Protein AF-0000000081197406 (afdb_homodimer)

pLDDT: mean 89.77, std 18.12, range [30.31, 98.94]

Organism: Hibiscus trionum (NCBI:txid183268)

Solvent-accessible surface area (backbone atoms only — not comparable to full-atom values): 32874 Å² total; per-residue (Å²): 136,84,79,76,78,79,80,78,77,78,76,78,75,76,75,77,75,74,73,72,72,71,70,68,77,69,70,76,74,72,82,70,75,76,70,82,76,90,61,54,46,67,48,50,53,52,55,49,48,51,54,50,47,52,52,24,38,50,27,22,19,25,48,76,62,44,48,62,50,76,77,40,70,61,53,43,43,84,54,51,65,74,38,61,67,52,66,34,48,49,53,72,69,57,32,52,51,37,35,42,52,17,35,27,42,53,25,38,52,53,48,49,33,68,75,68,63,49,71,78,46,30,83,41,54,44,33,38,52,24,39,64,28,50,16,50,40,36,64,36,61,82,43,81,71,70,46,46,39,43,69,32,46,71,47,31,46,53,55,51,41,52,56,40,46,54,52,43,17,33,48,38,52,42,48,57,55,46,68,55,58,70,53,30,38,49,50,39,14,43,38,32,31,47,17,14,52,36,13,28,49,33,34,54,47,52,79,37,30,81,40,68,41,82,92,42,97,43,29,40,28,57,53,42,31,49,28,19,50,35,41,20,62,25,34,54,65,56,85,70,49,61,29,39,58,39,56,41,82,65,11,39,74,53,72,29,47,46,36,69,70,66,36,49,83,34,35,32,34,44,63,34,46,74,56,28,51,35,5,28,47,14,48,61,51,32,64,73,46,55,20,36,36,26,56,79,37,63,78,61,64,61,51,51,48,52,42,52,58,46,56,66,73,96,136,83,78,78,79,79,77,79,77,79,76,77,76,75,76,76,76,74,72,72,70,72,69,70,78,68,71,78,76,72,82,71,73,73,71,83,76,90,61,54,47,67,47,50,53,54,54,47,49,50,55,50,48,52,52,25,38,51,26,22,18,25,48,74,63,43,47,61,48,76,77,41,72,61,53,43,42,86,54,52,65,73,37,60,66,52,66,35,50,48,50,72,68,57,29,53,52,37,34,42,52,17,36,27,42,53,25,39,52,52,48,50,34,67,75,68,64,49,71,78,46,29,83,41,55,45,33,37,52,24,40,65,30,49,17,51,40,36,63,35,59,83,43,80,70,70,46,46,39,44,70,31,46,71,47,32,46,52,55,51,38,51,56,40,46,54,53,43,19,32,48,37,52,40,47,58,54,47,66,56,55,71,52,30,38,48,48,40,15,45,39,31,31,49,17,15,53,37,13,29,51,32,33,55,48,52,77,36,29,81,40,65,40,83,92,43,97,43,29,39,29,57,52,43,30,49,28,18,50,37,42,20,61,26,34,55,65,57,85,69,50,62,29,39,59,39,57,42,84,66,10,39,74,55,74,30,47,47,35,70,70,64,36,51,82,34,34,31,33,44,62,33,47,73,55,29,50,34,4,29,47,14,49,61,50,30,64,73,46,53,19,36,38,26,56,80,38,64,79,61,64,62,49,51,48,52,44,53,57,46,57,66,73,95

Secondary structure (DSSP, 8-state):
----------------------------PPPPP-SPPP--HHHHHHHHHHHHHHHHHHHHHHHTS--HHHHSTTSB-S-SPPBS-------HHHHHHHHHHHHHHHHHHHHHHHHHT--SSBP----B--HHHHHHHTT-TTSSSPP-TTSSHHHHHHHHHHHHHHHHHHHHHHGGG--SHHHHHHHHHHHHHHHHHHHHHHHHHHHTTTSB-TTSS-BHHHHHHHHHHHHHHHHTSS-----SB--GGGSGGG--SB-SS---TT-PPP---HHHHHHHHTSSS-TTS-BTTBTT---SHHHHHHHHHHHHH-/---------------------------PPPPPP-SPPP--HHHHHHHHHHHHHHHHHHHHHHHTS--HHHHSTTSB-S-SPPBS-------HHHHHHHHHHHHHHHHHHHHHHHHHT--SSBP----B--HHHHHHHTT-TTSSSPP-TTSSHHHHHHHHHHHHHHHHHHHHHHGGG--SHHHHHHHHHHHHHHHHHHHHHHHHHHHTTTSB-TTSS-BHHHHHHHHHHHHHHHHTSS-----SB--GGGSGGG--SB-SS---TT-PPP---HHHHHHHHTSSS-TTS-BTTBTT---SHHHHHHHHHHHHH-

Sequence (628 aa):
MASRSWLCGFVILLFAFQSSIVRANVLPLPPPQCRQILFSTTDLFQFLTLLIQLRTEFFLRASIGVGINDISPGLVQAGPAAIGATVANLDTVTRSIIEQIGLNSVGILRAIVSITTLNTPLARPLVNLGAEAFAGVLNLSALVPPFDIYSNTLSFLMAANTLTSIIVTFEGAMAPAVIGNAQQELLSGISRTNAAELGVIRGQLFANVNATVPPYALTVGELVNITAEAVNLRGRCGVKEEGLVVALQLGAENRTRVNVVAGDANSLGYIRTPLEVLRILFGTANATVPGGVFPAGLPGNIYRLIQTLYVRNAMASRSWLCGFVILLFAFQSSIVRANVLPLPPPQCRQILFSTTDLFQFLTLLIQLRTEFFLRASIGVGINDISPGLVQAGPAAIGATVANLDTVTRSIIEQIGLNSVGILRAIVSITTLNTPLARPLVNLGAEAFAGVLNLSALVPPFDIYSNTLSFLMAANTLTSIIVTFEGAMAPAVIGNAQQELLSGISRTNAAELGVIRGQLFANVNATVPPYALTVGELVNITAEAVNLRGRCGVKEEGLVVALQLGAENRTRVNVVAGDANSLGYIRTPLEVLRILFGTANATVPGGVFPAGLPGNIYRLIQTLYVRNA

Foldseek 3Di:
DCPPDPPPPPPPPPPPPPPPPPPPCPPPDPADDFDADADALLQLLLLLLQLLQQLLQQLQCQQPNDHLCVLPNFQADPDDDEPAHHHAAEDPVLSVLSNVSSNVSSVLSVLSCVQSVDDTNRYYFHFYNHQCLLCLLLVNCPDPPGQGLRHYHLSVLLSSLVSLLLSLQALVVCQVNNDDPSSNVSSVVVNVVSLVSSLVSLVVLLVQQQPADPPDRDGSQRSSQSSQVSLQVLLNNHRQGHTQQAQLQQDACSPDRGDSQGAHNPRHHHHGHLQSSLSSQQSPSGNQQRHRGRNPHDDGDVSVVSNVVVVVVD/DPPPDPPPPPPPPPPPPPPPPPPPCPPPAPADDFDADADALLQLLLLLLQLLQLLLQQLQCQQPNDHLCVLPNFQADPDDDEPAHHHAAEDPVLSVLSNVSSNVSSVLSVLSCVQSVDDTNRYYFHFYNHQCLLCLLLVNCPDPPGQGLRHYHLSVLLSSLVSLLLSLQALVVCQVNNDDPSSNVSSVVVNVVSLVSSLVSLVVLLVQQQPADPPDRDGSQRSSQSSQVSLQVLLNNHHQGHTQQAQLQQDACSPDRGDSQGAHNPRHHHHGHLQSSLSSQQSPSGNQQRHRGRNPHDDGDVSVVSNVVVVVVD

InterPro domains:
  IPR052965 Pigment-associated catalase-like [PTHR31694] (30-304)

Radius of gyration: 29.44 Å; Cα contacts (8 Å, |Δi|>4): 1174; chains: 2; bounding box: 71×116×132 Å

Structure (mmCIF, N/CA/C/O backbone):
data_AF-0000000081197406-model_v1
#
loop_
_entity.id
_entity.type
_entity.pdbx_description
1 polymer 'Uncharacterized protein'
#
loop_
_atom_site.group_PDB
_atom_site.id
_atom_site.type_symbol
_atom_site.label_atom_id
_atom_site.label_alt_id
_atom_site.label_comp_id
_atom_site.label_asym_id
_atom_site.label_entity_id
_atom_site.label_seq_id
_atom_site.pdbx_PDB_ins_code
_atom_site.Cartn_x
_atom_site.Cartn_y
_atom_site.Cartn_z
_atom_site.occupancy
_atom_site.B_iso_or_equiv
_atom_site.auth_seq_id
_atom_site.auth_comp_id
_atom_site.auth_asym_id
_atom_site.auth_atom_id
_atom_site.pdbx_PDB_model_num
ATOM 1 N N . MET A 1 1 ? 41.375 -55.844 -71.312 1 30.67 1 MET A N 1
ATOM 2 C CA . MET A 1 1 ? 40.094 -56.031 -70.688 1 30.67 1 MET A CA 1
ATOM 3 C C . MET A 1 1 ? 39.719 -54.875 -69.812 1 30.67 1 MET A C 1
ATOM 5 O O . MET A 1 1 ? 40.469 -54.562 -68.812 1 30.67 1 MET A O 1
ATOM 9 N N . ALA A 1 2 ? 39.062 -53.844 -70.375 1 34.5 2 ALA A N 1
ATOM 10 C CA . ALA A 1 2 ? 38.688 -52.438 -70.062 1 34.5 2 ALA A CA 1
ATOM 11 C C . ALA A 1 2 ? 37.75 -52.344 -68.875 1 34.5 2 ALA A C 1
ATOM 13 O O . ALA A 1 2 ? 36.562 -52.719 -69 1 34.5 2 ALA A O 1
ATOM 14 N N . SER A 1 3 ? 38.188 -52.656 -67.688 1 35.03 3 SER A N 1
ATOM 15 C CA . SER A 1 3 ? 37.344 -52.719 -66.5 1 35.03 3 SER A CA 1
ATOM 16 C C . SER A 1 3 ? 36.656 -51.406 -66.188 1 35.03 3 SER A C 1
ATOM 18 O O . SER A 1 3 ? 37.344 -50.406 -65.875 1 35.03 3 SER A O 1
ATOM 20 N N . ARG A 1 4 ? 35.656 -51 -67 1 34.38 4 ARG A N 1
ATOM 21 C CA . ARG A 1 4 ? 34.906 -49.75 -66.812 1 34.38 4 ARG A CA 1
ATOM 22 C C . ARG A 1 4 ? 34.281 -49.656 -65.438 1 34.38 4 ARG A C 1
ATOM 24 O O . ARG A 1 4 ? 33.625 -50.594 -64.938 1 34.38 4 ARG A O 1
ATOM 31 N N . SER A 1 5 ? 34.844 -48.875 -64.562 1 34.59 5 SER A N 1
ATOM 32 C CA . SER A 1 5 ? 34.5 -48.469 -63.219 1 34.59 5 SER A CA 1
ATOM 33 C C . SER A 1 5 ? 33.094 -47.844 -63.188 1 34.59 5 SER A C 1
ATOM 35 O O . SER A 1 5 ? 32.812 -46.875 -63.906 1 34.59 5 SER A O 1
ATOM 37 N N . TRP A 1 6 ? 32.031 -48.594 -63.062 1 32.91 6 TRP A N 1
ATOM 38 C CA . TRP A 1 6 ? 30.641 -48.156 -62.969 1 32.91 6 TRP A CA 1
ATOM 39 C C . TRP A 1 6 ? 30.453 -47.25 -61.781 1 32.91 6 TRP A C 1
ATOM 41 O O . TRP A 1 6 ? 30.688 -47.625 -60.625 1 32.91 6 TRP A O 1
ATOM 51 N N . LEU A 1 7 ? 30.781 -45.906 -61.844 1 33.25 7 LEU A N 1
ATOM 52 C CA . LEU A 1 7 ? 30.453 -44.906 -60.844 1 33.25 7 LEU A CA 1
ATOM 53 C C . LEU A 1 7 ? 28.953 -44.875 -60.562 1 33.25 7 LEU A C 1
ATOM 55 O O . LEU A 1 7 ? 28.141 -44.656 -61.469 1 33.25 7 LEU A O 1
ATOM 59 N N . CYS A 1 8 ? 28.406 -45.719 -59.656 1 31.83 8 CYS A N 1
ATOM 60 C CA . CYS A 1 8 ? 27.047 -45.719 -59.125 1 31.83 8 CYS A CA 1
ATOM 61 C C . CYS A 1 8 ? 26.641 -44.344 -58.594 1 31.83 8 CYS A C 1
ATOM 63 O O . CYS A 1 8 ? 27.344 -43.781 -57.75 1 31.83 8 CYS A O 1
ATOM 65 N N . GLY A 1 9 ? 26.016 -43.5 -59.406 1 32.12 9 GLY A N 1
ATOM 66 C CA . GLY A 1 9 ? 25.359 -42.25 -59.031 1 32.12 9 GLY A CA 1
ATOM 67 C C . GLY A 1 9 ? 24.406 -42.375 -57.875 1 32.12 9 GLY A C 1
ATOM 68 O O . GLY A 1 9 ? 23.453 -43.156 -57.938 1 32.12 9 GLY A O 1
ATOM 69 N N . PHE A 1 10 ? 24.891 -42.219 -56.594 1 33.94 10 PHE A N 1
ATOM 70 C CA . PHE A 1 10 ? 24.078 -42.156 -55.406 1 33.94 10 PHE A CA 1
ATOM 71 C C . PHE A 1 10 ? 23.016 -41.094 -55.5 1 33.94 10 PHE A C 1
ATOM 73 O O . PHE A 1 10 ? 23.344 -39.906 -55.656 1 33.94 10 PHE A O 1
ATOM 80 N N . VAL A 1 11 ? 21.891 -41.344 -56.125 1 32.53 11 VAL A N 1
ATOM 81 C CA . VAL A 1 11 ? 20.75 -40.469 -56.062 1 32.53 11 VAL A CA 1
ATOM 82 C C . VAL A 1 11 ? 20.391 -40.219 -54.594 1 32.53 11 VAL A C 1
ATOM 84 O O . VAL A 1 11 ? 20.047 -41.156 -53.875 1 32.53 11 VAL A O 1
ATOM 87 N N . ILE A 1 12 ? 20.922 -39.188 -53.969 1 33.31 12 ILE A N 1
ATOM 88 C CA . ILE A 1 12 ? 20.5 -38.656 -52.688 1 33.31 12 ILE A CA 1
ATOM 89 C C . ILE A 1 12 ? 19 -38.344 -52.719 1 33.31 12 ILE A C 1
ATOM 91 O O . ILE A 1 12 ? 18.578 -37.469 -53.469 1 33.31 12 ILE A O 1
ATOM 95 N N . LEU A 1 13 ? 18.125 -39.312 -52.594 1 32.75 13 LEU A N 1
ATOM 96 C CA . LEU A 1 13 ? 16.719 -39.031 -52.344 1 32.75 13 LEU A CA 1
ATOM 97 C C . LEU A 1 13 ? 16.562 -38.094 -51.125 1 32.75 13 LEU A C 1
ATOM 99 O O . LEU A 1 13 ? 16.875 -38.469 -50 1 32.75 13 LEU A O 1
ATOM 103 N N . LEU A 1 14 ? 16.719 -36.844 -51.344 1 32.12 14 LEU A N 1
ATOM 104 C CA . LEU A 1 14 ? 16.281 -35.844 -50.375 1 32.12 14 LEU A CA 1
ATOM 105 C C . LEU A 1 14 ? 14.828 -36.094 -49.969 1 32.12 14 LEU A C 1
ATOM 107 O O . LEU A 1 14 ? 13.914 -35.906 -50.781 1 32.12 14 LEU A O 1
ATOM 111 N N . PHE A 1 15 ? 14.547 -37.094 -49.094 1 34.09 15 PHE A N 1
ATOM 112 C CA . PHE A 1 15 ? 13.25 -37.125 -48.438 1 34.09 15 PHE A CA 1
ATOM 113 C C . PHE A 1 15 ? 12.945 -35.812 -47.75 1 34.09 15 PHE A C 1
ATOM 115 O O . PHE A 1 15 ? 13.68 -35.375 -46.875 1 34.09 15 PHE A O 1
ATOM 122 N N . ALA A 1 16 ? 12.266 -34.875 -48.469 1 34.78 16 ALA A N 1
ATOM 123 C CA . ALA A 1 16 ? 11.57 -33.75 -47.844 1 34.78 16 ALA A CA 1
ATOM 124 C C . ALA A 1 16 ? 10.742 -34.219 -46.656 1 34.78 16 ALA A C 1
ATOM 126 O O . ALA A 1 16 ? 9.742 -34.938 -46.812 1 34.78 16 ALA A O 1
ATOM 127 N N . PHE A 1 17 ? 11.336 -34.375 -45.438 1 33.59 17 PHE A N 1
ATOM 128 C CA . PHE A 1 17 ? 10.539 -34.406 -44.219 1 33.59 17 PHE A CA 1
ATOM 129 C C . PHE A 1 17 ? 9.539 -33.281 -44.188 1 33.59 17 PHE A C 1
ATOM 131 O O . PHE A 1 17 ? 9.93 -32.094 -44.094 1 33.59 17 PHE A O 1
ATOM 138 N N . GLN A 1 18 ? 8.406 -33.375 -44.906 1 33.56 18 GLN A N 1
ATOM 139 C CA . GLN A 1 18 ? 7.277 -32.531 -44.562 1 33.56 18 GLN A CA 1
ATOM 140 C C . GLN A 1 18 ? 7.043 -32.531 -43.031 1 33.56 18 GLN A C 1
ATOM 142 O O . GLN A 1 18 ? 6.613 -33.531 -42.5 1 33.56 18 GLN A O 1
ATOM 147 N N . SER A 1 19 ? 7.812 -31.812 -42.312 1 33.34 19 SER A N 1
ATOM 148 C CA . SER A 1 19 ? 7.391 -31.516 -40.938 1 33.34 19 SER A CA 1
ATOM 149 C C . SER A 1 19 ? 5.914 -31.141 -40.875 1 33.34 19 SER A C 1
ATOM 151 O O . SER A 1 19 ? 5.512 -30.109 -41.438 1 33.34 19 SER A O 1
ATOM 153 N N . SER A 1 20 ? 4.984 -32.031 -40.969 1 33.12 20 SER A N 1
ATOM 154 C CA . SER A 1 20 ? 3.637 -31.734 -40.5 1 33.12 20 SER A CA 1
ATOM 155 C C . SER A 1 20 ? 3.67 -30.938 -39.219 1 33.12 20 SER A C 1
ATOM 157 O O . SER A 1 20 ? 4.039 -31.469 -38.156 1 33.12 20 SER A O 1
ATOM 159 N N . ILE A 1 21 ? 4.02 -29.703 -39.281 1 36.34 21 ILE A N 1
ATOM 160 C CA . ILE A 1 21 ? 3.639 -28.875 -38.156 1 36.34 21 ILE A CA 1
ATOM 161 C C . ILE A 1 21 ? 2.256 -29.297 -37.656 1 36.34 21 ILE A C 1
ATOM 163 O O . ILE A 1 21 ? 1.256 -29.109 -38.344 1 36.34 21 ILE A O 1
ATOM 167 N N . VAL A 1 22 ? 2.094 -30.375 -37.031 1 36.44 22 VAL A N 1
ATOM 168 C CA . VAL A 1 22 ? 0.885 -30.609 -36.25 1 36.44 22 VAL A CA 1
ATOM 169 C C . VAL A 1 22 ? 0.386 -29.297 -35.656 1 36.44 22 VAL A C 1
ATOM 171 O O . VAL A 1 22 ? 1.051 -28.688 -34.812 1 36.44 22 VAL A O 1
ATOM 174 N N . ARG A 1 23 ? -0.266 -28.516 -36.438 1 39.34 23 ARG A N 1
ATOM 175 C CA . ARG A 1 23 ? -1.124 -27.516 -35.812 1 39.34 23 ARG A CA 1
ATOM 176 C C . ARG A 1 23 ? -1.894 -28.109 -34.625 1 39.34 23 ARG A C 1
ATOM 178 O O . ARG A 1 23 ? -2.879 -28.828 -34.812 1 39.34 23 ARG A O 1
ATOM 185 N N . ALA A 1 24 ? -1.26 -28.312 -33.562 1 38.91 24 ALA A N 1
ATOM 186 C CA . ALA A 1 24 ? -2.115 -28.578 -32.438 1 38.91 24 ALA A CA 1
ATOM 187 C C . ALA A 1 24 ? -3.367 -27.703 -32.469 1 38.91 24 ALA A C 1
ATOM 189 O O . ALA A 1 24 ? -3.279 -26.5 -32.656 1 38.91 24 ALA A O 1
ATOM 190 N N . ASN A 1 25 ? -4.434 -28.141 -32.875 1 37.25 25 ASN A N 1
ATOM 191 C CA . ASN A 1 25 ? -5.75 -27.531 -32.75 1 37.25 25 ASN A CA 1
ATOM 192 C C . ASN A 1 25 ? -5.898 -26.812 -31.406 1 37.25 25 ASN A C 1
ATOM 194 O O . ASN A 1 25 ? -6.246 -27.438 -30.406 1 37.25 25 ASN A O 1
ATOM 198 N N . VAL A 1 26 ? -5.02 -25.875 -31.141 1 46.28 26 VAL A N 1
ATOM 199 C CA . VAL A 1 26 ? -5.277 -25.094 -29.938 1 46.28 26 VAL A CA 1
ATOM 200 C C . VAL A 1 26 ? -6.723 -24.609 -29.938 1 46.28 26 VAL A C 1
ATOM 202 O O . VAL A 1 26 ? -7.125 -23.844 -30.828 1 46.28 26 VAL A O 1
ATOM 205 N N . LEU A 1 27 ? -7.668 -25.359 -29.516 1 51.19 27 LEU A N 1
ATOM 206 C CA . LEU A 1 27 ? -9.031 -24.875 -29.328 1 51.19 27 LEU A CA 1
ATOM 207 C C . LEU A 1 27 ? -9.031 -23.391 -28.953 1 51.19 27 LEU A C 1
ATOM 209 O O . LEU A 1 27 ? -8.211 -22.953 -28.141 1 51.19 27 LEU A O 1
ATOM 213 N N . PRO A 1 28 ? -9.633 -22.578 -29.797 1 64.25 28 PRO A N 1
ATOM 214 C CA . PRO A 1 28 ? -9.75 -21.156 -29.469 1 64.25 28 PRO A CA 1
ATOM 215 C C . PRO A 1 28 ? -10.203 -20.922 -28.031 1 64.25 28 PRO A C 1
ATOM 217 O O . PRO A 1 28 ? -11.008 -21.688 -27.5 1 64.25 28 PRO A O 1
ATOM 220 N N . LEU A 1 29 ? -9.43 -20.172 -27.312 1 71.81 29 LEU A N 1
ATOM 221 C CA . LEU A 1 29 ? -9.797 -19.797 -25.953 1 71.81 29 LEU A CA 1
ATOM 222 C C . LEU A 1 29 ? -11.195 -19.188 -25.922 1 71.81 29 LEU A C 1
ATOM 224 O O . LEU A 1 29 ? -11.562 -18.422 -26.812 1 71.81 29 LEU A O 1
ATOM 228 N N . PRO A 1 30 ? -12.039 -19.719 -25.125 1 71.75 30 PRO A N 1
ATOM 229 C CA . PRO A 1 30 ? -13.336 -19.047 -24.984 1 71.75 30 PRO A CA 1
ATOM 230 C C . PRO A 1 30 ? -13.211 -17.562 -24.688 1 71.75 30 PRO A C 1
ATOM 232 O O . PRO A 1 30 ? -12.172 -17.109 -24.203 1 71.75 30 PRO A O 1
ATOM 235 N N . PRO A 1 31 ? -14.211 -16.859 -25.141 1 75.44 31 PRO A N 1
ATOM 236 C CA . PRO A 1 31 ? -14.188 -15.43 -24.781 1 75.44 31 PRO A CA 1
ATOM 237 C C . PRO A 1 31 ? -14.023 -15.188 -23.281 1 75.44 31 PRO A C 1
ATOM 239 O O . PRO A 1 31 ? -14.57 -15.938 -22.469 1 75.44 31 PRO A O 1
ATOM 242 N N . PRO A 1 32 ? -13.203 -14.234 -23.031 1 80.19 32 PRO A N 1
ATOM 243 C CA . PRO A 1 32 ? -12.922 -14.047 -21.609 1 80.19 32 PRO A CA 1
ATOM 244 C C . PRO A 1 32 ? -14.117 -13.484 -20.844 1 80.19 32 PRO A C 1
ATOM 246 O O . PRO A 1 32 ? -14.797 -12.57 -21.328 1 80.19 32 PRO A O 1
ATOM 249 N N . GLN A 1 33 ? -14.375 -14.008 -19.75 1 82.94 33 GLN A N 1
ATOM 250 C CA . GLN A 1 33 ? -15.359 -13.492 -18.797 1 82.94 33 GLN A CA 1
ATOM 251 C C . GLN A 1 33 ? -14.719 -12.492 -17.844 1 82.94 33 GLN A C 1
ATOM 253 O O . GLN A 1 33 ? -13.883 -12.859 -17.016 1 82.94 33 GLN A O 1
ATOM 258 N N . CYS A 1 34 ? -15.156 -11.258 -17.891 1 89.69 34 CYS A N 1
ATOM 259 C CA . CYS A 1 34 ? -14.516 -10.203 -17.109 1 89.69 34 CYS A CA 1
ATOM 260 C C . CYS A 1 34 ? -15.445 -9.68 -16.031 1 89.69 34 CYS A C 1
ATOM 262 O O . CYS A 1 34 ? -15.039 -8.859 -15.203 1 89.69 34 CYS A O 1
ATOM 264 N N . ARG A 1 35 ? -16.641 -10.242 -16.047 1 84.56 35 ARG A N 1
ATOM 265 C CA . ARG A 1 35 ? -17.625 -9.82 -15.047 1 84.56 35 ARG A CA 1
ATOM 266 C C . ARG A 1 35 ? -17.406 -10.57 -13.727 1 84.56 35 ARG A C 1
ATOM 268 O O . ARG A 1 35 ? -16.938 -11.703 -13.727 1 84.56 35 ARG A O 1
ATOM 275 N N . GLN A 1 36 ? -17.812 -9.914 -12.719 1 83.69 36 GLN A N 1
ATOM 276 C CA . GLN A 1 36 ? -17.672 -10.508 -11.391 1 83.69 36 GLN A CA 1
ATOM 277 C C . GLN A 1 36 ? -18.734 -11.586 -11.164 1 83.69 36 GLN A C 1
ATOM 279 O O . GLN A 1 36 ? -19.906 -11.383 -11.438 1 83.69 36 GLN A O 1
ATOM 284 N N . ILE A 1 37 ? -18.219 -12.711 -10.836 1 82.44 37 ILE A N 1
ATOM 285 C CA . ILE A 1 37 ? -19.094 -13.766 -10.336 1 82.44 37 ILE A CA 1
ATOM 286 C C . ILE A 1 37 ? -19.234 -13.641 -8.82 1 82.44 37 ILE A C 1
ATOM 288 O O . ILE A 1 37 ? -18.25 -13.359 -8.125 1 82.44 37 ILE A O 1
ATOM 292 N N . LEU A 1 38 ? -20.375 -13.844 -8.359 1 86.19 38 LEU A N 1
ATOM 293 C CA . LEU A 1 38 ? -20.625 -13.672 -6.93 1 86.19 38 LEU A CA 1
ATOM 294 C C . LEU A 1 38 ? -20.234 -14.922 -6.152 1 86.19 38 LEU A C 1
ATOM 296 O O . LEU A 1 38 ? -20.672 -16.031 -6.484 1 86.19 38 LEU A O 1
ATOM 300 N N . PHE A 1 39 ? -19.391 -14.773 -5.223 1 93.19 39 PHE A N 1
ATOM 301 C CA . PHE A 1 39 ? -18.969 -15.812 -4.293 1 93.19 39 PHE A CA 1
ATOM 302 C C . PHE A 1 39 ? -19.266 -15.406 -2.854 1 93.19 39 PHE A C 1
ATOM 304 O O . PHE A 1 39 ? -19.406 -14.219 -2.555 1 93.19 39 PHE A O 1
ATOM 311 N N . SER A 1 40 ? -19.391 -16.422 -2.008 1 95.12 40 SER A N 1
ATOM 312 C CA . SER A 1 40 ? -19.578 -16.125 -0.593 1 95.12 40 SER A CA 1
ATOM 313 C C . SER A 1 40 ? -18.328 -15.492 0.008 1 95.12 40 SER A C 1
ATOM 315 O O . SER A 1 40 ? -17.219 -15.672 -0.513 1 95.12 40 SER A O 1
ATOM 317 N N . THR A 1 41 ? -18.531 -14.781 1.079 1 96.69 41 THR A N 1
ATOM 318 C CA . THR A 1 41 ? -17.406 -14.211 1.817 1 96.69 41 THR A CA 1
ATOM 319 C C . THR A 1 41 ? -16.406 -15.289 2.199 1 96.69 41 THR A C 1
ATOM 321 O O . THR A 1 41 ? -15.195 -15.109 2.045 1 96.69 41 THR A O 1
ATOM 324 N N . THR A 1 42 ? -16.859 -16.391 2.627 1 96.19 42 THR A N 1
ATOM 325 C CA . THR A 1 42 ? -16.016 -17.5 3.035 1 96.19 42 THR A CA 1
ATOM 326 C C . THR A 1 42 ? -15.188 -18.016 1.855 1 96.19 42 THR A C 1
ATOM 328 O O . THR A 1 42 ? -13.977 -18.234 1.984 1 96.19 42 THR A O 1
ATOM 331 N N . ASP A 1 43 ? -15.836 -18.156 0.723 1 96.31 43 ASP A N 1
ATOM 332 C CA . ASP A 1 43 ? -15.141 -18.641 -0.467 1 96.31 43 ASP A CA 1
ATOM 333 C C . ASP A 1 43 ? -14.062 -17.656 -0.917 1 96.31 43 ASP A C 1
ATOM 335 O O . ASP A 1 43 ? -12.992 -18.078 -1.366 1 96.31 43 ASP A O 1
ATOM 339 N N . LEU A 1 44 ? -14.352 -16.422 -0.811 1 97.56 44 LEU A N 1
ATOM 340 C CA . LEU A 1 44 ? -13.406 -15.383 -1.223 1 97.56 44 LEU A CA 1
ATOM 341 C C . LEU A 1 44 ? -12.164 -15.398 -0.338 1 97.56 44 LEU A C 1
ATOM 343 O O . LEU A 1 44 ? -11.039 -15.352 -0.84 1 97.56 44 LEU A O 1
ATOM 347 N N . PHE A 1 45 ? -12.352 -15.484 0.961 1 98.31 45 PHE A N 1
ATOM 348 C CA . PHE A 1 45 ? -11.203 -15.531 1.859 1 98.31 45 PHE A CA 1
ATOM 349 C C . PHE A 1 45 ? -10.43 -16.828 1.684 1 98.31 45 PHE A C 1
ATOM 351 O O . PHE A 1 45 ? -9.203 -16.844 1.801 1 98.31 45 PHE A O 1
ATOM 358 N N . GLN A 1 46 ? -11.133 -17.906 1.418 1 97.69 46 GLN A N 1
ATOM 359 C CA . GLN A 1 46 ? -10.43 -19.156 1.141 1 97.69 46 GLN A CA 1
ATOM 360 C C . GLN A 1 46 ? -9.539 -19.031 -0.091 1 97.69 46 GLN A C 1
ATOM 362 O O . GLN A 1 46 ? -8.391 -19.484 -0.084 1 97.69 46 GLN A O 1
ATOM 367 N N . PHE A 1 47 ? -10.07 -18.453 -1.161 1 97.88 47 PHE A N 1
ATOM 368 C CA . PHE A 1 47 ? -9.289 -18.234 -2.373 1 97.88 47 PHE A CA 1
ATOM 369 C C . PHE A 1 47 ? -8.094 -17.328 -2.094 1 97.88 47 PHE A C 1
ATOM 371 O O . PHE A 1 47 ? -6.988 -17.578 -2.57 1 97.88 47 PHE A O 1
ATOM 378 N N . LEU A 1 48 ? -8.336 -16.297 -1.3 1 98.69 48 LEU A N 1
ATOM 379 C CA . LEU A 1 48 ? -7.27 -15.375 -0.933 1 98.69 48 LEU A CA 1
ATOM 380 C C . LEU A 1 48 ? -6.148 -16.094 -0.195 1 98.69 48 LEU A C 1
ATOM 382 O O . LEU A 1 48 ? -4.969 -15.828 -0.424 1 98.69 48 LEU A O 1
ATOM 386 N N . THR A 1 49 ? -6.504 -17.031 0.731 1 98.56 49 THR A N 1
ATOM 387 C CA . THR A 1 49 ? -5.473 -17.734 1.483 1 98.56 49 THR A CA 1
ATOM 388 C C . THR A 1 49 ? -4.578 -18.547 0.548 1 98.56 49 THR A C 1
ATOM 390 O O . THR A 1 49 ? -3.379 -18.688 0.797 1 98.56 49 THR A O 1
ATOM 393 N N . LEU A 1 50 ? -5.09 -19.078 -0.56 1 98.31 50 LEU A N 1
ATOM 394 C CA . LEU A 1 50 ? -4.289 -19.844 -1.501 1 98.31 50 LEU A CA 1
ATOM 395 C C . LEU A 1 50 ? -3.256 -18.969 -2.193 1 98.31 50 LEU A C 1
ATOM 397 O O . LEU A 1 50 ? -2.105 -19.375 -2.369 1 98.31 50 LEU A O 1
ATOM 401 N N . LEU A 1 51 ? -3.66 -17.766 -2.543 1 98.75 51 LEU A N 1
ATOM 402 C CA . LEU A 1 51 ? -2.748 -16.812 -3.172 1 98.75 51 LEU A CA 1
ATOM 403 C C . LEU A 1 51 ? -1.673 -16.359 -2.189 1 98.75 51 LEU A C 1
ATOM 405 O O . LEU A 1 51 ? -0.497 -16.266 -2.547 1 98.75 51 LEU A O 1
ATOM 409 N N . ILE A 1 52 ? -2.094 -16.094 -0.978 1 98.81 52 ILE A N 1
ATOM 410 C CA . ILE A 1 52 ? -1.15 -15.641 0.043 1 98.81 52 ILE A CA 1
ATOM 411 C C . ILE A 1 52 ? -0.173 -16.766 0.369 1 98.81 52 ILE A C 1
ATOM 413 O O . ILE A 1 52 ? 1.011 -16.531 0.608 1 98.81 52 ILE A O 1
ATOM 417 N N . GLN A 1 53 ? -0.641 -18.016 0.388 1 98.5 53 GLN A N 1
ATOM 418 C CA . GLN A 1 53 ? 0.254 -19.141 0.605 1 98.5 53 GLN A CA 1
ATOM 419 C C . GLN A 1 53 ? 1.318 -19.219 -0.485 1 98.5 53 GLN A C 1
ATOM 421 O O . GLN A 1 53 ? 2.492 -19.453 -0.199 1 98.5 53 GLN A O 1
ATOM 426 N N . LEU A 1 54 ? 0.894 -19.047 -1.743 1 98.69 54 LEU A N 1
ATOM 427 C CA . LEU A 1 54 ? 1.844 -19.047 -2.85 1 98.69 54 LEU A CA 1
ATOM 428 C C . LEU A 1 54 ? 2.945 -18.016 -2.615 1 98.69 54 LEU A C 1
ATOM 430 O O . LEU A 1 54 ? 4.133 -18.344 -2.682 1 98.69 54 LEU A O 1
ATOM 434 N N . ARG A 1 55 ? 2.582 -16.812 -2.318 1 98.75 55 ARG A N 1
ATOM 435 C CA . ARG A 1 55 ? 3.553 -15.734 -2.127 1 98.75 55 ARG A CA 1
ATOM 436 C C . ARG A 1 55 ? 4.406 -15.984 -0.891 1 98.75 55 ARG A C 1
ATOM 438 O O . ARG A 1 55 ? 5.613 -15.719 -0.899 1 98.75 55 ARG A O 1
ATOM 445 N N . THR A 1 56 ? 3.797 -16.469 0.159 1 98.69 56 THR A N 1
ATOM 446 C CA . THR A 1 56 ? 4.508 -16.719 1.409 1 98.69 56 THR A CA 1
ATOM 447 C C . THR A 1 56 ? 5.586 -17.781 1.222 1 98.69 56 THR A C 1
ATOM 449 O O . THR A 1 56 ? 6.727 -17.594 1.647 1 98.69 56 THR A O 1
ATOM 452 N N . GLU A 1 57 ? 5.23 -18.891 0.595 1 98.62 57 GLU A N 1
ATOM 453 C CA . GLU A 1 57 ? 6.207 -19.938 0.298 1 98.62 57 GLU A CA 1
ATOM 454 C C . GLU A 1 57 ? 7.34 -19.391 -0.575 1 98.62 57 GLU A C 1
ATOM 456 O O . GLU A 1 57 ? 8.516 -19.672 -0.323 1 98.62 57 GLU A O 1
ATOM 461 N N . PHE A 1 58 ? 6.98 -18.625 -1.561 1 98.88 58 PHE A N 1
ATOM 462 C CA . PHE A 1 58 ? 7.945 -18.031 -2.475 1 98.88 58 PHE A CA 1
ATOM 463 C C . PHE A 1 58 ? 8.922 -17.141 -1.722 1 98.88 58 PHE A C 1
ATOM 465 O O . PHE A 1 58 ? 10.133 -17.297 -1.835 1 98.88 58 PHE A O 1
ATOM 472 N N . PHE A 1 59 ? 8.398 -16.266 -0.894 1 98.94 59 PHE A N 1
ATOM 473 C CA . PHE A 1 59 ? 9.203 -15.25 -0.225 1 98.94 59 PHE A CA 1
ATOM 474 C C . PHE A 1 59 ? 10.047 -15.867 0.879 1 98.94 59 PHE A C 1
ATOM 476 O O . PHE A 1 59 ? 11.242 -15.578 0.992 1 98.94 59 PHE A O 1
ATOM 483 N N . LEU A 1 60 ? 9.5 -16.719 1.654 1 98.81 60 LEU A N 1
ATOM 484 C CA . LEU A 1 60 ? 10.242 -17.312 2.758 1 98.81 60 LEU A CA 1
ATOM 485 C C . LEU A 1 60 ? 11.336 -18.234 2.236 1 98.81 60 LEU A C 1
ATOM 487 O O . LEU A 1 60 ? 12.477 -18.172 2.697 1 98.81 60 LEU A O 1
ATOM 491 N N . ARG A 1 61 ? 11.062 -19.047 1.278 1 98.75 61 ARG A N 1
ATOM 492 C CA . ARG A 1 61 ? 12.062 -19.969 0.748 1 98.75 61 ARG A CA 1
ATOM 493 C C . ARG A 1 61 ? 13.164 -19.219 0.014 1 98.75 61 ARG A C 1
ATOM 495 O O . ARG A 1 61 ? 14.336 -19.594 0.086 1 98.75 61 ARG A O 1
ATOM 502 N N . ALA A 1 62 ? 12.789 -18.172 -0.659 1 98.81 62 ALA A N 1
ATOM 503 C CA . ALA A 1 62 ? 13.781 -17.406 -1.406 1 98.81 62 ALA A CA 1
ATOM 504 C C . ALA A 1 62 ? 14.68 -16.609 -0.465 1 98.81 62 ALA A C 1
ATOM 506 O O . ALA A 1 62 ? 15.859 -16.391 -0.762 1 98.81 62 ALA A O 1
ATOM 507 N N . SER A 1 63 ? 14.156 -16.172 0.655 1 98.75 63 SER A N 1
ATOM 508 C CA . SER A 1 63 ? 14.914 -15.266 1.513 1 98.75 63 SER A CA 1
ATOM 509 C C . SER A 1 63 ? 15.688 -16.031 2.578 1 98.75 63 SER A C 1
ATOM 511 O O . SER A 1 63 ? 16.844 -15.727 2.854 1 98.75 63 SER A O 1
ATOM 513 N N . ILE A 1 64 ? 15.016 -17.062 3.207 1 98.25 64 ILE A N 1
ATOM 514 C CA . ILE A 1 64 ? 15.672 -17.672 4.359 1 98.25 64 ILE A CA 1
ATOM 515 C C . ILE A 1 64 ? 15.578 -19.188 4.266 1 98.25 64 ILE A C 1
ATOM 517 O O . ILE A 1 64 ? 15.984 -19.906 5.188 1 98.25 64 ILE A O 1
ATOM 521 N N . GLY A 1 65 ? 14.977 -19.781 3.299 1 98.19 65 GLY A N 1
ATOM 522 C CA . GLY A 1 65 ? 15.094 -21.188 2.975 1 98.19 65 GLY A CA 1
ATOM 523 C C . GLY A 1 65 ? 14.133 -22.062 3.758 1 98.19 65 GLY A C 1
ATOM 524 O O . GLY A 1 65 ? 14.352 -23.266 3.9 1 98.19 65 GLY A O 1
ATOM 525 N N . VAL A 1 66 ? 13.023 -21.484 4.27 1 97.44 66 VAL A N 1
ATOM 526 C CA . VAL A 1 66 ? 12.047 -22.266 5.02 1 97.44 66 VAL A CA 1
ATOM 527 C C . VAL A 1 66 ? 10.641 -22 4.488 1 97.44 66 VAL A C 1
ATOM 529 O O . VAL A 1 66 ? 10.445 -21.109 3.652 1 97.44 66 VAL A O 1
ATOM 532 N N . GLY A 1 67 ? 9.672 -22.797 4.898 1 96.94 67 GLY A N 1
ATOM 533 C CA . GLY A 1 67 ? 8.289 -22.641 4.465 1 96.94 67 GLY A CA 1
ATOM 534 C C . GLY A 1 67 ? 7.363 -22.203 5.578 1 96.94 67 GLY A C 1
ATOM 535 O O . GLY A 1 67 ? 7.812 -21.906 6.691 1 96.94 67 GLY A O 1
ATOM 536 N N . ILE A 1 68 ? 6.102 -22.125 5.254 1 98 68 ILE A N 1
ATOM 537 C CA . ILE A 1 68 ? 5.074 -21.609 6.148 1 98 68 ILE A CA 1
ATOM 538 C C . ILE A 1 68 ? 5.055 -22.422 7.441 1 98 68 ILE A C 1
ATOM 540 O O . ILE A 1 68 ? 5.062 -21.859 8.539 1 98 68 ILE A O 1
ATOM 544 N N . ASN A 1 69 ? 5.102 -23.75 7.309 1 96.62 69 ASN A N 1
ATOM 545 C CA . ASN A 1 69 ? 4.953 -24.609 8.484 1 96.62 69 ASN A CA 1
ATOM 546 C C . ASN A 1 69 ? 6.215 -24.594 9.344 1 96.62 69 ASN A C 1
ATOM 548 O O . ASN A 1 69 ? 6.188 -25.031 10.5 1 96.62 69 ASN A O 1
ATOM 552 N N . ASP A 1 70 ? 7.32 -24.156 8.836 1 97.12 70 ASP A N 1
ATOM 553 C CA . ASP A 1 70 ? 8.508 -23.953 9.648 1 97.12 70 ASP A CA 1
ATOM 554 C C . ASP A 1 70 ? 8.336 -22.75 10.578 1 97.12 70 ASP A C 1
ATOM 556 O O . ASP A 1 70 ? 8.922 -22.719 11.664 1 97.12 70 ASP A O 1
ATOM 560 N N . ILE A 1 71 ? 7.578 -21.797 10.148 1 97.75 71 ILE A N 1
ATOM 561 C CA . ILE A 1 71 ? 7.324 -20.578 10.922 1 97.75 71 ILE A CA 1
ATOM 562 C C . ILE A 1 71 ? 6.137 -20.797 11.852 1 97.75 71 ILE A C 1
ATOM 564 O O . ILE A 1 71 ? 6.164 -20.391 13.016 1 97.75 71 ILE A O 1
ATOM 568 N N . SER A 1 72 ? 5.121 -21.375 11.297 1 97.19 72 SER A N 1
ATOM 569 C CA . SER A 1 72 ? 3.887 -21.641 12.039 1 97.19 72 SER A CA 1
ATOM 570 C C . SER A 1 72 ? 3.395 -23.062 11.812 1 97.19 72 SER A C 1
ATOM 572 O O . SER A 1 72 ? 2.521 -23.297 10.977 1 97.19 72 SER A O 1
ATOM 574 N N . PRO A 1 73 ? 3.854 -24 12.625 1 96.31 73 PRO A N 1
ATOM 575 C CA . PRO A 1 73 ? 3.484 -25.406 12.445 1 96.31 73 PRO A CA 1
ATOM 576 C C . PRO A 1 73 ? 1.977 -25.625 12.5 1 96.31 73 PRO A C 1
ATOM 578 O O . PRO A 1 73 ? 1.304 -25.109 13.398 1 96.31 73 PRO A O 1
ATOM 581 N N . GLY A 1 74 ? 1.446 -26.344 11.547 1 96.06 74 GLY A N 1
ATOM 582 C CA . GLY A 1 74 ? 0.048 -26.734 11.555 1 96.06 74 GLY A CA 1
ATOM 583 C C . GLY A 1 74 ? -0.87 -25.703 10.938 1 96.06 74 GLY A C 1
ATOM 584 O O . GLY A 1 74 ? -2.076 -25.922 10.812 1 96.06 74 GLY A O 1
ATOM 585 N N . LEU A 1 75 ? -0.331 -24.594 10.469 1 97.12 75 LEU A N 1
ATOM 586 C CA . LEU A 1 75 ? -1.159 -23.562 9.875 1 97.12 75 LEU A CA 1
ATOM 587 C C . LEU A 1 75 ? -1.721 -24.016 8.531 1 97.12 75 LEU A C 1
ATOM 589 O O . LEU A 1 75 ? -2.891 -23.766 8.227 1 97.12 75 LEU A O 1
ATOM 593 N N . VAL A 1 76 ? -0.81 -24.625 7.75 1 96.94 76 VAL A N 1
ATOM 594 C CA . VAL A 1 76 ? -1.249 -25.203 6.484 1 96.94 76 VAL A CA 1
ATOM 595 C C . VAL A 1 76 ? -1.044 -26.703 6.504 1 96.94 76 VAL A C 1
ATOM 597 O O . VAL A 1 76 ? -0.251 -27.219 7.293 1 96.94 76 VAL A O 1
ATOM 600 N N . GLN A 1 77 ? -1.754 -27.406 5.621 1 94.44 77 GLN A N 1
ATOM 601 C CA . GLN A 1 77 ? -1.616 -28.859 5.516 1 94.44 77 GLN A CA 1
ATOM 602 C C . GLN A 1 77 ? -0.176 -29.25 5.203 1 94.44 77 GLN A C 1
ATOM 604 O O . GLN A 1 77 ? 0.568 -28.484 4.602 1 94.44 77 GLN A O 1
ATOM 609 N N . ALA A 1 78 ? 0.205 -30.422 5.566 1 86.44 78 ALA A N 1
ATOM 610 C CA . ALA A 1 78 ? 1.578 -30.891 5.414 1 86.44 78 ALA A CA 1
ATOM 611 C C . ALA A 1 78 ? 1.943 -31.047 3.941 1 86.44 78 ALA A C 1
ATOM 613 O O . ALA A 1 78 ? 3.098 -30.844 3.557 1 86.44 78 ALA A O 1
ATOM 614 N N . GLY A 1 79 ? 1.079 -31.531 3.141 1 83.19 79 GLY A N 1
ATOM 615 C CA . GLY A 1 79 ? 1.355 -31.656 1.719 1 83.19 79 GLY A CA 1
ATOM 616 C C . GLY A 1 79 ? 0.2 -31.203 0.845 1 83.19 79 GLY A C 1
ATOM 617 O O . GLY A 1 79 ? -0.898 -30.938 1.343 1 83.19 79 GLY A O 1
ATOM 618 N N . PRO A 1 80 ? 0.647 -30.906 -0.364 1 89.5 80 PRO A N 1
ATOM 619 C CA . PRO A 1 80 ? 1.954 -31.125 -0.989 1 89.5 80 PRO A CA 1
ATOM 620 C C . PRO A 1 80 ? 2.947 -30.016 -0.676 1 89.5 80 PRO A C 1
ATOM 622 O O . PRO A 1 80 ? 2.549 -28.859 -0.478 1 89.5 80 PRO A O 1
ATOM 625 N N . ALA A 1 81 ? 4.254 -30.344 -0.652 1 89 81 ALA A N 1
ATOM 626 C CA . ALA A 1 81 ? 5.309 -29.359 -0.467 1 89 81 ALA A CA 1
ATOM 627 C C . ALA A 1 81 ? 5.508 -28.531 -1.731 1 89 81 ALA A C 1
ATOM 629 O O . ALA A 1 81 ? 5.297 -29.016 -2.844 1 89 81 ALA A O 1
ATOM 630 N N . ALA A 1 82 ? 5.945 -27.25 -1.583 1 95.06 82 ALA A N 1
ATOM 631 C CA . ALA A 1 82 ? 6.309 -26.406 -2.723 1 95.06 82 ALA A CA 1
ATOM 632 C C . ALA A 1 82 ? 7.496 -27 -3.479 1 95.06 82 ALA A C 1
ATOM 634 O O . ALA A 1 82 ? 8.422 -27.547 -2.867 1 95.06 82 ALA A O 1
ATOM 635 N N . ILE A 1 83 ? 7.531 -26.891 -4.746 1 97.19 83 ILE A N 1
ATOM 636 C CA . ILE A 1 83 ? 8.633 -27.453 -5.52 1 97.19 83 ILE A CA 1
ATOM 637 C C . ILE A 1 83 ? 9.383 -26.328 -6.238 1 97.19 83 ILE A C 1
ATOM 639 O O . ILE A 1 83 ? 8.805 -25.281 -6.543 1 97.19 83 ILE A O 1
ATOM 643 N N . GLY A 1 84 ? 10.656 -26.484 -6.461 1 97.56 84 GLY A N 1
ATOM 644 C CA . GLY A 1 84 ? 11.453 -25.672 -7.367 1 97.56 84 GLY A CA 1
ATOM 645 C C . GLY A 1 84 ? 12.047 -24.453 -6.703 1 97.56 84 GLY A C 1
ATOM 646 O O . GLY A 1 84 ? 12.836 -23.734 -7.309 1 97.56 84 GLY A O 1
ATOM 647 N N . ALA A 1 85 ? 11.719 -24.203 -5.477 1 96.75 85 ALA A N 1
ATOM 648 C CA . ALA A 1 85 ? 12.211 -22.984 -4.82 1 96.75 85 ALA A CA 1
ATOM 649 C C . ALA A 1 85 ? 13.688 -23.141 -4.445 1 96.75 85 ALA A C 1
ATOM 651 O O . ALA A 1 85 ? 14.133 -24.219 -4.074 1 96.75 85 ALA A O 1
ATOM 652 N N . THR A 1 86 ? 14.438 -22.094 -4.574 1 96.94 86 THR A N 1
ATOM 653 C CA . THR A 1 86 ? 15.805 -21.984 -4.078 1 96.94 86 THR A CA 1
ATOM 654 C C . THR A 1 86 ? 16 -20.656 -3.354 1 96.94 86 THR A C 1
ATOM 656 O O . THR A 1 86 ? 15.234 -19.719 -3.539 1 96.94 86 THR A O 1
ATOM 659 N N . VAL A 1 87 ? 17 -20.672 -2.436 1 98.56 87 VAL A N 1
ATOM 660 C CA . VAL A 1 87 ? 17.375 -19.406 -1.827 1 98.56 87 VAL A CA 1
ATOM 661 C C . VAL A 1 87 ? 17.938 -18.469 -2.895 1 98.56 87 VAL A C 1
ATOM 663 O O . VAL A 1 87 ? 18.891 -18.812 -3.602 1 98.56 87 VAL A O 1
ATOM 666 N N . ALA A 1 88 ? 17.344 -17.328 -3 1 98.69 88 ALA A N 1
ATOM 667 C CA . ALA A 1 88 ? 17.688 -16.391 -4.07 1 98.69 88 ALA A CA 1
ATOM 668 C C . ALA A 1 88 ? 18.953 -15.602 -3.729 1 98.69 88 ALA A C 1
ATOM 670 O O . ALA A 1 88 ? 19.266 -15.406 -2.551 1 98.69 88 ALA A O 1
ATOM 671 N N . ASN A 1 89 ? 19.688 -15.195 -4.766 1 98.44 89 ASN A N 1
ATOM 672 C CA . ASN A 1 89 ? 20.828 -14.312 -4.613 1 98.44 89 ASN A CA 1
ATOM 673 C C . ASN A 1 89 ? 20.391 -12.859 -4.457 1 98.44 89 ASN A C 1
ATOM 675 O O . ASN A 1 89 ? 20.578 -12.055 -5.375 1 98.44 89 ASN A O 1
ATOM 679 N N . LEU A 1 90 ? 19.953 -12.492 -3.266 1 98.56 90 LEU A N 1
ATOM 680 C CA . LEU A 1 90 ? 19.422 -11.164 -2.98 1 98.56 90 LEU A CA 1
ATOM 681 C C . LEU A 1 90 ? 20.469 -10.305 -2.273 1 98.56 90 LEU A C 1
ATOM 683 O O . LEU A 1 90 ? 21.25 -10.812 -1.467 1 98.56 90 LEU A O 1
ATOM 687 N N . ASP A 1 91 ? 20.438 -9 -2.611 1 98.06 91 ASP A N 1
ATOM 688 C CA . ASP A 1 91 ? 21.219 -8.102 -1.765 1 98.06 91 ASP A CA 1
ATOM 689 C C . ASP A 1 91 ? 20.641 -8.047 -0.35 1 98.06 91 ASP A C 1
ATOM 691 O O . ASP A 1 91 ? 19.5 -8.445 -0.124 1 98.06 91 ASP A O 1
ATOM 695 N N . THR A 1 92 ? 21.344 -7.562 0.6 1 97.44 92 THR A N 1
ATOM 696 C CA . THR A 1 92 ? 21.047 -7.664 2.023 1 97.44 92 THR A CA 1
ATOM 697 C C . THR A 1 92 ? 19.734 -6.957 2.35 1 97.44 92 THR A C 1
ATOM 699 O O . THR A 1 92 ? 18.891 -7.496 3.078 1 97.44 92 THR A O 1
ATOM 702 N N . VAL A 1 93 ? 19.516 -5.781 1.812 1 97.62 93 VAL A N 1
ATOM 703 C CA . VAL A 1 93 ? 18.312 -4.988 2.109 1 97.62 93 VAL A CA 1
ATOM 704 C C . VAL A 1 93 ? 17.078 -5.695 1.561 1 97.62 93 VAL A C 1
ATOM 706 O O . VAL A 1 93 ? 16.078 -5.828 2.26 1 97.62 93 VAL A O 1
ATO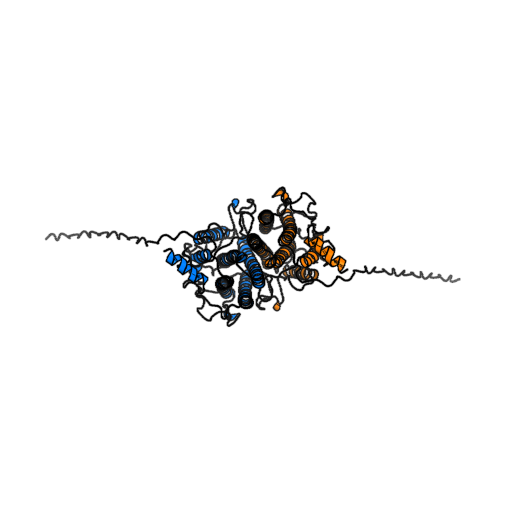M 709 N N . THR A 1 94 ? 17.203 -6.152 0.363 1 98.5 94 THR A N 1
ATOM 710 C CA . THR A 1 94 ? 16.062 -6.809 -0.267 1 98.5 94 THR A CA 1
ATOM 711 C C . THR A 1 94 ? 15.758 -8.133 0.421 1 98.5 94 THR A C 1
ATOM 713 O O . THR A 1 94 ? 14.586 -8.492 0.595 1 98.5 94 THR A O 1
ATOM 716 N N . ARG A 1 95 ? 16.75 -8.883 0.8 1 98.69 95 ARG A N 1
ATOM 717 C CA . ARG A 1 95 ? 16.516 -10.117 1.537 1 98.69 95 ARG A CA 1
ATOM 718 C C . ARG A 1 95 ? 15.719 -9.852 2.811 1 98.69 95 ARG A C 1
ATOM 720 O O . ARG A 1 95 ? 14.781 -10.578 3.127 1 98.69 95 ARG A O 1
ATOM 727 N N . SER A 1 96 ? 16.094 -8.828 3.473 1 98.44 96 SER A N 1
ATOM 728 C CA . SER A 1 96 ? 15.391 -8.445 4.695 1 98.44 96 SER A CA 1
ATOM 729 C C . SER A 1 96 ? 13.93 -8.109 4.414 1 98.44 96 SER A C 1
ATOM 731 O O . SER A 1 96 ? 13.039 -8.531 5.148 1 98.44 96 SER A O 1
ATOM 733 N N . ILE A 1 97 ? 13.711 -7.367 3.367 1 98.75 97 ILE A N 1
ATOM 734 C CA . ILE A 1 97 ? 12.367 -6.945 2.994 1 98.75 97 ILE A CA 1
ATOM 735 C C . ILE A 1 97 ? 11.516 -8.164 2.648 1 98.75 97 ILE A C 1
ATOM 737 O O . ILE A 1 97 ? 10.398 -8.312 3.141 1 98.75 97 ILE A O 1
ATOM 741 N N . ILE A 1 98 ? 12.062 -9.031 1.866 1 98.88 98 ILE A N 1
ATOM 742 C CA . ILE A 1 98 ? 11.328 -10.195 1.393 1 98.88 98 ILE A CA 1
ATOM 743 C C . ILE A 1 98 ? 11.047 -11.141 2.561 1 98.88 98 ILE A C 1
ATOM 745 O O . ILE A 1 98 ? 9.969 -11.727 2.646 1 98.88 98 ILE A O 1
ATOM 749 N N . GLU A 1 99 ? 11.992 -11.289 3.449 1 98.88 99 GLU A N 1
ATOM 750 C CA . GLU A 1 99 ? 11.766 -12.07 4.664 1 98.88 99 GLU A CA 1
ATOM 751 C C . GLU A 1 99 ? 10.625 -11.484 5.496 1 98.88 99 GLU A C 1
ATOM 753 O O . GLU A 1 99 ? 9.742 -12.219 5.945 1 98.88 99 GLU A O 1
ATOM 758 N N . GLN A 1 100 ? 10.664 -10.203 5.684 1 98.81 100 GLN A N 1
ATOM 759 C CA . GLN A 1 100 ? 9.617 -9.531 6.445 1 98.81 100 GLN A CA 1
ATOM 760 C C . GLN A 1 100 ? 8.242 -9.781 5.832 1 98.81 100 GLN A C 1
ATOM 762 O O . GLN A 1 100 ? 7.293 -10.125 6.539 1 98.81 100 GLN A O 1
ATOM 767 N N . ILE A 1 101 ? 8.156 -9.625 4.551 1 98.88 101 ILE A N 1
ATOM 768 C CA . ILE A 1 101 ? 6.871 -9.781 3.877 1 98.88 101 ILE A CA 1
ATOM 769 C C . ILE A 1 101 ? 6.395 -11.227 4.004 1 98.88 101 ILE A C 1
ATOM 771 O O . ILE A 1 101 ? 5.203 -11.477 4.215 1 98.88 101 ILE A O 1
ATOM 775 N N . GLY A 1 102 ? 7.324 -12.156 3.836 1 98.88 102 GLY A N 1
ATOM 776 C CA . GLY A 1 102 ? 6.969 -13.547 4.062 1 98.88 102 GLY A CA 1
ATOM 777 C C . GLY A 1 102 ? 6.43 -13.805 5.457 1 98.88 102 GLY A C 1
ATOM 778 O O . GLY A 1 102 ? 5.398 -14.461 5.617 1 98.88 102 GLY A O 1
ATOM 779 N N . LEU A 1 103 ? 7.082 -13.281 6.418 1 98.81 103 LEU A N 1
ATOM 780 C CA . LEU A 1 103 ? 6.668 -13.461 7.805 1 98.81 103 LEU A CA 1
ATOM 781 C C . LEU A 1 103 ? 5.344 -12.75 8.07 1 98.81 103 LEU A C 1
ATOM 783 O O . LEU A 1 103 ? 4.473 -13.297 8.75 1 98.81 103 LEU A O 1
ATOM 787 N N . ASN A 1 104 ? 5.195 -11.539 7.566 1 98.75 104 ASN A N 1
ATOM 788 C CA . ASN A 1 104 ? 3.922 -10.836 7.672 1 98.75 104 ASN A CA 1
ATOM 789 C C . ASN A 1 104 ? 2.766 -11.68 7.145 1 98.75 104 ASN A C 1
ATOM 791 O O . ASN A 1 104 ? 1.687 -11.703 7.734 1 98.75 104 ASN A O 1
ATOM 795 N N . SER A 1 105 ? 3.033 -12.328 6.062 1 98.81 105 SER A N 1
ATOM 796 C CA . SER A 1 105 ? 1.988 -13.102 5.406 1 98.81 105 SER A CA 1
ATOM 797 C C . SER A 1 105 ? 1.56 -14.289 6.262 1 98.81 105 SER A C 1
ATOM 799 O O . SER A 1 105 ? 0.402 -14.711 6.215 1 98.81 105 SER A O 1
ATOM 801 N N . VAL A 1 106 ? 2.463 -14.828 7.047 1 98.69 106 VAL A N 1
ATOM 802 C CA . VAL A 1 106 ? 2.1 -15.898 7.977 1 98.69 106 VAL A CA 1
ATOM 803 C C . VAL A 1 106 ? 1.083 -15.375 8.992 1 98.69 106 VAL A C 1
ATOM 805 O O . VAL A 1 106 ? 0.074 -16.031 9.258 1 98.69 106 VAL A O 1
ATOM 808 N N . GLY A 1 107 ? 1.346 -14.227 9.531 1 98.44 107 GLY A N 1
ATOM 809 C CA . GLY A 1 107 ? 0.395 -13.602 10.438 1 98.44 107 GLY A CA 1
ATOM 810 C C . GLY A 1 107 ? -0.955 -13.336 9.797 1 98.44 107 GLY A C 1
ATOM 811 O O . GLY A 1 107 ? -1.996 -13.555 10.422 1 98.44 107 GLY A O 1
ATOM 812 N N . ILE A 1 108 ? -0.926 -12.898 8.602 1 98.81 108 ILE A N 1
ATOM 813 C CA . ILE A 1 108 ? -2.156 -12.609 7.875 1 98.81 108 ILE A CA 1
ATOM 814 C C . ILE A 1 108 ? -2.973 -13.883 7.707 1 98.81 108 ILE A C 1
ATOM 816 O O . ILE A 1 108 ? -4.195 -13.875 7.879 1 98.81 108 ILE A O 1
ATOM 820 N N . LEU A 1 109 ? -2.279 -14.984 7.332 1 98.62 109 LEU A N 1
ATOM 821 C CA . LEU A 1 109 ? -2.98 -16.266 7.215 1 98.62 109 LEU A CA 1
ATOM 822 C C . LEU A 1 109 ? -3.646 -16.641 8.531 1 98.62 109 LEU A C 1
ATOM 824 O O . LEU A 1 109 ? -4.801 -17.078 8.547 1 98.62 109 LEU A O 1
ATOM 828 N N . ARG A 1 110 ? -3.002 -16.438 9.656 1 97.81 110 ARG A N 1
ATOM 829 C CA . ARG A 1 110 ? -3.568 -16.75 10.961 1 97.81 110 ARG A CA 1
ATOM 830 C C . ARG A 1 110 ? -4.77 -15.859 11.266 1 97.81 110 ARG A C 1
ATOM 832 O O . ARG A 1 110 ? -5.762 -16.312 11.836 1 97.81 110 ARG A O 1
ATOM 839 N N . ALA A 1 111 ? -4.676 -14.617 10.914 1 98.12 111 ALA A N 1
ATOM 840 C CA . ALA A 1 111 ? -5.785 -13.695 11.133 1 98.12 111 ALA A CA 1
ATOM 841 C C . ALA A 1 111 ? -7.016 -14.117 10.336 1 98.12 111 ALA A C 1
ATOM 843 O O . ALA A 1 111 ? -8.141 -14.031 10.836 1 98.12 111 ALA A O 1
ATOM 844 N N . ILE A 1 112 ? -6.766 -14.516 9.07 1 98.56 112 ILE A N 1
ATOM 845 C CA . ILE A 1 112 ? -7.883 -14.945 8.242 1 98.56 112 ILE A CA 1
ATOM 846 C C . ILE A 1 112 ? -8.57 -16.141 8.883 1 98.56 112 ILE A C 1
ATOM 848 O O . ILE A 1 112 ? -9.805 -16.172 9 1 98.56 112 ILE A O 1
ATOM 852 N N . VAL A 1 113 ? -7.824 -17.141 9.352 1 97.5 113 VAL A N 1
ATOM 853 C CA . VAL A 1 113 ? -8.375 -18.328 9.992 1 97.5 113 VAL A CA 1
ATOM 854 C C . VAL A 1 113 ? -9.203 -17.922 11.211 1 97.5 113 VAL A C 1
ATOM 856 O O . VAL A 1 113 ? -10.344 -18.359 11.367 1 97.5 113 VAL A O 1
ATOM 859 N N . SER A 1 114 ? -8.648 -17.078 11.992 1 96.31 114 SER A N 1
ATOM 860 C CA . SER A 1 114 ? -9.258 -16.703 13.266 1 96.31 114 SER A CA 1
ATOM 861 C C . SER A 1 114 ? -10.555 -15.93 13.055 1 96.31 114 SER A C 1
ATOM 863 O O . SER A 1 114 ? -11.555 -16.188 13.719 1 96.31 114 SER A O 1
ATOM 865 N N . ILE A 1 115 ? -10.609 -15.016 12.125 1 95.56 115 ILE A N 1
ATOM 866 C CA . ILE A 1 115 ? -11.727 -14.086 12.008 1 95.56 115 ILE A CA 1
ATOM 867 C C . ILE A 1 115 ? -12.812 -14.695 11.125 1 95.56 115 ILE A C 1
ATOM 869 O O . ILE A 1 115 ? -14.008 -14.484 11.367 1 95.56 115 ILE A O 1
ATOM 873 N N . THR A 1 116 ? -12.422 -15.477 10.109 1 94.31 116 THR A N 1
ATOM 874 C CA . THR A 1 116 ? -13.406 -16.016 9.18 1 94.31 116 THR A CA 1
ATOM 875 C C . THR A 1 116 ? -13.805 -17.438 9.57 1 94.31 116 THR A C 1
ATOM 877 O O . THR A 1 116 ? -14.68 -18.031 8.945 1 94.31 116 THR A O 1
ATOM 880 N N . THR A 1 117 ? -13.188 -17.969 10.523 1 89.88 117 THR A N 1
ATOM 881 C CA . THR A 1 117 ? -13.469 -19.297 11.086 1 89.88 117 THR A CA 1
ATOM 882 C C . THR A 1 117 ? -13.273 -20.375 10.031 1 89.88 117 THR A C 1
ATOM 884 O O . THR A 1 117 ? -14.094 -21.297 9.93 1 89.88 117 THR A O 1
ATOM 887 N N . LEU A 1 118 ? -12.359 -20.094 9.195 1 88.31 118 LEU A N 1
ATOM 888 C CA . LEU A 1 118 ? -11.945 -21.172 8.305 1 88.31 118 LEU A CA 1
ATOM 889 C C . LEU A 1 118 ? -11.328 -22.328 9.086 1 88.31 118 LEU A C 1
ATOM 891 O O . LEU A 1 118 ? -10.734 -22.109 10.148 1 88.31 118 LEU A O 1
ATOM 895 N N . ASN A 1 119 ? -11.406 -23.5 8.547 1 84.75 119 ASN A N 1
ATOM 896 C CA . ASN A 1 119 ? -10.805 -24.672 9.188 1 84.75 119 ASN A CA 1
ATOM 897 C C . ASN A 1 119 ? -9.281 -24.625 9.102 1 84.75 119 ASN A C 1
ATOM 899 O O . ASN A 1 119 ? -8.727 -24.094 8.141 1 84.75 119 ASN A O 1
ATOM 903 N N . THR A 1 120 ? -8.703 -25.188 10.164 1 88.31 120 THR A N 1
ATOM 904 C CA . THR A 1 120 ? -7.27 -25.453 10.164 1 88.31 120 THR A CA 1
ATOM 905 C C . THR A 1 120 ? -6.984 -26.938 10.289 1 88.31 120 THR A C 1
ATOM 907 O O . THR A 1 120 ? -7.707 -27.656 10.984 1 88.31 120 THR A O 1
ATOM 910 N N . PRO A 1 121 ? -5.891 -27.422 9.602 1 94.44 121 PRO A N 1
ATOM 911 C CA . PRO A 1 121 ? -4.988 -26.656 8.734 1 94.44 121 PRO A CA 1
ATOM 912 C C . PRO A 1 121 ? -5.668 -26.188 7.453 1 94.44 121 PRO A C 1
ATOM 914 O O . PRO A 1 121 ? -6.594 -26.828 6.961 1 94.44 121 PRO A O 1
ATOM 917 N N . LEU A 1 122 ? -5.188 -25.047 6.957 1 95.94 122 LEU A N 1
ATOM 918 C CA . LEU A 1 122 ? -5.625 -24.547 5.656 1 95.94 122 LEU A CA 1
ATOM 919 C C . LEU A 1 122 ? -5.23 -25.531 4.551 1 95.94 122 LEU A C 1
ATOM 921 O O . LEU A 1 122 ? -4.141 -26.109 4.586 1 95.94 122 LEU A O 1
ATOM 925 N N . ALA A 1 123 ? -6.137 -25.672 3.561 1 94.94 123 ALA A N 1
ATOM 926 C CA . ALA A 1 123 ? -5.785 -26.453 2.383 1 94.94 123 ALA A CA 1
ATOM 927 C C . ALA A 1 123 ? -4.535 -25.906 1.705 1 94.94 123 ALA A C 1
ATOM 929 O O . ALA A 1 123 ? -4.367 -24.688 1.596 1 94.94 123 ALA A O 1
ATOM 930 N N . ARG A 1 124 ? -3.711 -26.766 1.352 1 95.88 124 ARG A N 1
ATOM 931 C CA . ARG A 1 124 ? -2.439 -26.391 0.742 1 95.88 124 ARG A CA 1
ATOM 932 C C . ARG A 1 124 ? -2.361 -26.875 -0.703 1 95.88 124 ARG A C 1
ATOM 934 O O . ARG A 1 124 ? -2.256 -28.078 -0.957 1 95.88 124 ARG A O 1
ATOM 941 N N . PRO A 1 125 ? -2.355 -25.969 -1.67 1 95.81 125 PRO A N 1
ATOM 942 C CA . PRO A 1 125 ? -2.168 -26.406 -3.059 1 95.81 125 PRO A CA 1
ATOM 943 C C . PRO A 1 125 ? -0.709 -26.703 -3.391 1 95.81 125 PRO A C 1
ATOM 945 O O . PRO A 1 125 ? 0.199 -26.156 -2.76 1 95.81 125 PRO A O 1
ATOM 948 N N . LEU A 1 126 ? -0.542 -27.609 -4.383 1 96.88 126 LEU A N 1
ATOM 949 C CA . LEU A 1 126 ? 0.8 -27.719 -4.941 1 96.88 126 LEU A CA 1
ATOM 950 C C . LEU A 1 126 ? 1.214 -26.422 -5.637 1 96.88 126 LEU A C 1
ATOM 952 O O . LEU A 1 126 ? 0.486 -25.906 -6.488 1 96.88 126 LEU A O 1
ATOM 956 N N . VAL A 1 127 ? 2.35 -25.875 -5.227 1 98.06 127 VAL A N 1
ATOM 957 C CA . VAL A 1 127 ? 2.861 -24.672 -5.875 1 98.06 127 VAL A CA 1
ATOM 958 C C . VAL A 1 127 ? 4.211 -24.969 -6.527 1 98.06 127 VAL A C 1
ATOM 960 O O . VAL A 1 127 ? 5.047 -25.672 -5.949 1 98.06 127 VAL A O 1
ATOM 963 N N . ASN A 1 128 ? 4.336 -24.578 -7.746 1 98.56 128 ASN A N 1
ATOM 964 C CA . ASN A 1 128 ? 5.59 -24.641 -8.492 1 98.56 128 ASN A CA 1
ATOM 965 C C . ASN A 1 128 ? 6.324 -23.297 -8.461 1 98.56 128 ASN A C 1
ATOM 967 O O . ASN A 1 128 ? 5.934 -22.359 -9.148 1 98.56 128 ASN A O 1
ATOM 971 N N . LEU A 1 129 ? 7.43 -23.281 -7.711 1 98.56 129 LEU A N 1
ATOM 972 C CA . LEU A 1 129 ? 8.18 -22.047 -7.508 1 98.56 129 LEU A CA 1
ATOM 973 C C . LEU A 1 129 ? 9.477 -22.062 -8.32 1 98.56 129 LEU A C 1
ATOM 975 O O . LEU A 1 129 ? 10.43 -21.359 -7.988 1 98.56 129 LEU A O 1
ATOM 979 N N . GLY A 1 130 ? 9.484 -22.891 -9.273 1 98.19 130 GLY A N 1
ATOM 980 C CA . GLY A 1 130 ? 10.672 -23 -10.109 1 98.19 130 GLY A CA 1
ATOM 981 C C . GLY A 1 130 ? 10.859 -21.812 -11.039 1 98.19 130 GLY A C 1
ATOM 982 O O . GLY A 1 130 ? 9.883 -21.172 -11.438 1 98.19 130 GLY A O 1
ATOM 983 N N . ALA A 1 131 ? 12.109 -21.578 -11.422 1 97.38 131 ALA A N 1
ATOM 984 C CA . ALA A 1 131 ? 12.453 -20.469 -12.312 1 97.38 131 ALA A CA 1
ATOM 985 C C . ALA A 1 131 ? 11.695 -20.578 -13.633 1 97.38 131 ALA A C 1
ATOM 987 O O . ALA A 1 131 ? 11.25 -19.562 -14.18 1 97.38 131 ALA A O 1
ATOM 988 N N . GLU A 1 132 ? 11.508 -21.734 -14.133 1 96.5 132 GLU A N 1
ATOM 989 C CA . GLU A 1 132 ? 10.836 -21.938 -15.414 1 96.5 132 GLU A CA 1
ATOM 990 C C . GLU A 1 132 ? 9.367 -21.562 -15.328 1 96.5 132 GLU A C 1
ATOM 992 O O . GLU A 1 132 ? 8.812 -20.984 -16.266 1 96.5 132 GLU A O 1
ATOM 997 N N . ALA A 1 133 ? 8.734 -21.969 -14.273 1 97 133 ALA A N 1
ATOM 998 C CA . ALA A 1 133 ? 7.328 -21.625 -14.086 1 97 133 ALA A CA 1
ATOM 999 C C . ALA A 1 133 ? 7.125 -20.109 -14.102 1 97 133 ALA A C 1
ATOM 1001 O O . ALA A 1 133 ? 6.215 -19.609 -14.766 1 97 133 ALA A O 1
ATOM 1002 N N . PHE A 1 134 ? 7.977 -19.391 -13.422 1 96.94 134 PHE A N 1
ATOM 1003 C CA . PHE A 1 134 ? 7.863 -17.938 -13.367 1 96.94 134 PHE A CA 1
ATOM 1004 C C . PHE A 1 134 ? 8.219 -17.312 -14.711 1 96.94 134 PHE A C 1
ATOM 1006 O O . PHE A 1 134 ? 7.598 -16.344 -15.141 1 96.94 134 PHE A O 1
ATOM 1013 N N . ALA A 1 135 ? 9.281 -17.844 -15.336 1 96.25 135 ALA A N 1
ATOM 1014 C CA . ALA A 1 135 ? 9.625 -17.328 -16.656 1 96.25 135 ALA A CA 1
ATOM 1015 C C . ALA A 1 135 ? 8.438 -17.422 -17.609 1 96.25 135 ALA A C 1
ATOM 1017 O O . ALA A 1 135 ? 8.234 -16.547 -18.453 1 96.25 135 ALA A O 1
ATOM 1018 N N . GLY A 1 136 ? 7.684 -18.469 -17.5 1 94.62 136 GLY A N 1
ATOM 1019 C CA . GLY A 1 136 ? 6.484 -18.656 -18.297 1 94.62 136 GLY A CA 1
ATOM 1020 C C . GLY A 1 136 ? 5.395 -17.641 -17.984 1 94.62 136 GLY A C 1
ATOM 1021 O O . GLY A 1 136 ? 4.867 -16.984 -18.875 1 94.62 136 GLY A O 1
ATOM 1022 N N . VAL A 1 137 ? 5.07 -17.5 -16.734 1 94.69 137 VAL A N 1
ATOM 1023 C CA . VAL A 1 137 ? 4.02 -16.594 -16.281 1 94.69 137 VAL A CA 1
ATOM 1024 C C . VAL A 1 137 ? 4.379 -15.148 -16.656 1 94.69 137 VAL A C 1
ATOM 1026 O O . VAL A 1 137 ? 3.504 -14.367 -17.031 1 94.69 137 VAL A O 1
ATOM 1029 N N . LEU A 1 138 ? 5.664 -14.805 -16.609 1 94.56 138 LEU A N 1
ATOM 1030 C CA . LEU A 1 138 ? 6.137 -13.445 -16.828 1 94.56 138 LEU A CA 1
ATOM 1031 C C . LEU A 1 138 ? 6.418 -13.211 -18.312 1 94.56 138 LEU A C 1
ATOM 1033 O O . LEU A 1 138 ? 6.758 -12.102 -18.719 1 94.56 138 LEU A O 1
ATOM 1037 N N . ASN A 1 139 ? 6.32 -14.289 -19.125 1 93.12 139 ASN A N 1
ATOM 1038 C CA . ASN A 1 139 ? 6.598 -14.242 -20.562 1 93.12 139 ASN A CA 1
ATOM 1039 C C . ASN A 1 139 ? 8.047 -13.844 -20.844 1 93.12 139 ASN A C 1
ATOM 1041 O O . ASN A 1 139 ? 8.305 -12.984 -21.688 1 93.12 139 ASN A O 1
ATOM 1045 N N . LEU A 1 140 ? 8.914 -14.453 -20.094 1 92.06 140 LEU A N 1
ATOM 1046 C CA . LEU A 1 140 ? 10.344 -14.195 -20.234 1 92.06 140 LEU A CA 1
ATOM 1047 C C . LEU A 1 140 ? 11.094 -15.469 -20.609 1 92.06 140 LEU A C 1
ATOM 1049 O O . LEU A 1 140 ? 12.32 -15.523 -20.516 1 92.06 140 LEU A O 1
ATOM 1053 N N . SER A 1 141 ? 10.367 -16.453 -21.109 1 91.31 141 SER A N 1
ATOM 1054 C CA . SER A 1 141 ? 10.953 -17.766 -21.391 1 91.31 141 SER A CA 1
ATOM 1055 C C . SER A 1 141 ? 11.875 -17.703 -22.609 1 91.31 141 SER A C 1
ATOM 1057 O O . SER A 1 141 ? 12.727 -18.578 -22.797 1 91.31 141 SER A O 1
ATOM 1059 N N . ALA A 1 142 ? 11.781 -16.656 -23.391 1 91.5 142 ALA A N 1
ATOM 1060 C CA . ALA A 1 142 ? 12.531 -16.578 -24.641 1 91.5 142 ALA A CA 1
ATOM 1061 C C . ALA A 1 142 ? 13.922 -15.984 -24.406 1 91.5 142 ALA A C 1
ATOM 1063 O O . ALA A 1 142 ? 14.766 -16 -25.312 1 91.5 142 ALA A O 1
ATOM 1064 N N . LEU A 1 143 ? 14.094 -15.508 -23.234 1 91.69 143 LEU A N 1
ATOM 1065 C CA . LEU A 1 143 ? 15.383 -14.883 -22.938 1 91.69 143 LEU A CA 1
ATOM 1066 C C . LEU A 1 143 ? 16.5 -15.93 -22.938 1 91.69 143 LEU A C 1
ATOM 1068 O O . LEU A 1 143 ? 16.266 -17.078 -22.578 1 91.69 143 LEU A O 1
ATOM 1072 N N . VAL A 1 144 ? 17.734 -15.531 -23.375 1 93.5 144 VAL A N 1
ATOM 1073 C CA . VAL A 1 144 ? 18.938 -16.344 -23.375 1 93.5 144 VAL A CA 1
ATOM 1074 C C . VAL A 1 144 ? 20.047 -15.617 -22.625 1 93.5 144 VAL A C 1
ATOM 1076 O O . VAL A 1 144 ? 20.422 -14.5 -22.984 1 93.5 144 VAL A O 1
ATOM 1079 N N . PRO A 1 145 ? 20.594 -16.266 -21.656 1 94.56 145 PRO A N 1
ATOM 1080 C CA . PRO A 1 145 ? 20.172 -17.531 -21.047 1 94.56 145 PRO A CA 1
ATOM 1081 C C . PRO A 1 145 ? 18.781 -17.469 -20.453 1 94.56 145 PRO A C 1
ATOM 1083 O O . PRO A 1 145 ? 18.188 -16.391 -20.359 1 94.56 145 PRO A O 1
ATOM 1086 N N . PRO A 1 146 ? 18.312 -18.625 -20.047 1 94.94 146 PRO A N 1
ATOM 1087 C CA . PRO A 1 146 ? 16.953 -18.641 -19.5 1 94.94 146 PRO A CA 1
ATOM 1088 C C . PRO A 1 146 ? 16.797 -17.734 -18.281 1 94.94 146 PRO A C 1
ATOM 1090 O O . PRO A 1 146 ? 17.703 -17.688 -17.438 1 94.94 146 PRO A O 1
ATOM 1093 N N . PHE A 1 147 ? 15.688 -17.094 -18.281 1 95.62 147 PHE A N 1
ATOM 1094 C CA . PHE A 1 147 ? 15.414 -16.188 -17.172 1 95.62 147 PHE A CA 1
ATOM 1095 C C . PHE A 1 147 ? 15.305 -16.938 -15.859 1 95.62 147 PHE A C 1
ATOM 1097 O O . PHE A 1 147 ? 14.516 -17.891 -15.75 1 95.62 147 PHE A O 1
ATOM 1104 N N . ASP A 1 148 ? 16.062 -16.5 -14.875 1 96.44 148 ASP A N 1
ATOM 1105 C CA . ASP A 1 148 ? 16.078 -17.125 -13.555 1 96.44 148 ASP A CA 1
ATOM 1106 C C . ASP A 1 148 ? 15.789 -16.094 -12.461 1 96.44 148 ASP A C 1
ATOM 1108 O O . ASP A 1 148 ? 16.641 -15.266 -12.133 1 96.44 148 ASP A O 1
ATOM 1112 N N . ILE A 1 149 ? 14.688 -16.203 -11.805 1 96.25 149 ILE A N 1
ATOM 1113 C CA . ILE A 1 149 ? 14.219 -15.234 -10.828 1 96.25 149 ILE A CA 1
ATOM 1114 C C . ILE A 1 149 ? 15.102 -15.289 -9.578 1 96.25 149 ILE A C 1
ATOM 1116 O O . ILE A 1 149 ? 15.109 -14.359 -8.773 1 96.25 149 ILE A O 1
ATOM 1120 N N . TYR A 1 150 ? 15.875 -16.328 -9.445 1 97.94 150 TYR A N 1
ATOM 1121 C CA . TYR A 1 150 ? 16.641 -16.5 -8.219 1 97.94 150 TYR A CA 1
ATOM 1122 C C . TYR A 1 150 ? 18.078 -16 -8.391 1 97.94 150 TYR A C 1
ATOM 1124 O O . TYR A 1 150 ? 18.844 -15.953 -7.43 1 97.94 150 TYR A O 1
ATOM 1132 N N . SER A 1 151 ? 18.438 -15.57 -9.578 1 96.88 151 SER A N 1
ATOM 1133 C CA . SER A 1 151 ? 19.828 -15.297 -9.922 1 96.88 151 SER A CA 1
ATOM 1134 C C . SER A 1 151 ? 20.297 -13.992 -9.305 1 96.88 151 SER A C 1
ATOM 1136 O O . SER A 1 151 ? 21.484 -13.828 -9.023 1 96.88 151 SER A O 1
ATOM 1138 N N . ASN A 1 152 ? 19.406 -13.047 -9.195 1 96.94 152 ASN A N 1
ATOM 1139 C CA . ASN A 1 152 ? 19.766 -11.742 -8.648 1 96.94 152 ASN A CA 1
ATOM 1140 C C . ASN A 1 152 ? 18.531 -10.992 -8.133 1 96.94 152 ASN A C 1
ATOM 1142 O O . ASN A 1 152 ? 17.406 -11.398 -8.398 1 96.94 152 ASN A O 1
ATOM 1146 N N . THR A 1 153 ? 18.734 -9.891 -7.5 1 97.94 153 THR A N 1
ATOM 1147 C CA . THR A 1 153 ? 17.703 -9.117 -6.82 1 97.94 153 THR A CA 1
ATOM 1148 C C . THR A 1 153 ? 16.672 -8.594 -7.816 1 97.94 153 THR A C 1
ATOM 1150 O O . THR A 1 153 ? 15.469 -8.719 -7.594 1 97.94 153 THR A O 1
ATOM 1153 N N . LEU A 1 154 ? 17.109 -8.031 -8.883 1 97.88 154 LEU A N 1
ATOM 1154 C CA . LEU A 1 154 ? 16.203 -7.379 -9.82 1 97.88 154 LEU A CA 1
ATOM 1155 C C . LEU A 1 154 ? 15.305 -8.406 -10.508 1 97.88 154 LEU A C 1
ATOM 1157 O O . LEU A 1 154 ? 14.102 -8.164 -10.68 1 97.88 154 LEU A O 1
ATOM 1161 N N . SER A 1 155 ? 15.836 -9.562 -10.852 1 97.12 155 SER A N 1
ATOM 1162 C CA . SER A 1 155 ? 15.031 -10.633 -11.438 1 97.12 155 SER A CA 1
ATOM 1163 C C . SER A 1 155 ? 13.984 -11.141 -10.461 1 97.12 155 SER A C 1
ATOM 1165 O O . SER A 1 155 ? 12.836 -11.367 -10.836 1 97.12 155 SER A O 1
ATOM 1167 N N . PHE A 1 156 ? 14.391 -11.32 -9.242 1 98.31 156 PHE A N 1
ATOM 1168 C CA . PHE A 1 156 ? 13.484 -11.797 -8.211 1 98.31 156 PHE A CA 1
ATOM 1169 C C . PHE A 1 156 ? 12.328 -10.82 -8 1 98.31 156 PHE A C 1
ATOM 1171 O O . PHE A 1 156 ? 11.18 -11.234 -7.871 1 98.31 156 PHE A O 1
ATOM 1178 N N . LEU A 1 157 ? 12.688 -9.547 -8.047 1 98.5 157 LEU A N 1
ATOM 1179 C CA . LEU A 1 157 ? 11.703 -8.508 -7.754 1 98.5 157 LEU A CA 1
ATOM 1180 C C . LEU A 1 157 ? 10.641 -8.445 -8.844 1 98.5 157 LEU A C 1
ATOM 1182 O O . LEU A 1 157 ? 9.5 -8.039 -8.586 1 98.5 157 LEU A O 1
ATOM 1186 N N . MET A 1 158 ? 10.875 -8.836 -9.984 1 97.19 158 MET A N 1
ATOM 1187 C CA . MET A 1 158 ? 9.883 -8.828 -11.047 1 97.19 158 MET A CA 1
ATOM 1188 C C . MET A 1 158 ? 8.773 -9.836 -10.758 1 97.19 158 MET A C 1
ATOM 1190 O O . MET A 1 158 ? 7.59 -9.523 -10.906 1 97.19 158 MET A O 1
ATOM 1194 N N . ALA A 1 159 ? 9.211 -10.984 -10.367 1 98 159 ALA A N 1
ATOM 1195 C CA . ALA A 1 159 ? 8.227 -12 -10 1 98 159 ALA A CA 1
ATOM 1196 C C . ALA A 1 159 ? 7.457 -11.594 -8.75 1 98 159 ALA A C 1
ATOM 1198 O O . ALA A 1 159 ? 6.242 -11.789 -8.664 1 98 159 ALA A O 1
ATOM 1199 N N . ALA A 1 160 ? 8.195 -11.039 -7.777 1 98.81 160 ALA A N 1
ATOM 1200 C CA . ALA A 1 160 ? 7.574 -10.57 -6.543 1 98.81 160 ALA A CA 1
ATOM 1201 C C . ALA A 1 160 ? 6.523 -9.5 -6.832 1 98.81 160 ALA A C 1
ATOM 1203 O O . ALA A 1 160 ? 5.438 -9.516 -6.25 1 98.81 160 ALA A O 1
ATOM 1204 N N . ASN A 1 161 ? 6.875 -8.586 -7.707 1 98.75 161 ASN A N 1
ATOM 1205 C CA . ASN A 1 161 ? 5.961 -7.527 -8.109 1 98.75 161 ASN A CA 1
ATOM 1206 C C . ASN A 1 161 ? 4.688 -8.086 -8.734 1 98.75 161 ASN A C 1
ATOM 1208 O O . ASN A 1 161 ? 3.58 -7.684 -8.367 1 98.75 161 ASN A O 1
ATOM 1212 N N . THR A 1 162 ? 4.824 -8.992 -9.609 1 98.06 162 THR A N 1
ATOM 1213 C CA . THR A 1 162 ? 3.688 -9.562 -10.328 1 98.06 162 THR A CA 1
ATOM 1214 C C . THR A 1 162 ? 2.768 -10.32 -9.375 1 98.06 162 THR A C 1
ATOM 1216 O O . THR A 1 162 ? 1.555 -10.102 -9.375 1 98.06 162 THR A O 1
ATOM 1219 N N . LEU A 1 163 ? 3.34 -11.172 -8.578 1 98.5 163 LEU A N 1
ATOM 1220 C CA . LEU A 1 163 ? 2.535 -11.969 -7.656 1 98.5 163 LEU A CA 1
ATOM 1221 C C . LEU A 1 163 ? 1.805 -11.078 -6.66 1 98.5 163 LEU A C 1
ATOM 1223 O O . LEU A 1 163 ? 0.62 -11.281 -6.391 1 98.5 163 LEU A O 1
ATOM 1227 N N . THR A 1 164 ? 2.502 -10.109 -6.105 1 98.88 164 THR A N 1
ATOM 1228 C CA . THR A 1 164 ? 1.901 -9.227 -5.117 1 98.88 164 THR A CA 1
ATOM 1229 C C . THR A 1 164 ? 0.816 -8.359 -5.75 1 98.88 164 THR A C 1
ATOM 1231 O O . THR A 1 164 ? -0.227 -8.117 -5.141 1 98.88 164 THR A O 1
ATOM 1234 N N . SER A 1 165 ? 1.051 -7.934 -6.945 1 98.81 165 SER A N 1
ATOM 1235 C CA . SER A 1 165 ? 0.056 -7.137 -7.656 1 98.81 165 SER A CA 1
ATOM 1236 C C . SER A 1 165 ? -1.222 -7.934 -7.895 1 98.81 165 SER A C 1
ATOM 1238 O O . SER A 1 165 ? -2.326 -7.398 -7.766 1 98.81 165 SER A O 1
ATOM 1240 N N . ILE A 1 166 ? -1.123 -9.156 -8.281 1 98.69 166 ILE A N 1
ATOM 1241 C CA . ILE A 1 166 ? -2.275 -10.023 -8.523 1 98.69 166 ILE A CA 1
ATOM 1242 C C . ILE A 1 166 ? -3.096 -10.156 -7.242 1 98.69 166 ILE A C 1
ATOM 1244 O O . ILE A 1 166 ? -4.324 -10.055 -7.27 1 98.69 166 ILE A O 1
ATOM 1248 N N . ILE A 1 167 ? -2.432 -10.328 -6.117 1 98.88 167 ILE A N 1
ATOM 1249 C CA . ILE A 1 167 ? -3.104 -10.469 -4.828 1 98.88 167 ILE A CA 1
ATOM 1250 C C . ILE A 1 167 ? -3.842 -9.172 -4.492 1 98.88 167 ILE A C 1
ATOM 1252 O O . ILE A 1 167 ? -5.023 -9.203 -4.133 1 98.88 167 ILE A O 1
ATOM 1256 N N . VAL A 1 168 ? -3.174 -8.07 -4.664 1 98.94 168 VAL A N 1
ATOM 1257 C CA . VAL A 1 168 ? -3.729 -6.77 -4.301 1 98.94 168 VAL A CA 1
ATOM 1258 C C . VAL A 1 168 ? -4.926 -6.449 -5.195 1 98.94 168 VAL A C 1
ATOM 1260 O O . VAL A 1 168 ? -5.941 -5.934 -4.723 1 98.94 168 VAL A O 1
ATOM 1263 N N . THR A 1 169 ? -4.848 -6.746 -6.477 1 98.62 169 THR A N 1
ATOM 1264 C CA . THR A 1 169 ? -5.949 -6.457 -7.387 1 98.62 169 THR A CA 1
ATOM 1265 C C . THR A 1 169 ? -7.125 -7.391 -7.129 1 98.62 169 THR A C 1
ATOM 1267 O O . THR A 1 169 ? -8.281 -7 -7.301 1 98.62 169 THR A O 1
ATOM 1270 N N . PHE A 1 170 ? -6.895 -8.633 -6.676 1 98.69 170 PHE A N 1
ATOM 1271 C CA . PHE A 1 170 ? -7.984 -9.516 -6.285 1 98.69 170 PHE A CA 1
ATOM 1272 C C . PHE A 1 170 ? -8.695 -8.984 -5.051 1 98.69 170 PHE A C 1
ATOM 1274 O O . PHE A 1 170 ? -9.93 -9.008 -4.973 1 98.69 170 PHE A O 1
ATOM 1281 N N . GLU A 1 171 ? -7.914 -8.5 -4.102 1 98.56 171 GLU A N 1
ATOM 1282 C CA . GLU A 1 171 ? -8.5 -7.934 -2.893 1 98.56 171 GLU A CA 1
ATOM 1283 C C . GLU A 1 171 ? -9.438 -6.773 -3.229 1 98.56 171 GLU A C 1
ATOM 1285 O O . GLU A 1 171 ? -10.445 -6.566 -2.551 1 98.56 171 GLU A O 1
ATOM 1290 N N . GLY A 1 172 ? -9.047 -6.023 -4.254 1 97.19 172 GLY A N 1
ATOM 1291 C CA . GLY A 1 172 ? -9.945 -4.984 -4.73 1 97.19 172 GLY A CA 1
ATOM 1292 C C . GLY A 1 172 ? -11.297 -5.52 -5.16 1 97.19 172 GLY A C 1
ATOM 1293 O O . GLY A 1 172 ? -12.336 -4.91 -4.879 1 97.19 172 GLY A O 1
ATOM 1294 N N . ALA A 1 173 ? -11.312 -6.66 -5.797 1 95.62 173 ALA A N 1
ATOM 1295 C CA . ALA A 1 173 ? -12.555 -7.266 -6.266 1 95.62 173 ALA A CA 1
ATOM 1296 C C . ALA A 1 173 ? -13.375 -7.816 -5.102 1 95.62 173 ALA A C 1
ATOM 1298 O O . ALA A 1 173 ? -14.602 -7.891 -5.18 1 95.62 173 ALA A O 1
ATOM 1299 N N . MET A 1 174 ? -12.727 -8.117 -3.992 1 96.75 174 MET A N 1
ATOM 1300 C CA . MET A 1 174 ? -13.375 -8.688 -2.812 1 96.75 174 MET A CA 1
ATOM 1301 C C . MET A 1 174 ? -14.188 -7.625 -2.076 1 96.75 174 MET A C 1
ATOM 1303 O O . MET A 1 174 ? -15.195 -7.934 -1.443 1 96.75 174 MET A O 1
ATOM 1307 N N . ALA A 1 175 ? -13.789 -6.43 -2.174 1 94.94 175 ALA A N 1
ATOM 1308 C CA . ALA A 1 175 ? -14.203 -5.375 -1.253 1 94.94 175 ALA A CA 1
ATOM 1309 C C . ALA A 1 175 ? -15.727 -5.23 -1.236 1 94.94 175 ALA A C 1
ATOM 1311 O O . ALA A 1 175 ? -16.344 -5.297 -0.175 1 94.94 175 ALA A O 1
ATOM 1312 N N . PRO A 1 176 ? -16.375 -5.129 -2.379 1 92.94 176 PRO A N 1
ATOM 1313 C CA . PRO A 1 176 ? -17.828 -4.953 -2.318 1 92.94 176 PRO A CA 1
ATOM 1314 C C . PRO A 1 176 ? -18.562 -6.254 -2.016 1 92.94 176 PRO A C 1
ATOM 1316 O O . PRO A 1 176 ? -19.766 -6.234 -1.697 1 92.94 176 PRO A O 1
ATOM 1319 N N . ALA A 1 177 ? -17.891 -7.406 -2.061 1 94.75 177 ALA A N 1
ATOM 1320 C CA . ALA A 1 177 ? -18.547 -8.703 -1.943 1 94.75 177 ALA A CA 1
ATOM 1321 C C . ALA A 1 177 ? -18.438 -9.25 -0.521 1 94.75 177 ALA A C 1
ATOM 1323 O O . ALA A 1 177 ? -19.156 -10.188 -0.154 1 94.75 177 ALA A O 1
ATOM 1324 N N . VAL A 1 178 ? -17.562 -8.688 0.274 1 96.25 178 VAL A N 1
ATOM 1325 C CA . VAL A 1 178 ? -17.344 -9.18 1.633 1 96.25 178 VAL A CA 1
ATOM 1326 C C . VAL A 1 178 ? -18.453 -8.641 2.549 1 96.25 178 VAL A C 1
ATOM 1328 O O . VAL A 1 178 ? -18.688 -7.434 2.611 1 96.25 178 VAL A O 1
ATOM 1331 N N . ILE A 1 179 ? -19.062 -9.562 3.227 1 94.62 179 ILE A N 1
ATOM 1332 C CA . ILE A 1 179 ? -20.156 -9.234 4.137 1 94.62 179 ILE A CA 1
ATOM 1333 C C . ILE A 1 179 ? -19.703 -9.438 5.582 1 94.62 179 ILE A C 1
ATOM 1335 O O . ILE A 1 179 ? -19.047 -10.43 5.902 1 94.62 179 ILE A O 1
ATOM 1339 N N . GLY A 1 180 ? -20.047 -8.469 6.484 1 94.56 180 GLY A N 1
ATOM 1340 C CA . GLY A 1 180 ? -19.703 -8.523 7.898 1 94.56 180 GLY A CA 1
ATOM 1341 C C . GLY A 1 180 ? -18.656 -7.5 8.297 1 94.56 180 GLY A C 1
ATOM 1342 O O . GLY A 1 180 ? -17.656 -7.32 7.598 1 94.56 180 GLY A O 1
ATOM 1343 N N . ASN A 1 181 ? -18.891 -6.848 9.469 1 93.12 181 ASN A N 1
ATOM 1344 C CA . ASN A 1 181 ? -17.984 -5.781 9.906 1 93.12 181 ASN A CA 1
ATOM 1345 C C . ASN A 1 181 ? -16.594 -6.309 10.188 1 93.12 181 ASN A C 1
ATOM 1347 O O . ASN A 1 181 ? -15.602 -5.707 9.766 1 93.12 181 ASN A O 1
ATOM 1351 N N . ALA A 1 182 ? -16.547 -7.43 10.898 1 95.62 182 ALA A N 1
ATOM 1352 C CA . ALA A 1 182 ? -15.242 -7.996 11.234 1 95.62 182 ALA A CA 1
ATOM 1353 C C . ALA A 1 182 ? -14.484 -8.422 9.977 1 95.62 182 ALA A C 1
ATOM 1355 O O . ALA A 1 182 ? -13.266 -8.234 9.891 1 95.62 182 ALA A O 1
ATOM 1356 N N . GLN A 1 183 ? -15.25 -8.961 9 1 97.31 183 GLN A N 1
ATOM 1357 C CA . GLN A 1 183 ? -14.648 -9.414 7.746 1 97.31 183 GLN A CA 1
ATOM 1358 C C . GLN A 1 183 ? -14.195 -8.227 6.898 1 97.31 183 GLN A C 1
ATOM 1360 O O . GLN A 1 183 ? -13.156 -8.289 6.238 1 97.31 183 GLN A O 1
ATOM 1365 N N . GLN A 1 184 ? -14.945 -7.148 6.93 1 96.44 184 GLN A N 1
ATOM 1366 C CA . GLN A 1 184 ? -14.57 -5.945 6.195 1 96.44 184 GLN A CA 1
ATOM 1367 C C . GLN A 1 184 ? -13.328 -5.297 6.809 1 96.44 184 GLN A C 1
ATOM 1369 O O . GLN A 1 184 ? -12.438 -4.84 6.082 1 96.44 184 GLN A O 1
ATOM 1374 N N . GLU A 1 185 ? -13.289 -5.297 8.102 1 96.06 185 GLU A N 1
ATOM 1375 C CA . GLU A 1 185 ? -12.109 -4.773 8.789 1 96.06 185 GLU A CA 1
ATOM 1376 C C . GLU A 1 185 ? -10.883 -5.625 8.5 1 96.06 185 GLU A C 1
ATOM 1378 O O . GLU A 1 185 ? -9.789 -5.098 8.281 1 96.06 185 GLU A O 1
ATOM 1383 N N . LEU A 1 186 ? -11.094 -6.922 8.508 1 98.25 186 LEU A N 1
ATOM 1384 C CA . LEU A 1 186 ? -10.023 -7.859 8.195 1 98.25 186 LEU A CA 1
ATOM 1385 C C . LEU A 1 186 ? -9.477 -7.609 6.789 1 98.25 186 LEU A C 1
ATOM 1387 O O . LEU A 1 186 ? -8.273 -7.438 6.609 1 98.25 186 LEU A O 1
ATOM 1391 N N . LEU A 1 187 ? -10.359 -7.535 5.816 1 98.62 187 LEU A N 1
ATOM 1392 C CA . LEU A 1 187 ? -9.938 -7.324 4.438 1 98.62 187 LEU A CA 1
ATOM 1393 C C . LEU A 1 187 ? -9.234 -5.98 4.285 1 98.62 187 LEU A C 1
ATOM 1395 O O . LEU A 1 187 ? -8.227 -5.879 3.574 1 98.62 187 LEU A O 1
ATOM 1399 N N . SER A 1 188 ? -9.773 -4.996 4.934 1 98.31 188 SER A N 1
ATOM 1400 C CA . SER A 1 188 ? -9.156 -3.674 4.883 1 98.31 188 SER A CA 1
ATOM 1401 C C . SER A 1 188 ? -7.723 -3.715 5.402 1 98.31 188 SER A C 1
ATOM 1403 O O . SER A 1 188 ? -6.812 -3.16 4.777 1 98.31 188 SER A O 1
ATOM 1405 N N . GLY A 1 189 ? -7.512 -4.32 6.551 1 98.69 189 GLY A N 1
ATOM 1406 C CA . GLY A 1 189 ? -6.176 -4.434 7.121 1 98.69 189 GLY A CA 1
ATOM 1407 C C . GLY A 1 189 ? -5.219 -5.215 6.242 1 98.69 189 GLY A C 1
ATOM 1408 O O . GLY A 1 189 ? -4.066 -4.812 6.062 1 98.69 189 GLY A O 1
ATOM 1409 N N . ILE A 1 190 ? -5.691 -6.293 5.68 1 98.88 190 ILE A N 1
ATOM 1410 C CA . ILE A 1 190 ? -4.891 -7.133 4.801 1 98.88 190 ILE A CA 1
ATOM 1411 C C . ILE A 1 190 ? -4.512 -6.355 3.543 1 98.88 190 ILE A C 1
ATOM 1413 O O . ILE A 1 190 ? -3.344 -6.332 3.146 1 98.88 190 ILE A O 1
ATOM 1417 N N . SER A 1 191 ? -5.504 -5.719 2.967 1 98.88 191 SER A N 1
ATOM 1418 C CA . SER A 1 191 ? -5.324 -5.035 1.69 1 98.88 191 SER A CA 1
ATOM 1419 C C . SER A 1 191 ? -4.34 -3.873 1.818 1 98.88 191 SER A C 1
ATOM 1421 O O . SER A 1 191 ? -3.512 -3.656 0.933 1 98.88 191 SER A O 1
ATOM 1423 N N . ARG A 1 192 ? -4.414 -3.146 2.867 1 98.75 192 ARG A N 1
ATOM 1424 C CA . ARG A 1 192 ? -3.5 -2.025 3.055 1 98.75 192 ARG A CA 1
ATOM 1425 C C . ARG A 1 192 ? -2.072 -2.514 3.273 1 98.75 192 ARG A C 1
ATOM 1427 O O . ARG A 1 192 ? -1.121 -1.925 2.756 1 98.75 192 ARG A O 1
ATOM 1434 N N . THR A 1 193 ? -1.918 -3.592 3.986 1 98.88 193 THR A N 1
ATOM 1435 C CA . THR A 1 193 ? -0.589 -4.16 4.184 1 98.88 193 THR A CA 1
ATOM 1436 C C . THR A 1 193 ? -0.022 -4.684 2.869 1 98.88 193 THR A C 1
ATOM 1438 O O . THR A 1 193 ? 1.1 -4.34 2.488 1 98.88 193 THR A O 1
ATOM 1441 N N . ASN A 1 194 ? -0.805 -5.469 2.211 1 98.94 194 ASN A N 1
ATOM 1442 C CA . ASN A 1 194 ? -0.327 -6.047 0.958 1 98.94 194 ASN A CA 1
ATOM 1443 C C . ASN A 1 194 ? -0.044 -4.965 -0.082 1 98.94 194 ASN A C 1
ATOM 1445 O O . ASN A 1 194 ? 0.916 -5.07 -0.847 1 98.94 194 ASN A O 1
ATOM 1449 N N . ALA A 1 195 ? -0.848 -3.971 -0.123 1 98.94 195 ALA A N 1
ATOM 1450 C CA . ALA A 1 195 ? -0.623 -2.881 -1.067 1 98.94 195 ALA A CA 1
ATOM 1451 C C . ALA A 1 195 ? 0.649 -2.109 -0.724 1 98.94 195 ALA A C 1
ATOM 1453 O O . ALA A 1 195 ? 1.401 -1.712 -1.616 1 98.94 195 ALA A O 1
ATOM 1454 N N . ALA A 1 196 ? 0.854 -1.892 0.537 1 98.94 196 ALA A N 1
ATOM 1455 C CA . ALA A 1 196 ? 2.094 -1.239 0.948 1 98.94 196 ALA A CA 1
ATOM 1456 C C . ALA A 1 196 ? 3.309 -2.078 0.562 1 98.94 196 ALA A C 1
ATOM 1458 O O . ALA A 1 196 ? 4.328 -1.541 0.118 1 98.94 196 ALA A O 1
ATOM 1459 N N . GLU A 1 197 ? 3.217 -3.354 0.782 1 98.94 197 GLU A N 1
ATOM 1460 C CA . GLU A 1 197 ? 4.309 -4.25 0.408 1 98.94 197 GLU A CA 1
ATOM 1461 C C . GLU A 1 197 ? 4.551 -4.223 -1.099 1 98.94 197 GLU A C 1
ATOM 1463 O O . GLU A 1 197 ? 5.695 -4.27 -1.549 1 98.94 197 GLU A O 1
ATOM 1468 N N . LEU A 1 198 ? 3.457 -4.152 -1.848 1 98.94 198 LEU A N 1
ATOM 1469 C CA . LEU A 1 198 ? 3.596 -3.973 -3.289 1 98.94 198 LEU A CA 1
ATOM 1470 C C . LEU A 1 198 ? 4.352 -2.686 -3.604 1 98.94 198 LEU A C 1
ATOM 1472 O O . LEU A 1 198 ? 5.215 -2.666 -4.484 1 98.94 198 LEU A O 1
ATOM 1476 N N . GLY A 1 199 ? 4.012 -1.634 -2.902 1 98.94 199 GLY A N 1
ATOM 1477 C CA . GLY A 1 199 ? 4.695 -0.365 -3.086 1 98.94 199 GLY A CA 1
ATOM 1478 C C . GLY A 1 199 ? 6.184 -0.444 -2.805 1 98.94 199 GLY A C 1
ATOM 1479 O O . GLY A 1 199 ? 6.992 0.144 -3.529 1 98.94 199 GLY A O 1
ATOM 1480 N N . VAL A 1 200 ? 6.566 -1.155 -1.761 1 98.94 200 VAL A N 1
ATOM 1481 C CA . VAL A 1 200 ? 7.973 -1.333 -1.418 1 98.94 200 VAL A CA 1
ATOM 1482 C C . VAL A 1 200 ? 8.703 -2.006 -2.576 1 98.94 200 VAL A C 1
ATOM 1484 O O . VAL A 1 200 ? 9.766 -1.542 -3 1 98.94 200 VAL A O 1
ATOM 1487 N N . ILE A 1 201 ? 8.109 -3.061 -3.098 1 98.88 201 ILE A N 1
ATOM 1488 C CA . ILE A 1 201 ? 8.719 -3.846 -4.164 1 98.88 201 ILE A CA 1
ATOM 1489 C C . ILE A 1 201 ? 8.805 -3.008 -5.438 1 98.88 201 ILE A C 1
ATOM 1491 O O . ILE A 1 201 ? 9.875 -2.9 -6.047 1 98.88 201 ILE A O 1
ATOM 1495 N N . ARG A 1 202 ? 7.73 -2.412 -5.77 1 98.62 202 ARG A N 1
ATOM 1496 C CA . ARG A 1 202 ? 7.672 -1.634 -7.004 1 98.62 202 ARG A CA 1
ATOM 1497 C C . ARG A 1 202 ? 8.547 -0.39 -6.906 1 98.62 202 ARG A C 1
ATOM 1499 O O . ARG A 1 202 ? 9.133 0.042 -7.902 1 98.62 202 ARG A O 1
ATOM 1506 N N . GLY A 1 203 ? 8.633 0.212 -5.703 1 98.62 203 GLY A N 1
ATOM 1507 C CA . GLY A 1 203 ? 9.539 1.324 -5.48 1 98.62 203 GLY A CA 1
ATOM 1508 C C . GLY A 1 203 ? 10.992 0.967 -5.738 1 98.62 203 GLY A C 1
ATOM 1509 O O . GLY A 1 203 ? 11.75 1.771 -6.285 1 98.62 203 GLY A O 1
ATOM 1510 N N . GLN A 1 204 ? 11.406 -0.222 -5.336 1 98.25 204 GLN A N 1
ATOM 1511 C CA . GLN A 1 204 ? 12.766 -0.672 -5.594 1 98.25 204 GLN A CA 1
ATOM 1512 C C . GLN A 1 204 ? 13.016 -0.836 -7.094 1 98.25 204 GLN A C 1
ATOM 1514 O O . GLN A 1 204 ? 14.078 -0.467 -7.594 1 98.25 204 GLN A O 1
ATOM 1519 N N . LEU A 1 205 ? 12.023 -1.429 -7.746 1 98.56 205 LEU A N 1
ATOM 1520 C CA . LEU A 1 205 ? 12.141 -1.563 -9.195 1 98.56 205 LEU A CA 1
ATOM 1521 C C . LEU A 1 205 ? 12.219 -0.195 -9.867 1 98.56 205 LEU A C 1
ATOM 1523 O O . LEU A 1 205 ? 13.047 0.017 -10.758 1 98.56 205 LEU A O 1
ATOM 1527 N N . PHE A 1 206 ? 11.438 0.73 -9.414 1 98.62 206 PHE A N 1
ATOM 1528 C CA . PHE A 1 206 ? 11.391 2.064 -10 1 98.62 206 PHE A CA 1
ATOM 1529 C C . PHE A 1 206 ? 12.711 2.795 -9.781 1 98.62 206 PHE A C 1
ATOM 1531 O O . PHE A 1 206 ? 13.195 3.494 -10.672 1 98.62 206 PHE A O 1
ATOM 1538 N N . ALA A 1 207 ? 13.289 2.676 -8.586 1 97.06 207 ALA A N 1
ATOM 1539 C CA . ALA A 1 207 ? 14.57 3.301 -8.281 1 97.06 207 ALA A CA 1
ATOM 1540 C C . ALA A 1 207 ? 15.664 2.793 -9.219 1 97.06 207 ALA A C 1
ATOM 1542 O O . ALA A 1 207 ? 16.672 3.473 -9.438 1 97.06 207 ALA A O 1
ATOM 1543 N N . ASN A 1 208 ? 15.461 1.63 -9.828 1 97.38 208 ASN A N 1
ATOM 1544 C CA . ASN A 1 208 ? 16.438 1.006 -10.719 1 97.38 208 ASN A CA 1
ATOM 1545 C C . ASN A 1 208 ? 15.922 0.941 -12.156 1 97.38 208 ASN A C 1
ATOM 1547 O O . ASN A 1 208 ? 16.359 0.091 -12.938 1 97.38 208 ASN A O 1
ATOM 1551 N N . VAL A 1 209 ? 15.016 1.789 -12.453 1 97.94 209 VAL A N 1
ATOM 1552 C CA . VAL A 1 209 ? 14.258 1.694 -13.695 1 97.94 209 VAL A CA 1
ATOM 1553 C C . VAL A 1 209 ? 15.211 1.726 -14.891 1 97.94 209 VAL A C 1
ATOM 1555 O O . VAL A 1 209 ? 14.969 1.064 -15.906 1 97.94 209 VAL A O 1
ATOM 1558 N N . ASN A 1 210 ? 16.391 2.355 -14.797 1 97.12 210 ASN A N 1
ATOM 1559 C CA . ASN A 1 210 ? 17.328 2.514 -15.914 1 97.12 210 ASN A CA 1
ATOM 1560 C C . ASN A 1 210 ? 18.484 1.527 -15.82 1 97.12 210 ASN A C 1
ATOM 1562 O O . ASN A 1 210 ? 19.312 1.453 -16.719 1 97.12 210 ASN A O 1
ATOM 1566 N N . ALA A 1 211 ? 18.516 0.811 -14.742 1 96.75 211 ALA A N 1
ATOM 1567 C CA . ALA A 1 211 ? 19.594 -0.165 -14.578 1 96.75 211 ALA A CA 1
ATOM 1568 C C . ALA A 1 211 ? 19.406 -1.355 -15.516 1 96.75 211 ALA A C 1
ATOM 1570 O O . ALA A 1 211 ? 18.281 -1.801 -15.734 1 96.75 211 ALA A O 1
ATOM 1571 N N . THR A 1 212 ? 20.484 -1.848 -15.977 1 96.25 212 THR A N 1
ATOM 1572 C CA . THR A 1 212 ? 20.469 -3.066 -16.781 1 96.25 212 THR A CA 1
ATOM 1573 C C . THR A 1 212 ? 20.391 -4.301 -15.875 1 96.25 212 THR A C 1
ATOM 1575 O O . THR A 1 212 ? 21.047 -4.355 -14.836 1 96.25 212 THR A O 1
ATOM 1578 N N . VAL A 1 213 ? 19.656 -5.32 -16.344 1 94.81 213 VAL A N 1
ATOM 1579 C CA . VAL A 1 213 ? 19.516 -6.559 -15.586 1 94.81 213 VAL A CA 1
ATOM 1580 C C . VAL A 1 213 ? 20.453 -7.621 -16.156 1 94.81 213 VAL A C 1
ATOM 1582 O O . VAL A 1 213 ? 20.172 -8.188 -17.219 1 94.81 213 VAL A O 1
ATOM 1585 N N . PRO A 1 214 ? 21.531 -7.906 -15.469 1 90.19 214 PRO A N 1
ATOM 1586 C CA . PRO A 1 214 ? 22.422 -8.961 -15.969 1 90.19 214 PRO A CA 1
ATOM 1587 C C . PRO A 1 214 ? 21.75 -10.328 -16 1 90.19 214 PRO A C 1
ATOM 1589 O O . PRO A 1 214 ? 20.938 -10.648 -15.133 1 90.19 214 PRO A O 1
ATOM 1592 N N . PRO A 1 215 ? 22.078 -11.102 -16.891 1 91.06 215 PRO A N 1
ATOM 1593 C CA . PRO A 1 215 ? 23 -10.953 -18.031 1 91.06 215 PRO A CA 1
ATOM 1594 C C . PRO A 1 215 ? 22.312 -10.398 -19.281 1 91.06 215 PRO A C 1
ATOM 1596 O O . PRO A 1 215 ? 22.859 -10.5 -20.375 1 91.06 215 PRO A O 1
ATOM 1599 N N . TYR A 1 216 ? 21.203 -9.812 -18.969 1 91.38 216 TYR A N 1
ATOM 1600 C CA . TYR A 1 216 ? 20.453 -9.352 -20.125 1 91.38 216 TYR A CA 1
ATOM 1601 C C . TYR A 1 216 ? 20.797 -7.906 -20.469 1 91.38 216 TYR A C 1
ATOM 1603 O O . TYR A 1 216 ? 21.219 -7.137 -19.594 1 91.38 216 TYR A O 1
ATOM 1611 N N . ALA A 1 217 ? 20.766 -7.523 -21.688 1 92.25 217 ALA A N 1
ATOM 1612 C CA . ALA A 1 217 ? 21.016 -6.145 -22.109 1 92.25 217 ALA A CA 1
ATOM 1613 C C . ALA A 1 217 ? 19.719 -5.336 -22.109 1 92.25 217 ALA A C 1
ATOM 1615 O O . ALA A 1 217 ? 19.531 -4.441 -22.938 1 92.25 217 ALA A O 1
ATOM 1616 N N . LEU A 1 218 ? 18.828 -5.66 -21.25 1 96.06 218 LEU A N 1
ATOM 1617 C CA . LEU A 1 218 ? 17.562 -4.965 -21.062 1 96.06 218 LEU A CA 1
ATOM 1618 C C . LEU A 1 218 ? 17.5 -4.262 -19.719 1 96.06 218 LEU A C 1
ATOM 1620 O O . LEU A 1 218 ? 18.047 -4.762 -18.734 1 96.06 218 LEU A O 1
ATOM 1624 N N . THR A 1 219 ? 16.828 -3.146 -19.688 1 97.75 219 THR A N 1
ATOM 1625 C CA . THR A 1 219 ? 16.672 -2.406 -18.438 1 97.75 219 THR A CA 1
ATOM 1626 C C . THR A 1 219 ? 15.539 -2.982 -17.594 1 97.75 219 THR A C 1
ATOM 1628 O O . THR A 1 219 ? 14.703 -3.734 -18.109 1 97.75 219 THR A O 1
ATOM 1631 N N . VAL A 1 220 ? 15.539 -2.576 -16.359 1 98.12 220 VAL A N 1
ATOM 1632 C CA . VAL A 1 220 ? 14.438 -2.912 -15.461 1 98.12 220 VAL A CA 1
ATOM 1633 C C . VAL A 1 220 ? 13.125 -2.398 -16.047 1 98.12 220 VAL A C 1
ATOM 1635 O O . VAL A 1 220 ? 12.117 -3.113 -16.062 1 98.12 220 VAL A O 1
ATOM 1638 N N . GLY A 1 221 ? 13.141 -1.146 -16.547 1 97.88 221 GLY A N 1
ATOM 1639 C CA . GLY A 1 221 ? 11.953 -0.574 -17.141 1 97.88 221 GLY A CA 1
ATOM 1640 C C . GLY A 1 221 ? 11.406 -1.408 -18.281 1 97.88 221 GLY A C 1
ATOM 1641 O O . GLY A 1 221 ? 10.195 -1.659 -18.359 1 97.88 221 GLY A O 1
ATOM 1642 N N . GLU A 1 222 ? 12.25 -1.866 -19.125 1 97.19 222 GLU A N 1
ATOM 1643 C CA . GLU A 1 222 ? 11.852 -2.672 -20.281 1 97.19 222 GLU A CA 1
ATOM 1644 C C . GLU A 1 222 ? 11.281 -4.016 -19.828 1 97.19 222 GLU A C 1
ATOM 1646 O O . GLU A 1 222 ? 10.242 -4.449 -20.328 1 97.19 222 GLU A O 1
ATOM 1651 N N . LEU A 1 223 ? 11.945 -4.641 -18.938 1 97.19 223 LEU A N 1
ATOM 1652 C CA . LEU A 1 223 ? 11.539 -5.969 -18.5 1 97.19 223 LEU A CA 1
ATOM 1653 C C . LEU A 1 223 ? 10.219 -5.91 -17.734 1 97.19 223 LEU A C 1
ATOM 1655 O O . LEU A 1 223 ? 9.352 -6.77 -17.922 1 97.19 223 LEU A O 1
ATOM 1659 N N . VAL A 1 224 ? 10.047 -4.902 -16.875 1 97.75 224 VAL A N 1
ATOM 1660 C CA . VAL A 1 224 ? 8.797 -4.77 -16.141 1 97.75 224 VAL A CA 1
ATOM 1661 C C . VAL A 1 224 ? 7.652 -4.473 -17.109 1 97.75 224 VAL A C 1
ATOM 1663 O O . VAL A 1 224 ? 6.531 -4.945 -16.922 1 97.75 224 VAL A O 1
ATOM 1666 N N . ASN A 1 225 ? 7.898 -3.715 -18.125 1 97.38 225 ASN A N 1
ATOM 1667 C CA . ASN A 1 225 ? 6.879 -3.459 -19.141 1 97.38 225 ASN A CA 1
ATOM 1668 C C . ASN A 1 225 ? 6.469 -4.742 -19.859 1 97.38 225 ASN A C 1
ATOM 1670 O O . ASN A 1 225 ? 5.285 -4.949 -20.141 1 97.38 225 ASN A O 1
ATOM 1674 N N . ILE A 1 226 ? 7.445 -5.586 -20.172 1 96.5 226 ILE A N 1
ATOM 1675 C CA . ILE A 1 226 ? 7.168 -6.867 -20.812 1 96.5 226 ILE A CA 1
ATOM 1676 C C . ILE A 1 226 ? 6.285 -7.715 -19.891 1 96.5 226 ILE A C 1
ATOM 1678 O O . ILE A 1 226 ? 5.297 -8.297 -20.344 1 96.5 226 ILE A O 1
ATOM 1682 N N . THR A 1 227 ? 6.621 -7.785 -18.656 1 97.38 227 THR A N 1
ATOM 1683 C CA . THR A 1 227 ? 5.879 -8.602 -17.703 1 97.38 227 THR A CA 1
ATOM 1684 C C . THR A 1 227 ? 4.465 -8.07 -17.516 1 97.38 227 THR A C 1
ATOM 1686 O O . THR A 1 227 ? 3.51 -8.844 -17.422 1 97.38 227 THR A O 1
ATOM 1689 N N . ALA A 1 228 ? 4.344 -6.723 -17.422 1 97.81 228 ALA A N 1
ATOM 1690 C CA . ALA A 1 228 ? 3.023 -6.117 -17.266 1 97.81 228 ALA A CA 1
ATOM 1691 C C . ALA A 1 228 ? 2.127 -6.445 -18.453 1 97.81 228 ALA A C 1
ATOM 1693 O O . ALA A 1 228 ? 0.951 -6.777 -18.281 1 97.81 228 ALA A O 1
ATOM 1694 N N . GLU A 1 229 ? 2.635 -6.371 -19.609 1 96.56 229 GLU A N 1
ATOM 1695 C CA . GLU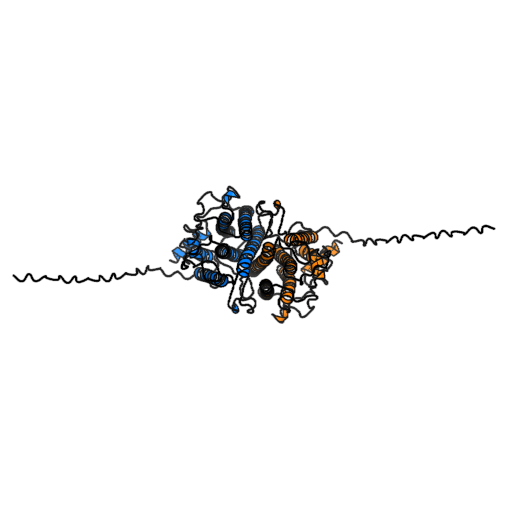 A 1 229 ? 1.885 -6.703 -20.828 1 96.56 229 GLU A CA 1
ATOM 1696 C C . GLU A 1 229 ? 1.472 -8.172 -20.828 1 96.56 229 GLU A C 1
ATOM 1698 O O . GLU A 1 229 ? 0.354 -8.508 -21.234 1 96.56 229 GLU A O 1
ATOM 1703 N N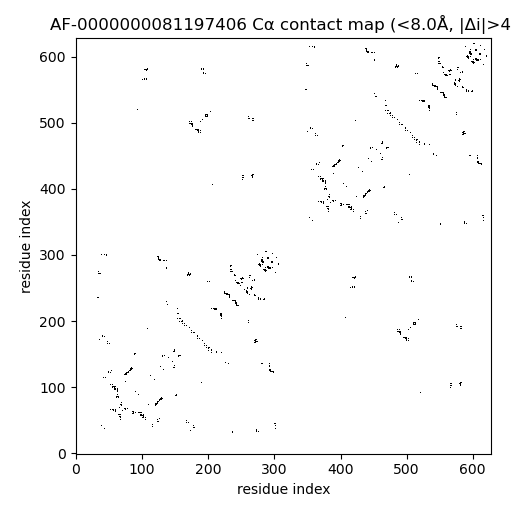 . ALA A 1 230 ? 2.373 -9.031 -20.422 1 96.25 230 ALA A N 1
ATOM 1704 C CA . ALA A 1 230 ? 2.09 -10.461 -20.359 1 96.25 230 ALA A CA 1
ATOM 1705 C C . ALA A 1 230 ? 0.918 -10.75 -19.422 1 96.25 230 ALA A C 1
ATOM 1707 O O . ALA A 1 230 ? 0.044 -11.555 -19.75 1 96.25 230 ALA A O 1
ATOM 1708 N N . VAL A 1 231 ? 0.92 -10.148 -18.297 1 97.44 231 VAL A N 1
ATOM 1709 C CA . VAL A 1 231 ? -0.122 -10.328 -17.297 1 97.44 231 VAL A CA 1
ATOM 1710 C C . VAL A 1 231 ? -1.462 -9.844 -17.844 1 97.44 231 VAL A C 1
ATOM 1712 O O . VAL A 1 231 ? -2.484 -10.516 -17.688 1 97.44 231 VAL A O 1
ATOM 1715 N N . ASN A 1 232 ? -1.422 -8.695 -18.516 1 97.44 232 ASN A N 1
ATOM 1716 C CA . ASN A 1 232 ? -2.648 -8.172 -19.109 1 97.44 232 ASN A CA 1
ATOM 1717 C C . ASN A 1 232 ? -3.168 -9.086 -20.203 1 97.44 232 ASN A C 1
ATOM 1719 O O . ASN A 1 232 ? -4.375 -9.32 -20.312 1 97.44 232 ASN A O 1
ATOM 1723 N N . LEU A 1 233 ? -2.305 -9.562 -21.031 1 95.62 233 LEU A N 1
ATOM 1724 C CA . LEU A 1 233 ? -2.689 -10.453 -22.125 1 95.62 233 LEU A CA 1
ATOM 1725 C C . LEU A 1 233 ? -3.311 -11.734 -21.578 1 95.62 233 LEU A C 1
ATOM 1727 O O . LEU A 1 233 ? -4.309 -12.219 -22.109 1 95.62 233 LEU A O 1
ATOM 1731 N N . ARG A 1 234 ? -2.746 -12.266 -20.547 1 96.06 234 ARG A N 1
ATOM 1732 C CA . ARG A 1 234 ? -3.25 -13.508 -19.969 1 96.06 234 ARG A CA 1
ATOM 1733 C C . ARG A 1 234 ? -4.547 -13.266 -19.203 1 96.06 234 ARG A C 1
ATOM 1735 O O . ARG A 1 234 ? -5.426 -14.133 -19.172 1 96.06 234 ARG A O 1
ATOM 1742 N N . GLY A 1 235 ? -4.609 -12.156 -18.562 1 96.06 235 GLY A N 1
ATOM 1743 C CA . GLY A 1 235 ? -5.836 -11.812 -17.859 1 96.06 235 GLY A CA 1
ATOM 1744 C C . GLY A 1 235 ? -7.027 -11.656 -18.781 1 96.06 235 GLY A C 1
ATOM 1745 O O . GLY A 1 235 ? -8.164 -11.93 -18.391 1 96.06 235 GLY A O 1
ATOM 1746 N N . ARG A 1 236 ? -6.785 -11.062 -19.984 1 95.69 236 ARG A N 1
ATOM 1747 C CA . ARG A 1 236 ? -7.723 -10.945 -21.094 1 95.69 236 ARG A CA 1
ATOM 1748 C C . ARG A 1 236 ? -8.859 -9.984 -20.75 1 95.69 236 ARG A C 1
ATOM 1750 O O . ARG A 1 236 ? -9.953 -10.086 -21.312 1 95.69 236 ARG A O 1
ATOM 1757 N N . CYS A 1 237 ? -8.711 -9.164 -19.812 1 95.88 237 CYS A N 1
ATOM 1758 C CA . CYS A 1 237 ? -9.75 -8.219 -19.422 1 95.88 237 CYS A CA 1
ATOM 1759 C C . CYS A 1 237 ? -9.195 -6.797 -19.391 1 95.88 237 CYS A C 1
ATOM 1761 O O . CYS A 1 237 ? -9.539 -6.016 -18.5 1 95.88 237 CYS A O 1
ATOM 1763 N N . GLY A 1 238 ? -8.305 -6.496 -20.344 1 94.69 238 GLY A N 1
ATOM 1764 C CA . GLY A 1 238 ? -7.789 -5.145 -20.484 1 94.69 238 GLY A CA 1
ATOM 1765 C C . GLY A 1 238 ? -6.574 -4.871 -19.625 1 94.69 238 GLY A C 1
ATOM 1766 O O . GLY A 1 238 ? -5.906 -5.801 -19.172 1 94.69 238 GLY A O 1
ATOM 1767 N N . VAL A 1 239 ? -6.277 -3.598 -19.422 1 96.06 239 VAL A N 1
ATOM 1768 C CA . VAL A 1 239 ? -5.082 -3.17 -18.703 1 96.06 239 VAL A CA 1
ATOM 1769 C C . VAL A 1 239 ? -5.387 -3.078 -17.203 1 96.06 239 VAL A C 1
ATOM 1771 O O . VAL A 1 239 ? -6.227 -2.279 -16.781 1 96.06 239 VAL A O 1
ATOM 1774 N N . LYS A 1 240 ? -4.672 -3.92 -16.5 1 96.88 240 LYS A N 1
ATOM 1775 C CA . LYS A 1 240 ? -4.801 -3.895 -15.047 1 96.88 240 LYS A CA 1
ATOM 1776 C C . LYS A 1 240 ? -3.443 -4.039 -14.375 1 96.88 240 LYS A C 1
ATOM 1778 O O . LYS A 1 240 ? -3.363 -4.164 -13.148 1 96.88 240 LYS A O 1
ATOM 1783 N N . GLU A 1 241 ? -2.488 -4.188 -15.172 1 97.19 241 GLU A N 1
ATOM 1784 C CA . GLU A 1 241 ? -1.078 -4.125 -14.797 1 97.19 241 GLU A CA 1
ATOM 1785 C C . GLU A 1 241 ? -0.332 -3.092 -15.633 1 97.19 241 GLU A C 1
ATOM 1787 O O . GLU A 1 241 ? -0.508 -3.025 -16.844 1 97.19 241 GLU A O 1
ATOM 1792 N N . GLU A 1 242 ? 0.434 -2.301 -14.969 1 97.62 242 GLU A N 1
ATOM 1793 C CA . GLU A 1 242 ? 1.175 -1.27 -15.688 1 97.62 242 GLU A CA 1
ATOM 1794 C C . GLU A 1 242 ? 2.678 -1.419 -15.477 1 97.62 242 GLU A C 1
ATOM 1796 O O . GLU A 1 242 ? 3.119 -1.86 -14.414 1 97.62 242 GLU A O 1
ATOM 1801 N N . GLY A 1 243 ? 3.449 -1.07 -16.531 1 97.88 243 GLY A N 1
ATOM 1802 C CA . GLY A 1 243 ? 4.895 -1.006 -16.391 1 97.88 243 GLY A CA 1
ATOM 1803 C C . GLY A 1 243 ? 5.367 0.196 -15.602 1 97.88 243 GLY A C 1
ATOM 1804 O O . GLY A 1 243 ? 4.566 0.871 -14.945 1 97.88 243 GLY A O 1
ATOM 1805 N N . LEU A 1 244 ? 6.641 0.429 -15.609 1 98.38 244 LEU A N 1
ATOM 1806 C CA . LEU A 1 244 ? 7.238 1.567 -14.914 1 98.38 244 LEU A CA 1
ATOM 1807 C C . LEU A 1 244 ? 7.371 2.764 -15.852 1 98.38 244 LEU A C 1
ATOM 1809 O O . LEU A 1 244 ? 7.312 3.912 -15.406 1 98.38 244 LEU A O 1
ATOM 1813 N N . VAL A 1 245 ? 7.684 2.477 -17.062 1 97.94 245 VAL A N 1
ATOM 1814 C CA . VAL A 1 245 ? 7.672 3.459 -18.141 1 97.94 245 VAL A CA 1
ATOM 1815 C C . VAL A 1 245 ? 6.414 3.275 -19 1 97.94 245 VAL A C 1
ATOM 1817 O O . VAL A 1 245 ? 6.234 2.23 -19.625 1 97.94 245 VAL A O 1
ATOM 1820 N N . VAL A 1 246 ? 5.617 4.246 -19 1 96.62 246 VAL A N 1
ATOM 1821 C CA . VAL A 1 246 ? 4.293 4.062 -19.578 1 96.62 246 VAL A CA 1
ATOM 1822 C C . VAL A 1 246 ? 3.996 5.203 -20.547 1 96.62 246 VAL A C 1
ATOM 1824 O O . VAL A 1 246 ? 4.664 6.238 -20.531 1 96.62 246 VAL A O 1
ATOM 1827 N N . ALA A 1 247 ? 3 4.988 -21.422 1 94.88 247 ALA A N 1
ATOM 1828 C CA . ALA A 1 247 ? 2.473 6.074 -22.234 1 94.88 247 ALA A CA 1
ATOM 1829 C C . ALA A 1 247 ? 1.829 7.152 -21.375 1 94.88 247 ALA A C 1
ATOM 1831 O O . ALA A 1 247 ? 1.422 6.883 -20.234 1 94.88 247 ALA A O 1
ATOM 1832 N N . LEU A 1 248 ? 1.732 8.32 -21.906 1 95.12 248 LEU A N 1
ATOM 1833 C CA . LEU A 1 248 ? 1.228 9.477 -21.172 1 95.12 248 LEU A CA 1
ATOM 1834 C C . LEU A 1 248 ? -0.178 9.211 -20.656 1 95.12 248 LEU A C 1
ATOM 1836 O O . LEU A 1 248 ? -0.533 9.672 -19.562 1 95.12 248 LEU A O 1
ATOM 1840 N N . GLN A 1 249 ? -0.996 8.445 -21.344 1 92.88 249 GLN A N 1
ATOM 1841 C CA . GLN A 1 249 ? -2.391 8.188 -21 1 92.88 249 GLN A CA 1
ATOM 1842 C C . GLN A 1 249 ? -2.496 7.305 -19.766 1 92.88 249 GLN A C 1
ATOM 1844 O O . GLN A 1 249 ? -3.533 7.285 -19.094 1 92.88 249 GLN A O 1
ATOM 1849 N N . LEU A 1 250 ? -1.336 6.617 -19.469 1 92.5 250 LEU A N 1
ATOM 1850 C CA . LEU A 1 250 ? -1.331 5.734 -18.312 1 92.5 250 LEU A CA 1
ATOM 1851 C C . LEU A 1 250 ? -0.632 6.395 -17.125 1 92.5 250 LEU A C 1
ATOM 1853 O O . LEU A 1 250 ? -0.66 5.871 -16.016 1 92.5 250 LEU A O 1
ATOM 1857 N N . GLY A 1 251 ? -0.042 7.57 -17.406 1 94.75 251 GLY A N 1
ATOM 1858 C CA . GLY A 1 251 ? 0.615 8.297 -16.328 1 94.75 251 GLY A CA 1
ATOM 1859 C C . GLY A 1 251 ? -0.339 9.156 -15.523 1 94.75 251 GLY A C 1
ATOM 1860 O O . GLY A 1 251 ? -1.462 9.43 -15.953 1 94.75 251 GLY A O 1
ATOM 1861 N N . ALA A 1 252 ? 0.095 9.547 -14.359 1 94.81 252 ALA A N 1
ATOM 1862 C CA . ALA A 1 252 ? -0.736 10.336 -13.453 1 94.81 252 ALA A CA 1
ATOM 1863 C C . ALA A 1 252 ? -1.228 11.609 -14.125 1 94.81 252 ALA A C 1
ATOM 1865 O O . ALA A 1 252 ? -0.424 12.414 -14.602 1 94.81 252 ALA A O 1
ATOM 1866 N N . GLU A 1 253 ? -2.539 11.805 -14.234 1 96.38 253 GLU A N 1
ATOM 1867 C CA . GLU A 1 253 ? -3.189 12.977 -14.805 1 96.38 253 GLU A CA 1
ATOM 1868 C C . GLU A 1 253 ? -2.758 13.203 -16.25 1 96.38 253 GLU A C 1
ATOM 1870 O O . GLU A 1 253 ? -2.773 14.336 -16.734 1 96.38 253 GLU A O 1
ATOM 1875 N N . ASN A 1 254 ? -2.248 12.148 -16.859 1 96 254 ASN A N 1
ATOM 1876 C CA . ASN A 1 254 ? -1.732 12.25 -18.219 1 96 254 ASN A CA 1
ATOM 1877 C C . ASN A 1 254 ? -0.566 13.227 -18.312 1 96 254 ASN A C 1
ATOM 1879 O O . ASN A 1 254 ? -0.452 13.977 -19.281 1 96 254 ASN A O 1
ATOM 1883 N N . ARG A 1 255 ? 0.24 13.227 -17.328 1 97 255 ARG A N 1
ATOM 1884 C CA . ARG A 1 255 ? 1.303 14.227 -17.281 1 97 255 ARG A CA 1
ATOM 1885 C C . ARG A 1 255 ? 2.664 13.57 -17.078 1 97 255 ARG A C 1
ATOM 1887 O O . ARG A 1 255 ? 3.699 14.234 -17.156 1 97 255 ARG A O 1
ATOM 1894 N N . THR A 1 256 ? 2.635 12.305 -16.766 1 96.88 256 THR A N 1
ATOM 1895 C CA . THR A 1 256 ? 3.887 11.594 -16.547 1 96.88 256 THR A CA 1
ATOM 1896 C C . THR A 1 256 ? 3.998 10.398 -17.5 1 96.88 256 THR A C 1
ATOM 1898 O O . THR A 1 256 ? 2.984 9.852 -17.938 1 96.88 256 THR A O 1
ATOM 1901 N N . ARG A 1 257 ? 5.207 9.953 -17.75 1 97.44 257 ARG A N 1
ATOM 1902 C CA . ARG A 1 257 ? 5.465 8.781 -18.594 1 97.44 257 ARG A CA 1
ATOM 1903 C C . ARG A 1 257 ? 6.074 7.648 -17.766 1 97.44 257 ARG A C 1
ATOM 1905 O O . ARG A 1 257 ? 6.676 6.727 -18.312 1 97.44 257 ARG A O 1
ATOM 1912 N N . VAL A 1 258 ? 6.039 7.836 -16.484 1 97.44 258 VAL A N 1
ATOM 1913 C CA . VAL A 1 258 ? 6.453 6.82 -15.516 1 97.44 258 VAL A CA 1
ATOM 1914 C C . VAL A 1 258 ? 5.355 6.625 -14.477 1 97.44 258 VAL A C 1
ATOM 1916 O O . VAL A 1 258 ? 4.527 7.512 -14.258 1 97.44 258 VAL A O 1
ATOM 1919 N N . ASN A 1 259 ? 5.332 5.449 -13.953 1 96.94 259 ASN A N 1
ATOM 1920 C CA . ASN A 1 259 ? 4.312 5.09 -12.977 1 96.94 259 ASN A CA 1
ATOM 1921 C C . ASN A 1 259 ? 4.879 4.195 -11.875 1 96.94 259 ASN A C 1
ATOM 1923 O O . ASN A 1 259 ? 5.219 3.037 -12.125 1 96.94 259 ASN A O 1
ATOM 1927 N N . VAL A 1 260 ? 4.922 4.691 -10.68 1 97.81 260 VAL A N 1
ATOM 1928 C CA . VAL A 1 260 ? 5.465 3.9 -9.586 1 97.81 260 VAL A CA 1
ATOM 1929 C C . VAL A 1 260 ? 4.352 3.098 -8.922 1 97.81 260 VAL A C 1
ATOM 1931 O O . VAL A 1 260 ? 4.598 2.029 -8.359 1 97.81 260 VAL A O 1
ATOM 1934 N N . VAL A 1 261 ? 3.16 3.605 -8.891 1 98.25 261 VAL A N 1
ATOM 1935 C CA . VAL A 1 261 ? 1.975 2.895 -8.422 1 98.25 261 VAL A CA 1
ATOM 1936 C C . VAL A 1 261 ? 0.916 2.871 -9.516 1 98.25 261 VAL A C 1
ATOM 1938 O O . VAL A 1 261 ? 0.459 3.922 -9.969 1 98.25 261 VAL A O 1
ATOM 1941 N N . ALA A 1 262 ? 0.499 1.726 -9.922 1 96.5 262 ALA A N 1
ATOM 1942 C CA . ALA A 1 262 ? -0.453 1.567 -11.023 1 96.5 262 ALA A CA 1
ATOM 1943 C C . ALA A 1 262 ? -1.873 1.89 -10.562 1 96.5 262 ALA A C 1
ATOM 1945 O O . ALA A 1 262 ? -2.27 1.538 -9.453 1 96.5 262 ALA A O 1
ATOM 1946 N N . GLY A 1 263 ? -2.627 2.518 -11.414 1 96.56 263 GLY A N 1
ATOM 1947 C CA . GLY A 1 263 ? -4.027 2.842 -11.188 1 96.56 263 GLY A CA 1
ATOM 1948 C C . GLY A 1 263 ? -4.734 3.324 -12.445 1 96.56 263 GLY A C 1
ATOM 1949 O O . GLY A 1 263 ? -4.086 3.643 -13.445 1 96.56 263 GLY A O 1
ATOM 1950 N N . ASP A 1 264 ? -5.984 3.381 -12.391 1 95.62 264 ASP A N 1
ATOM 1951 C CA . ASP A 1 264 ? -6.766 3.82 -13.539 1 95.62 264 ASP A CA 1
ATOM 1952 C C . ASP A 1 264 ? -6.652 5.332 -13.734 1 95.62 264 ASP A C 1
ATOM 1954 O O . ASP A 1 264 ? -5.746 5.969 -13.195 1 95.62 264 ASP A O 1
ATOM 1958 N N . ALA A 1 265 ? -7.504 5.902 -14.531 1 93.94 265 ALA A N 1
ATOM 1959 C CA . ALA A 1 265 ? -7.398 7.309 -14.922 1 93.94 265 ALA A CA 1
ATOM 1960 C C . ALA A 1 265 ? -7.48 8.227 -13.703 1 93.94 265 ALA A C 1
ATOM 1962 O O . ALA A 1 265 ? -6.945 9.336 -13.719 1 93.94 265 ALA A O 1
ATOM 1963 N N . ASN A 1 266 ? -8.141 7.77 -12.633 1 96.31 266 ASN A N 1
ATOM 1964 C CA . ASN A 1 266 ? -8.25 8.539 -11.398 1 96.31 266 ASN A CA 1
ATOM 1965 C C . ASN A 1 266 ? -7.344 7.977 -10.305 1 96.31 266 ASN A C 1
ATOM 1967 O O . ASN A 1 266 ? -7.527 8.281 -9.125 1 96.31 266 ASN A O 1
ATOM 1971 N N . SER A 1 267 ? -6.473 7.082 -10.695 1 97.31 267 SER A N 1
ATOM 1972 C CA . SER A 1 267 ? -5.449 6.508 -9.828 1 97.31 267 SER A CA 1
ATOM 1973 C C . SER A 1 267 ? -6.074 5.602 -8.766 1 97.31 267 SER A C 1
ATOM 1975 O O . SER A 1 267 ? -5.551 5.488 -7.656 1 97.31 267 SER A O 1
ATOM 1977 N N . LEU A 1 268 ? -7.223 5.086 -9.102 1 98.12 268 LEU A N 1
ATOM 1978 C CA . LEU A 1 268 ? -7.781 4.02 -8.266 1 98.12 268 LEU A CA 1
ATOM 1979 C C . LEU A 1 268 ? -7.164 2.674 -8.625 1 98.12 268 LEU A C 1
ATOM 1981 O O . LEU A 1 268 ? -6.969 2.367 -9.805 1 98.12 268 LEU A O 1
ATOM 1985 N N . GLY A 1 269 ? -6.852 1.934 -7.574 1 98.12 269 GLY A N 1
ATOM 1986 C CA . GLY A 1 269 ? -6.277 0.619 -7.809 1 98.12 269 GLY A CA 1
ATOM 1987 C C . GLY A 1 269 ? -7.164 -0.279 -8.648 1 98.12 269 GLY A C 1
ATOM 1988 O O . GLY A 1 269 ? -8.383 -0.291 -8.477 1 98.12 269 GLY A O 1
ATOM 1989 N N . TYR A 1 270 ? -6.598 -1.035 -9.523 1 97.75 270 TYR A N 1
ATOM 1990 C CA . TYR A 1 270 ? -7.316 -1.955 -10.398 1 97.75 270 TYR A CA 1
ATOM 1991 C C . TYR A 1 270 ? -7.871 -3.135 -9.617 1 97.75 270 TYR A C 1
ATOM 1993 O O . TYR A 1 270 ? -7.473 -3.369 -8.469 1 97.75 270 TYR A O 1
ATOM 2001 N N . ILE A 1 271 ? -8.789 -3.855 -10.227 1 97.31 271 ILE A N 1
ATOM 2002 C CA . ILE A 1 271 ? -9.344 -5.043 -9.578 1 97.31 271 ILE A CA 1
ATOM 2003 C C . ILE A 1 271 ? -9.289 -6.227 -10.547 1 97.31 271 ILE A C 1
ATOM 2005 O O . ILE A 1 271 ? -9.391 -6.051 -11.758 1 97.31 271 ILE A O 1
ATOM 2009 N N . ARG A 1 272 ? -9.141 -7.414 -10.008 1 97.12 272 ARG A N 1
ATOM 2010 C CA . ARG A 1 272 ? -9.164 -8.648 -10.781 1 97.12 272 ARG A CA 1
ATOM 2011 C C . ARG A 1 272 ? -10.109 -9.672 -10.156 1 97.12 272 ARG A C 1
ATOM 2013 O O . ARG A 1 272 ? -10.156 -9.812 -8.93 1 97.12 272 ARG A O 1
ATOM 2020 N N . THR A 1 273 ? -10.805 -10.352 -11.016 1 95.81 273 THR A N 1
ATOM 2021 C CA . THR A 1 273 ? -11.664 -11.445 -10.594 1 95.81 273 THR A CA 1
ATOM 2022 C C . THR A 1 273 ? -10.852 -12.727 -10.406 1 95.81 273 THR A C 1
ATOM 2024 O O . THR A 1 273 ? -9.734 -12.836 -10.906 1 95.81 273 THR A O 1
ATOM 2027 N N . PRO A 1 274 ? -11.477 -13.719 -9.703 1 96.12 274 PRO A N 1
ATOM 2028 C CA . PRO A 1 274 ? -10.789 -15.008 -9.578 1 96.12 274 PRO A CA 1
ATOM 2029 C C . PRO A 1 274 ? -10.461 -15.633 -10.938 1 96.12 274 PRO A C 1
ATOM 2031 O O . PRO A 1 274 ? -9.406 -16.25 -11.102 1 96.12 274 PRO A O 1
ATOM 2034 N N . LEU A 1 275 ? -11.305 -15.453 -11.93 1 95 275 LEU A N 1
ATOM 2035 C CA . LEU A 1 275 ? -11.062 -15.992 -13.266 1 95 275 LEU A CA 1
ATOM 2036 C C . LEU A 1 275 ? -9.812 -15.383 -13.883 1 95 275 LEU A C 1
ATOM 2038 O O . LEU A 1 275 ? -8.977 -16.109 -14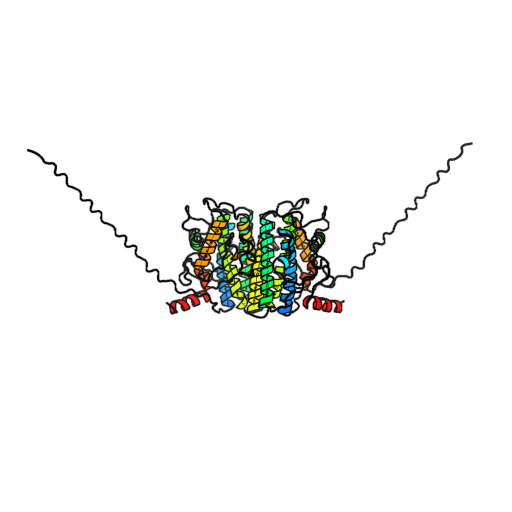.445 1 95 275 LEU A O 1
ATOM 2042 N N . GLU A 1 276 ? -9.719 -14.109 -13.82 1 96.38 276 GLU A N 1
ATOM 2043 C CA . GLU A 1 276 ? -8.539 -13.43 -14.344 1 96.38 276 GLU A CA 1
ATOM 2044 C C . GLU A 1 276 ? -7.27 -13.898 -13.641 1 96.38 276 GLU A C 1
ATOM 2046 O O . GLU A 1 276 ? -6.246 -14.141 -14.281 1 96.38 276 GLU A O 1
ATOM 2051 N N . VAL A 1 277 ? -7.379 -14.008 -12.336 1 97.69 277 VAL A N 1
ATOM 2052 C CA . VAL A 1 277 ? -6.242 -14.43 -11.523 1 97.69 277 VAL A CA 1
ATOM 2053 C C . VAL A 1 277 ? -5.777 -15.812 -11.969 1 97.69 277 VAL A C 1
ATOM 2055 O O . VAL A 1 277 ? -4.582 -16.031 -12.18 1 97.69 277 VAL A O 1
ATOM 2058 N N . LEU A 1 278 ? -6.695 -16.719 -12.141 1 96.62 278 LEU A N 1
ATOM 2059 C CA . LEU A 1 278 ? -6.367 -18.094 -12.523 1 96.62 278 LEU A CA 1
ATOM 2060 C C . LEU A 1 278 ? -5.777 -18.125 -13.93 1 96.62 278 LEU A C 1
ATOM 2062 O O . LEU A 1 278 ? -4.812 -18.859 -14.18 1 96.62 278 LEU A O 1
ATOM 2066 N N . ARG A 1 279 ? -6.27 -17.328 -14.852 1 95.69 279 ARG A N 1
ATOM 2067 C CA . ARG A 1 279 ? -5.73 -17.266 -16.203 1 95.69 279 ARG A CA 1
ATOM 2068 C C . ARG A 1 279 ? -4.262 -16.859 -16.203 1 95.69 279 ARG A C 1
ATOM 2070 O O . ARG A 1 279 ? -3.465 -17.375 -16.984 1 95.69 279 ARG A O 1
ATOM 2077 N N . ILE A 1 280 ? -3.934 -15.961 -15.328 1 97.5 280 ILE A N 1
ATOM 2078 C CA . ILE A 1 280 ? -2.574 -15.438 -15.258 1 97.5 280 ILE A CA 1
ATOM 2079 C C . ILE A 1 280 ? -1.663 -16.469 -14.586 1 97.5 280 ILE A C 1
ATOM 2081 O O . ILE A 1 280 ? -0.639 -16.859 -15.156 1 97.5 280 ILE A O 1
ATOM 2085 N N . LEU A 1 281 ? -2.078 -17.016 -13.445 1 98 281 LEU A N 1
ATOM 2086 C CA . LEU A 1 281 ? -1.185 -17.828 -12.625 1 98 281 LEU A CA 1
ATOM 2087 C C . LEU A 1 281 ? -1.038 -19.234 -13.195 1 98 281 LEU A C 1
ATOM 2089 O O . LEU A 1 281 ? -0.019 -19.891 -12.977 1 98 281 LEU A O 1
ATOM 2093 N N . PHE A 1 282 ? -2.051 -19.688 -13.969 1 95.62 282 PHE A N 1
ATOM 2094 C CA . PHE A 1 282 ? -1.928 -20.969 -14.656 1 95.62 282 PHE A CA 1
ATOM 2095 C C . PHE A 1 282 ? -0.998 -20.844 -15.859 1 95.62 282 PHE A C 1
ATOM 2097 O O . PHE A 1 282 ? -0.498 -21.844 -16.359 1 95.62 282 PHE A O 1
ATOM 2104 N N . GLY A 1 283 ? -0.798 -19.625 -16.328 1 93.69 283 GLY A N 1
ATOM 2105 C CA . GLY A 1 283 ? 0.102 -19.391 -17.438 1 93.69 283 GLY A CA 1
ATOM 2106 C C . GLY A 1 283 ? -0.489 -19.797 -18.781 1 93.69 283 GLY A C 1
ATOM 2107 O O . GLY A 1 283 ? 0.193 -19.766 -19.797 1 93.69 283 GLY A O 1
ATOM 2108 N N . THR A 1 284 ? -1.787 -20.172 -18.859 1 88.88 284 THR A N 1
ATOM 2109 C CA . THR A 1 284 ? -2.389 -20.734 -20.062 1 88.88 284 THR A CA 1
ATOM 2110 C C . THR A 1 284 ? -3.449 -19.781 -20.625 1 88.88 284 THR A C 1
ATOM 2112 O O . THR A 1 284 ? -4.113 -20.109 -21.609 1 88.88 284 THR A O 1
ATOM 2115 N N . ALA A 1 285 ? -3.66 -18.719 -19.938 1 90.62 285 ALA A N 1
ATOM 2116 C CA . ALA A 1 285 ? -4.738 -17.781 -20.281 1 90.62 285 ALA A CA 1
ATOM 2117 C C . ALA A 1 285 ? -6.098 -18.469 -20.188 1 90.62 285 ALA A C 1
ATOM 2119 O O . ALA A 1 285 ? -7.09 -17.969 -20.719 1 90.62 285 ALA A O 1
ATOM 2120 N N . ASN A 1 286 ? -6.121 -19.656 -19.625 1 91.38 286 ASN A N 1
ATOM 2121 C CA . ASN A 1 286 ? -7.312 -20.469 -19.406 1 91.38 286 ASN A CA 1
ATOM 2122 C C . ASN A 1 286 ? -7.48 -20.844 -17.938 1 91.38 286 ASN A C 1
ATOM 2124 O O . ASN A 1 286 ? -6.664 -21.578 -17.391 1 91.38 286 ASN A O 1
ATOM 2128 N N . ALA A 1 287 ? -8.555 -20.391 -17.391 1 92.94 287 ALA A N 1
ATOM 2129 C CA . ALA A 1 287 ? -8.781 -20.547 -15.961 1 92.94 287 ALA A CA 1
ATOM 2130 C C . ALA A 1 287 ? -9.141 -22 -15.609 1 92.94 287 ALA A C 1
ATOM 2132 O O . ALA A 1 287 ? -9.156 -22.375 -14.438 1 92.94 287 ALA A O 1
ATOM 2133 N N . THR A 1 288 ? -9.344 -22.828 -16.578 1 92.19 288 THR A N 1
ATOM 2134 C CA . THR A 1 288 ? -9.766 -24.203 -16.297 1 92.19 288 THR A CA 1
ATOM 2135 C C . THR A 1 288 ? -8.625 -25.172 -16.562 1 92.19 288 THR A C 1
ATOM 2137 O O . THR A 1 288 ? -8.75 -26.375 -16.281 1 92.19 288 THR A O 1
ATOM 2140 N N . VAL A 1 289 ? -7.57 -24.719 -17.078 1 93 289 VAL A N 1
ATOM 2141 C CA . VAL A 1 289 ? -6.426 -25.578 -17.375 1 93 289 VAL A CA 1
ATOM 2142 C C . VAL A 1 289 ? -5.25 -25.203 -16.484 1 93 289 VAL A C 1
ATOM 2144 O O . VAL A 1 289 ? -4.492 -24.281 -16.797 1 93 289 VAL A O 1
ATOM 2147 N N . PRO A 1 290 ? -5.062 -25.969 -15.461 1 95 290 PRO A N 1
ATOM 2148 C CA . PRO A 1 290 ? -3.977 -25.656 -14.531 1 95 290 PRO A CA 1
ATOM 2149 C C . PRO A 1 290 ? -2.602 -25.688 -15.195 1 95 290 PRO A C 1
ATOM 2151 O O . PRO A 1 290 ? -2.428 -26.344 -16.234 1 95 290 PRO A O 1
ATOM 2154 N N . GLY A 1 291 ? -1.634 -25.031 -14.625 1 96.44 291 GLY A N 1
ATOM 2155 C CA . GLY A 1 291 ? -0.259 -24.875 -15.07 1 96.44 291 GLY A CA 1
ATOM 2156 C C . GLY A 1 291 ? 0.513 -23.828 -14.297 1 96.44 291 GLY A C 1
ATOM 2157 O O . GLY A 1 291 ? 0.151 -23.5 -13.164 1 96.44 291 GLY A O 1
ATOM 2158 N N . GLY A 1 292 ? 1.621 -23.453 -14.812 1 96.56 292 GLY A N 1
ATOM 2159 C CA . GLY A 1 292 ? 2.41 -22.391 -14.219 1 96.56 292 GLY A CA 1
ATOM 2160 C C . GLY A 1 292 ? 2.754 -22.641 -12.758 1 96.56 292 GLY A C 1
ATOM 2161 O O . GLY A 1 292 ? 3.309 -23.688 -12.422 1 96.56 292 GLY A O 1
ATOM 2162 N N . VAL A 1 293 ? 2.24 -21.703 -11.93 1 98.31 293 VAL A N 1
ATOM 2163 C CA . VAL A 1 293 ? 2.641 -21.781 -10.531 1 98.31 293 VAL A CA 1
ATOM 2164 C C . VAL A 1 293 ? 1.654 -22.641 -9.758 1 98.31 293 VAL A C 1
ATOM 2166 O O . VAL A 1 293 ? 1.909 -23.016 -8.602 1 98.31 293 VAL A O 1
ATOM 2169 N N . PHE A 1 294 ? 0.559 -22.953 -10.375 1 98 294 PHE A N 1
ATOM 2170 C CA . PHE A 1 294 ? -0.394 -23.922 -9.844 1 98 294 PHE A CA 1
ATOM 2171 C C . PHE A 1 294 ? -0.581 -25.094 -10.805 1 98 294 PHE A C 1
ATOM 2173 O O . PHE A 1 294 ? -1.644 -25.234 -11.414 1 98 294 PHE A O 1
ATOM 2180 N N . PRO A 1 295 ? 0.35 -26 -10.82 1 97.12 295 PRO A N 1
ATOM 2181 C CA . PRO A 1 295 ? 0.344 -27.031 -11.867 1 97.12 295 PRO A CA 1
ATOM 2182 C C . PRO A 1 295 ? -0.78 -28.047 -11.688 1 97.12 295 PRO A C 1
ATOM 2184 O O . PRO A 1 295 ? -1.161 -28.734 -12.641 1 97.12 295 PRO A O 1
ATOM 2187 N N . ALA A 1 296 ? -1.381 -28.203 -10.484 1 96.31 296 ALA A N 1
ATOM 2188 C CA . ALA A 1 296 ? -2.416 -29.203 -10.219 1 96.31 296 ALA A CA 1
ATOM 2189 C C . ALA A 1 296 ? -3.754 -28.531 -9.914 1 96.31 296 ALA A C 1
ATOM 2191 O O . ALA A 1 296 ? -4.66 -29.156 -9.367 1 96.31 296 ALA A O 1
ATOM 2192 N N . GLY A 1 297 ? -3.844 -27.203 -10.172 1 95.44 297 GLY A N 1
ATOM 2193 C CA . GLY A 1 297 ? -5.062 -26.484 -9.844 1 95.44 297 GLY A CA 1
ATOM 2194 C C . GLY A 1 297 ? -5.148 -26.094 -8.383 1 95.44 297 GLY A C 1
ATOM 2195 O O . GLY A 1 297 ? -4.129 -26.031 -7.688 1 95.44 297 GLY A O 1
ATOM 2196 N N . LEU A 1 298 ? -6.387 -25.656 -8 1 96.44 298 LEU A N 1
ATOM 2197 C CA . LEU A 1 298 ? -6.578 -25.156 -6.641 1 96.44 298 LEU A CA 1
ATOM 2198 C C . LEU A 1 298 ? -7.727 -25.891 -5.953 1 96.44 298 LEU A C 1
ATOM 2200 O O . LEU A 1 298 ? -8.688 -26.297 -6.605 1 96.44 298 LEU A O 1
ATOM 2204 N N . PRO A 1 299 ? -7.582 -26.094 -4.703 1 95.12 299 PRO A N 1
ATOM 2205 C CA . PRO A 1 299 ? -8.742 -26.562 -3.947 1 95.12 299 PRO A CA 1
ATOM 2206 C C . PRO A 1 299 ? -9.766 -25.469 -3.695 1 95.12 299 PRO A C 1
ATOM 2208 O O . PRO A 1 299 ? -9.477 -24.281 -3.912 1 95.12 299 PRO A O 1
ATOM 2211 N N . GLY A 1 300 ? -11.008 -25.906 -3.299 1 93.19 300 GLY A N 1
ATOM 2212 C CA . GLY A 1 300 ? -12.008 -24.953 -2.836 1 93.19 300 GLY A CA 1
ATOM 2213 C C . GLY A 1 300 ? -13.141 -24.75 -3.824 1 93.19 300 GLY A C 1
ATOM 2214 O O . GLY A 1 300 ? -13.047 -25.172 -4.977 1 93.19 300 GLY A O 1
ATOM 2215 N N . ASN A 1 301 ? -14.086 -24.016 -3.377 1 92.06 301 ASN A N 1
ATOM 2216 C CA . ASN A 1 301 ? -15.344 -23.875 -4.098 1 92.06 301 ASN A CA 1
ATOM 2217 C C . ASN A 1 301 ? -15.195 -22.969 -5.316 1 92.06 301 ASN A C 1
ATOM 2219 O O . ASN A 1 301 ? -15.844 -23.188 -6.344 1 92.06 301 ASN A O 1
ATOM 2223 N N . ILE A 1 302 ? -14.344 -21.969 -5.199 1 92.25 302 ILE A N 1
ATOM 2224 C CA . ILE A 1 302 ? -14.219 -21.031 -6.297 1 92.25 302 ILE A CA 1
ATOM 2225 C C . ILE A 1 302 ? -13.664 -21.734 -7.531 1 92.25 302 ILE A C 1
ATOM 2227 O O . ILE A 1 302 ? -14.242 -21.641 -8.617 1 92.25 302 ILE A O 1
ATOM 2231 N N . TYR A 1 303 ? -12.656 -22.469 -7.395 1 93.81 303 TYR A N 1
ATOM 2232 C CA . TYR A 1 303 ? -12.078 -23.156 -8.539 1 93.81 303 TYR A CA 1
ATOM 2233 C C . TYR A 1 303 ? -13.008 -24.25 -9.055 1 93.81 303 TYR A C 1
ATOM 2235 O O . TYR A 1 303 ? -13.164 -24.422 -10.266 1 93.81 303 TYR A O 1
ATOM 2243 N N . ARG A 1 304 ? -13.672 -24.906 -8.18 1 92.56 304 ARG A N 1
ATOM 2244 C CA . ARG A 1 304 ? -14.633 -25.938 -8.57 1 92.56 304 ARG A CA 1
ATOM 2245 C C . ARG A 1 304 ? -15.75 -25.344 -9.414 1 92.56 304 ARG A C 1
ATOM 2247 O O . ARG A 1 304 ? -16.141 -25.906 -10.438 1 92.56 304 ARG A O 1
ATOM 2254 N N . LEU A 1 305 ? -16.203 -24.219 -8.977 1 89 305 LEU A N 1
ATOM 2255 C CA . LEU A 1 305 ? -17.297 -23.578 -9.688 1 89 305 LEU A CA 1
ATOM 2256 C C . LEU A 1 305 ? -16.828 -23.094 -11.062 1 89 305 LEU A C 1
ATOM 2258 O O . LEU A 1 305 ? -17.578 -23.188 -12.039 1 89 305 LEU A O 1
ATOM 2262 N N . ILE A 1 306 ? -15.664 -22.578 -11.133 1 88.31 306 ILE A N 1
ATOM 2263 C CA . ILE A 1 306 ? -15.109 -22.094 -12.391 1 88.31 306 ILE A CA 1
ATOM 2264 C C . ILE A 1 306 ? -14.945 -23.266 -13.359 1 88.31 306 ILE A C 1
ATOM 2266 O O . ILE A 1 306 ? -15.242 -23.141 -14.555 1 88.31 306 ILE A O 1
ATOM 2270 N N . GLN A 1 307 ? -14.578 -24.391 -12.891 1 88.75 307 GLN A N 1
ATOM 2271 C CA . GLN A 1 307 ? -14.453 -25.594 -13.711 1 88.75 307 GLN A CA 1
ATOM 2272 C C . GLN A 1 307 ? -15.805 -26.047 -14.25 1 88.75 307 GLN A C 1
ATOM 2274 O O . GLN A 1 307 ? -15.914 -26.469 -15.398 1 88.75 307 GLN A O 1
ATOM 2279 N N . THR A 1 308 ? -16.766 -25.875 -13.414 1 85.81 308 THR A N 1
ATOM 2280 C CA . THR A 1 308 ? -18.094 -26.344 -13.781 1 85.81 308 THR A CA 1
ATOM 2281 C C . THR A 1 308 ? -18.734 -25.406 -14.797 1 85.81 308 THR A C 1
ATOM 2283 O O . THR A 1 308 ? -19.422 -25.844 -15.719 1 85.81 308 THR A O 1
ATOM 2286 N N . LEU A 1 309 ? -18.578 -24.078 -14.578 1 77.88 309 LEU A N 1
ATOM 2287 C CA . LEU A 1 309 ? -19.188 -23.094 -15.461 1 77.88 309 LEU A CA 1
ATOM 2288 C C . LEU A 1 309 ? -18.578 -23.156 -16.859 1 77.88 309 LEU A C 1
ATOM 2290 O O . LEU A 1 309 ? -19.266 -22.922 -17.859 1 77.88 309 LEU A O 1
ATOM 2294 N N . TYR A 1 310 ? -17.406 -23.469 -17 1 67.94 310 TYR A N 1
ATOM 2295 C CA . TYR A 1 310 ? -16.75 -23.5 -18.297 1 67.94 310 TYR A CA 1
ATOM 2296 C C . TYR A 1 310 ? -16.922 -24.859 -18.969 1 67.94 310 TYR A C 1
ATOM 2298 O O . TYR A 1 310 ? -16.938 -24.953 -20.203 1 67.94 310 TYR A O 1
ATOM 2306 N N . VAL A 1 311 ? -16.938 -25.922 -18.281 1 52.75 311 VAL A N 1
ATOM 2307 C CA . VAL A 1 311 ? -17.266 -27.188 -18.906 1 52.75 311 VAL A CA 1
ATOM 2308 C C . VAL A 1 311 ? -18.656 -27.109 -19.547 1 52.75 311 VAL A C 1
ATOM 2310 O O . VAL A 1 311 ? -18.891 -27.672 -20.609 1 52.75 311 VAL A O 1
ATOM 2313 N N . ARG A 1 312 ? -19.438 -26.312 -18.906 1 49.72 312 ARG A N 1
ATOM 2314 C CA . ARG A 1 312 ? -20.766 -26.203 -19.469 1 49.72 312 ARG A CA 1
ATOM 2315 C C . ARG A 1 312 ? -20.781 -25.359 -20.734 1 49.72 312 ARG A C 1
ATOM 2317 O O . ARG A 1 312 ? -21.594 -25.578 -21.641 1 49.72 312 ARG A O 1
ATOM 2324 N N . ASN A 1 313 ? -19.906 -24.438 -20.688 1 44.66 313 ASN A N 1
ATOM 2325 C CA . ASN A 1 313 ? -19.938 -23.594 -21.875 1 44.66 313 ASN A CA 1
ATOM 2326 C C . ASN A 1 313 ? -19 -24.109 -22.969 1 44.66 313 ASN A C 1
ATOM 2328 O O . ASN A 1 313 ? -18.891 -23.5 -24.031 1 44.66 313 ASN A O 1
ATOM 2332 N N . ALA A 1 314 ? -18.219 -25.219 -22.656 1 41.81 314 ALA A N 1
ATOM 2333 C CA . ALA A 1 314 ? -17.469 -25.891 -23.703 1 41.81 314 ALA A CA 1
ATOM 2334 C C . ALA A 1 314 ? -18.312 -26.984 -24.375 1 41.81 314 ALA A C 1
ATOM 2336 O O . ALA A 1 314 ? -19.172 -27.594 -23.734 1 41.81 314 ALA A O 1
ATOM 2337 N N . MET B 1 1 ? 49.594 59.875 61.094 1 30.31 1 MET B N 1
ATOM 2338 C CA . MET B 1 1 ? 48.156 59.875 61.125 1 30.31 1 MET B CA 1
ATOM 2339 C C . MET B 1 1 ? 47.562 59.031 60 1 30.31 1 MET B C 1
ATOM 2341 O O . MET B 1 1 ? 47.719 59.375 58.812 1 30.31 1 MET B O 1
ATOM 2345 N N . ALA B 1 2 ? 47.562 57.688 60.219 1 38 2 ALA B N 1
ATOM 2346 C CA . ALA B 1 2 ? 47.281 56.469 59.438 1 38 2 ALA B CA 1
ATOM 2347 C C . ALA B 1 2 ? 45.844 56.438 58.969 1 38 2 ALA B C 1
ATOM 2349 O O . ALA B 1 2 ? 44.938 56.25 59.781 1 38 2 ALA B O 1
ATOM 2350 N N . SER B 1 3 ? 45.438 57.344 58.062 1 35.75 3 SER B N 1
ATOM 2351 C CA . SER B 1 3 ? 44.062 57.406 57.562 1 35.75 3 SER B CA 1
ATOM 2352 C C . SER B 1 3 ? 43.562 56.062 57.062 1 35.75 3 SER B C 1
ATOM 2354 O O . SER B 1 3 ? 44.25 55.438 56.25 1 35.75 3 SER B O 1
ATOM 2356 N N . ARG B 1 4 ? 42.781 55.344 57.844 1 35.31 4 ARG B N 1
ATOM 2357 C CA . ARG B 1 4 ? 42.094 54.062 57.656 1 35.31 4 ARG B CA 1
ATOM 2358 C C . ARG B 1 4 ? 41.156 54.156 56.469 1 35.31 4 ARG B C 1
ATOM 2360 O O . ARG B 1 4 ? 40.312 55.031 56.375 1 35.31 4 ARG B O 1
ATOM 2367 N N . SER B 1 5 ? 41.531 53.656 55.312 1 35.53 5 SER B N 1
ATOM 2368 C CA . SER B 1 5 ? 40.812 53.438 54.062 1 35.53 5 SER B CA 1
ATOM 2369 C C . SER B 1 5 ? 39.562 52.625 54.312 1 35.53 5 SER B C 1
ATOM 2371 O O . SER B 1 5 ? 39.594 51.562 54.875 1 35.53 5 SER B O 1
ATOM 2373 N N . TRP B 1 6 ? 38.406 53.25 54.594 1 33.12 6 TRP B N 1
ATOM 2374 C CA . TRP B 1 6 ? 37.062 52.656 54.719 1 33.12 6 TRP B CA 1
ATOM 2375 C C . TRP B 1 6 ? 36.688 51.844 53.469 1 33.12 6 TRP B C 1
ATOM 2377 O O . TRP B 1 6 ? 36.688 52.375 52.375 1 33.12 6 TRP B O 1
ATOM 2387 N N . LEU B 1 7 ? 37.031 50.562 53.375 1 33.5 7 LEU B N 1
ATOM 2388 C CA . LEU B 1 7 ? 36.594 49.594 52.375 1 33.5 7 LEU B CA 1
ATOM 2389 C C . LEU B 1 7 ? 35.062 49.469 52.344 1 33.5 7 LEU B C 1
ATOM 2391 O O . LEU B 1 7 ? 34.469 49.125 53.344 1 33.5 7 LEU B O 1
ATOM 2395 N N . CYS B 1 8 ? 34.312 50.406 51.688 1 32.78 8 CYS B N 1
ATOM 2396 C CA . CYS B 1 8 ? 32.875 50.281 51.469 1 32.78 8 CYS B CA 1
ATOM 2397 C C . CYS B 1 8 ? 32.5 48.969 50.844 1 32.78 8 CYS B C 1
ATOM 2399 O O . CYS B 1 8 ? 33.031 48.625 49.781 1 32.78 8 CYS B O 1
ATOM 2401 N N . GLY B 1 9 ? 32.188 47.938 51.594 1 33.12 9 GLY B N 1
ATOM 2402 C CA . GLY B 1 9 ? 31.641 46.656 51.188 1 33.12 9 GLY B CA 1
ATOM 2403 C C . GLY B 1 9 ? 30.375 46.781 50.375 1 33.12 9 GLY B C 1
ATOM 2404 O O . GLY B 1 9 ? 29.391 47.375 50.844 1 33.12 9 GLY B O 1
ATOM 2405 N N . PHE B 1 10 ? 30.453 46.969 49.031 1 34.88 10 PHE B N 1
ATOM 2406 C CA . PHE B 1 10 ? 29.328 46.938 48.094 1 34.88 10 PHE B CA 1
ATOM 2407 C C . PHE B 1 10 ? 28.5 45.656 48.281 1 34.88 10 PHE B C 1
ATOM 2409 O O . PHE B 1 10 ? 29.031 44.562 48.156 1 34.88 10 PHE B O 1
ATOM 2416 N N . VAL B 1 11 ? 27.531 45.656 49.188 1 33.28 11 VAL B N 1
ATOM 2417 C CA . VAL B 1 11 ? 26.531 44.625 49.281 1 33.28 11 VAL B CA 1
ATOM 2418 C C . VAL B 1 11 ? 25.812 44.469 47.938 1 33.28 11 VAL B C 1
ATOM 2420 O O . VAL B 1 11 ? 25.156 45.406 47.469 1 33.28 11 VAL B O 1
ATOM 2423 N N . ILE B 1 12 ? 26.312 43.656 47.031 1 34.31 12 ILE B N 1
ATOM 2424 C CA . ILE B 1 12 ? 25.609 43.25 45.812 1 34.31 12 ILE B CA 1
ATOM 2425 C C . ILE B 1 12 ? 24.266 42.625 46.188 1 34.31 12 ILE B C 1
ATOM 2427 O O . ILE B 1 12 ? 24.234 41.594 46.875 1 34.31 12 ILE B O 1
ATOM 2431 N N . LEU B 1 13 ? 23.219 43.406 46.375 1 33.47 13 LEU B N 1
ATOM 2432 C CA . LEU B 1 13 ? 21.859 42.906 46.438 1 33.47 13 LEU B CA 1
ATOM 2433 C C . LEU B 1 13 ? 21.562 42.031 45.219 1 33.47 13 LEU B C 1
ATOM 2435 O O . LEU B 1 13 ? 21.5 42.531 44.094 1 33.47 13 LEU B O 1
ATOM 2439 N N . LEU B 1 14 ? 21.938 40.812 45.25 1 32.66 14 LEU B N 1
ATOM 2440 C CA . LEU B 1 14 ? 21.438 39.812 44.312 1 32.66 14 LEU B CA 1
ATOM 2441 C C . LEU B 1 14 ? 19.906 39.781 44.312 1 32.66 14 LEU B C 1
ATOM 2443 O O . LEU B 1 14 ? 19.297 39.375 45.312 1 32.66 14 LEU B O 1
ATOM 2447 N N . PHE B 1 15 ? 19.234 40.75 43.688 1 35.22 15 PHE B N 1
ATOM 2448 C CA . PHE B 1 15 ? 17.828 40.562 43.375 1 35.22 15 PHE B CA 1
ATOM 2449 C C . PHE B 1 15 ? 17.594 39.219 42.688 1 35.22 15 PHE B C 1
ATOM 2451 O O . PHE B 1 15 ? 18.109 39 41.594 1 35.22 15 PHE B O 1
ATOM 2458 N N . ALA B 1 16 ? 17.328 38.188 43.438 1 34.91 16 ALA B N 1
ATOM 2459 C CA . ALA B 1 16 ? 16.734 36.938 42.938 1 34.91 16 ALA B CA 1
ATOM 2460 C C . ALA B 1 16 ? 15.492 37.25 42.094 1 34.91 16 ALA B C 1
ATOM 2462 O O . ALA B 1 16 ? 14.469 37.688 42.625 1 34.91 16 ALA B O 1
ATOM 2463 N N . PHE B 1 17 ? 15.625 37.562 40.781 1 34.84 17 PHE B N 1
ATOM 2464 C CA . PHE B 1 17 ? 14.5 37.438 39.875 1 34.84 17 PHE B CA 1
ATOM 2465 C C . PHE B 1 17 ? 13.82 36.094 40.031 1 34.84 17 PHE B C 1
ATOM 2467 O O . PHE B 1 17 ? 14.398 35.031 39.75 1 34.84 17 PHE B O 1
ATOM 2474 N N . GLN B 1 18 ? 12.938 35.938 41.062 1 33.81 18 GLN B N 1
ATOM 2475 C CA . GLN B 1 18 ? 11.977 34.844 40.969 1 33.81 18 GLN B CA 1
ATOM 2476 C C . GLN B 1 18 ? 11.305 34.781 39.625 1 33.81 18 GLN B C 1
ATOM 2478 O O . GLN B 1 18 ? 10.484 35.656 39.281 1 33.81 18 GLN B O 1
ATOM 2483 N N . SER B 1 19 ? 11.93 34.281 38.625 1 34.12 19 SER B N 1
ATOM 2484 C CA . SER B 1 19 ? 11.188 33.875 37.438 1 34.12 19 SER B CA 1
ATOM 2485 C C . SER B 1 19 ? 9.914 33.125 37.812 1 34.12 19 SER B C 1
ATOM 2487 O O . SER B 1 19 ? 9.977 32.031 38.375 1 34.12 19 SER B O 1
ATOM 2489 N N . SER B 1 20 ? 8.859 33.75 38.219 1 33.53 20 SER B N 1
ATOM 2490 C CA . SER B 1 20 ? 7.559 33.094 38.188 1 33.53 20 SER B CA 1
ATOM 2491 C C . SER B 1 20 ? 7.398 32.281 36.906 1 33.53 20 SER B C 1
ATOM 2493 O O . SER B 1 20 ? 7.281 32.844 35.812 1 33.53 20 SER B O 1
ATOM 2495 N N . ILE B 1 21 ? 8.031 31.172 36.812 1 36.59 21 ILE B N 1
ATOM 2496 C CA . ILE B 1 21 ? 7.559 30.234 35.812 1 36.59 21 ILE B CA 1
ATOM 2497 C C . ILE B 1 21 ? 6.031 30.25 35.781 1 36.59 21 ILE B C 1
ATOM 2499 O O . ILE B 1 21 ? 5.375 29.828 36.75 1 36.59 21 ILE B O 1
ATOM 2503 N N . VAL B 1 22 ? 5.41 31.234 35.281 1 36.69 22 VAL B N 1
ATOM 2504 C CA . VAL B 1 22 ? 4.012 31.078 34.906 1 36.69 22 VAL B CA 1
ATOM 2505 C C . VAL B 1 22 ? 3.756 29.641 34.469 1 36.69 22 VAL B C 1
ATOM 2507 O O . VAL B 1 22 ? 4.277 29.188 33.438 1 36.69 22 VAL B O 1
ATOM 2510 N N . ARG B 1 23 ? 3.602 28.766 35.375 1 39.31 23 ARG B N 1
ATOM 2511 C CA . ARG B 1 23 ? 2.916 27.531 35 1 39.31 23 ARG B CA 1
ATOM 2512 C C . ARG B 1 23 ? 1.685 27.828 34.156 1 39.31 23 ARG B C 1
ATOM 2514 O O . ARG B 1 23 ? 0.646 28.234 34.688 1 39.31 23 ARG B O 1
ATOM 2521 N N . ALA B 1 24 ? 1.851 28.141 32.969 1 39.59 24 ALA B N 1
ATOM 2522 C CA . ALA B 1 24 ? 0.64 28.078 32.156 1 39.59 24 ALA B CA 1
ATOM 2523 C C . ALA B 1 24 ? -0.217 26.875 32.531 1 39.59 24 ALA B C 1
ATOM 2525 O O . ALA B 1 24 ? 0.277 25.75 32.625 1 39.59 24 ALA B O 1
ATOM 2526 N N . ASN B 1 25 ? -1.18 26.984 33.312 1 37.44 25 ASN B N 1
ATOM 2527 C CA . ASN B 1 25 ? -2.221 26 33.594 1 37.44 25 ASN B CA 1
ATOM 2528 C C . ASN B 1 25 ? -2.58 25.188 32.344 1 37.44 25 ASN B C 1
ATOM 2530 O O . ASN B 1 25 ? -3.424 25.594 31.562 1 37.44 25 ASN B O 1
ATOM 2534 N N . VAL B 1 26 ? -1.61 24.547 31.766 1 47.19 26 VAL B N 1
ATOM 2535 C CA . VAL B 1 26 ? -2.004 23.656 30.688 1 47.19 26 VAL B CA 1
ATOM 2536 C C . VAL B 1 26 ? -3.119 22.734 31.172 1 47.19 26 VAL B C 1
ATOM 2538 O O . VAL B 1 26 ? -2.926 21.938 32.094 1 47.19 26 VAL B O 1
ATOM 2541 N N . LEU B 1 27 ? -4.359 23.109 31.156 1 51.62 27 LEU B N 1
ATOM 2542 C CA . LEU B 1 27 ? -5.473 22.219 31.422 1 51.62 27 LEU B CA 1
ATOM 2543 C C . LEU B 1 27 ? -5.145 20.797 30.984 1 51.62 27 LEU B C 1
ATOM 2545 O O . LEU B 1 27 ? -4.57 20.578 29.922 1 51.62 27 LEU B O 1
ATOM 2549 N N . PRO B 1 28 ? -5.141 19.859 31.953 1 65.19 28 PRO B N 1
ATOM 2550 C CA . PRO B 1 28 ? -4.914 18.453 31.625 1 65.19 28 PRO B CA 1
ATOM 2551 C C . PRO B 1 28 ? -5.738 18 30.422 1 65.19 28 PRO B C 1
ATOM 2553 O O . PRO B 1 28 ? -6.867 18.453 30.219 1 65.19 28 PRO B O 1
ATOM 2556 N N . LEU B 1 29 ? -5.066 17.469 29.438 1 72.88 29 LEU B N 1
ATOM 2557 C CA . LEU B 1 29 ? -5.742 16.906 28.266 1 72.88 29 LEU B CA 1
ATOM 2558 C C . LEU B 1 29 ? -6.816 15.906 28.688 1 72.88 29 LEU B C 1
ATOM 2560 O O . LEU B 1 29 ? -6.605 15.117 29.609 1 72.88 29 LEU B O 1
ATOM 2564 N N . PRO B 1 30 ? -8.016 16.094 28.25 1 72.56 30 PRO B N 1
ATOM 2565 C CA . PRO B 1 30 ? -9.016 15.07 28.531 1 72.56 30 PRO B CA 1
ATOM 2566 C C . PRO B 1 30 ? -8.547 13.672 28.141 1 72.56 30 PRO B C 1
ATOM 2568 O O . PRO B 1 30 ? -7.656 13.523 27.297 1 72.56 30 PRO B O 1
ATOM 2571 N N . PRO B 1 31 ? -9.062 12.727 28.875 1 77 31 PRO B N 1
ATOM 2572 C CA . PRO B 1 31 ? -8.727 11.352 28.469 1 77 31 PRO B CA 1
ATOM 2573 C C . PRO B 1 31 ? -9.023 11.086 27 1 77 31 PRO B C 1
ATOM 2575 O O . PRO B 1 31 ? -10.016 11.578 26.469 1 77 31 PRO B O 1
ATOM 2578 N N . PRO B 1 32 ? -8.102 10.414 26.422 1 81.12 32 PRO B N 1
ATOM 2579 C CA . PRO B 1 32 ? -8.281 10.227 24.984 1 81.12 32 PRO B CA 1
ATOM 2580 C C . PRO B 1 32 ? -9.438 9.281 24.656 1 81.12 32 PRO B C 1
ATOM 2582 O O . PRO B 1 32 ? -9.586 8.234 25.297 1 81.12 32 PRO B O 1
ATOM 2585 N N . GLN B 1 33 ? -10.203 9.633 23.75 1 83.25 33 GLN B N 1
ATOM 2586 C CA . GLN B 1 33 ? -11.242 8.781 23.172 1 83.25 33 GLN B CA 1
ATOM 2587 C C . GLN B 1 33 ? -10.703 7.969 22 1 83.25 33 GLN B C 1
ATOM 2589 O O . GLN B 1 33 ? -10.367 8.523 20.953 1 83.25 33 GLN B O 1
ATOM 2594 N N . CYS B 1 34 ? -10.703 6.664 22.141 1 90 34 CYS B N 1
ATOM 2595 C CA . CYS B 1 34 ? -10.078 5.812 21.141 1 90 34 CYS B CA 1
ATOM 2596 C C . CYS B 1 34 ? -11.125 4.973 20.406 1 90 34 CYS B C 1
ATOM 2598 O O . CYS B 1 34 ? -10.805 4.281 19.438 1 90 34 CYS B O 1
ATOM 2600 N N . ARG B 1 35 ? -12.344 5.129 20.875 1 84.81 35 ARG B N 1
ATOM 2601 C CA . ARG B 1 35 ? -13.422 4.371 20.25 1 84.81 35 ARG B CA 1
ATOM 2602 C C . ARG B 1 35 ? -13.93 5.07 18.984 1 84.81 35 ARG B C 1
ATOM 2604 O O . ARG B 1 35 ? -13.859 6.297 18.891 1 84.81 35 ARG B O 1
ATOM 2611 N N . GLN B 1 36 ? -14.445 4.273 18.141 1 83.88 36 GLN B N 1
ATOM 2612 C CA . GLN B 1 36 ? -14.961 4.812 16.875 1 83.88 36 GLN B CA 1
ATOM 2613 C C . GLN B 1 36 ? -16.312 5.5 17.094 1 83.88 36 GLN B C 1
ATOM 2615 O O . GLN B 1 36 ? -17.203 4.953 17.75 1 83.88 36 GLN B O 1
ATOM 2620 N N . ILE B 1 37 ? -16.312 6.703 16.672 1 82.19 37 ILE B N 1
ATOM 2621 C CA . ILE B 1 37 ? -17.578 7.41 16.562 1 82.19 37 ILE B CA 1
ATOM 2622 C C . ILE B 1 37 ? -18.188 7.164 15.188 1 82.19 37 ILE B C 1
ATOM 2624 O O . ILE B 1 37 ? -17.484 7.152 14.18 1 82.19 37 ILE B O 1
ATOM 2628 N N . LEU B 1 38 ? -19.438 6.973 15.164 1 86.06 38 LEU B N 1
ATOM 2629 C CA . LEU B 1 38 ? -20.094 6.656 13.898 1 86.06 38 LEU B CA 1
ATOM 2630 C C . LEU B 1 38 ? -20.406 7.922 13.109 1 86.06 38 LEU B C 1
ATOM 2632 O O . LEU B 1 38 ? -21.016 8.852 13.633 1 86.06 38 LEU B O 1
ATOM 2636 N N . PHE B 1 39 ? -19.922 7.992 11.945 1 93.19 39 PHE B N 1
ATOM 2637 C CA . PHE B 1 39 ? -20.188 9.062 10.984 1 93.19 39 PHE B CA 1
ATOM 2638 C C . PHE B 1 39 ? -20.828 8.508 9.719 1 93.19 39 PHE B C 1
ATOM 2640 O O . PHE B 1 39 ? -20.688 7.316 9.422 1 93.19 39 PHE B O 1
ATOM 2647 N N . SER B 1 40 ? -21.531 9.383 9.023 1 95.12 40 SER B N 1
ATOM 2648 C CA . SER B 1 40 ? -22.094 8.953 7.746 1 95.12 40 SER B CA 1
ATOM 2649 C C . SER B 1 40 ? -21 8.711 6.715 1 95.12 40 SER B C 1
ATOM 2651 O O . SER B 1 40 ? -19.891 9.25 6.828 1 95.12 40 SER B O 1
ATOM 2653 N N . THR B 1 41 ? -21.328 7.898 5.734 1 96.62 41 THR B N 1
ATOM 2654 C CA . THR B 1 41 ? -20.422 7.656 4.621 1 96.62 41 THR B CA 1
ATOM 2655 C C . THR B 1 41 ? -20 8.969 3.973 1 96.62 41 THR B C 1
ATOM 2657 O O . THR B 1 41 ? -18.812 9.18 3.689 1 96.62 41 THR B O 1
ATOM 2660 N N . THR B 1 42 ? -20.891 9.852 3.807 1 96.19 42 THR B N 1
ATOM 2661 C CA . THR B 1 42 ? -20.625 11.148 3.189 1 96.19 42 THR B CA 1
ATOM 2662 C C . THR B 1 42 ? -19.641 11.953 4.035 1 96.19 42 THR B C 1
ATOM 2664 O O . THR B 1 42 ? -18.688 12.531 3.51 1 96.19 42 THR B O 1
ATOM 2667 N N . ASP B 1 43 ? -19.859 11.961 5.332 1 96.31 43 ASP B N 1
ATOM 2668 C CA . ASP B 1 43 ? -18.984 12.703 6.234 1 96.31 43 ASP B CA 1
ATOM 2669 C C . ASP B 1 43 ? -17.578 12.125 6.223 1 96.31 43 ASP B C 1
ATOM 2671 O O . ASP B 1 43 ? -16.594 12.875 6.293 1 96.31 43 ASP B O 1
ATOM 2675 N N . LEU B 1 44 ? -17.484 10.852 6.152 1 97.62 44 LEU B N 1
ATOM 2676 C CA . LEU B 1 44 ? -16.188 10.188 6.152 1 97.62 44 LEU B CA 1
ATOM 2677 C C . LEU B 1 44 ? -15.398 10.531 4.895 1 97.62 44 LEU B C 1
ATOM 2679 O O . LEU B 1 44 ? -14.211 10.852 4.973 1 97.62 44 LEU B O 1
ATOM 2683 N N . PHE B 1 45 ? -16.047 10.477 3.746 1 98.31 45 PHE B N 1
ATOM 2684 C CA . PHE B 1 45 ? -15.352 10.82 2.51 1 98.31 45 PHE B CA 1
ATOM 2685 C C . PHE B 1 45 ? -15 12.297 2.477 1 98.31 45 PHE B C 1
ATOM 2687 O O . PHE B 1 45 ? -13.961 12.688 1.943 1 98.31 45 PHE B O 1
ATOM 2694 N N . GLN B 1 46 ? -15.859 13.125 3.027 1 97.62 46 GLN B N 1
ATOM 2695 C CA . GLN B 1 46 ? -15.523 14.547 3.115 1 97.62 46 GLN B CA 1
ATOM 2696 C C . GLN B 1 46 ? -14.266 14.758 3.953 1 97.62 46 GLN B C 1
ATOM 2698 O O . GLN B 1 46 ? -13.391 15.539 3.576 1 97.62 46 GLN B O 1
ATOM 2703 N N . PHE B 1 47 ? -14.195 14.117 5.109 1 97.88 47 PHE B N 1
ATOM 2704 C CA . PHE B 1 47 ? -13.016 14.219 5.961 1 97.88 47 PHE B CA 1
ATOM 2705 C C . PHE B 1 47 ? -11.781 13.703 5.238 1 97.88 47 PHE B C 1
ATOM 2707 O O . PHE B 1 47 ? -10.711 14.305 5.316 1 97.88 47 PHE B O 1
ATOM 2714 N N . LEU B 1 48 ? -11.945 12.617 4.516 1 98.69 48 LEU B N 1
ATOM 2715 C CA . LEU B 1 48 ? -10.844 12.039 3.752 1 98.69 48 LEU B CA 1
ATOM 2716 C C . LEU B 1 48 ? -10.328 13.031 2.713 1 98.69 48 LEU B C 1
ATOM 2718 O O . LEU B 1 48 ? -9.117 13.141 2.504 1 98.69 48 LEU B O 1
ATOM 2722 N N . THR B 1 49 ? -11.242 13.75 2.023 1 98.56 49 THR B N 1
ATOM 2723 C CA . THR B 1 49 ? -10.797 14.688 1 1 98.56 49 THR B CA 1
ATOM 2724 C C . THR B 1 49 ? -9.922 15.781 1.61 1 98.56 49 THR B C 1
ATOM 2726 O O . THR B 1 49 ? -8.992 16.266 0.968 1 98.56 49 THR B O 1
ATOM 2729 N N . LEU B 1 50 ? -10.156 16.188 2.855 1 98.31 50 LEU B N 1
ATOM 2730 C CA . LEU B 1 50 ? -9.359 17.219 3.502 1 98.31 50 LEU B CA 1
ATOM 2731 C C . LEU B 1 50 ? -7.934 16.734 3.744 1 98.31 50 LEU B C 1
ATOM 2733 O O . LEU B 1 50 ? -6.977 17.484 3.537 1 98.31 50 LEU B O 1
ATOM 2737 N N . LEU B 1 51 ? -7.809 15.5 4.145 1 98.75 51 LEU B N 1
ATOM 2738 C CA . LEU B 1 51 ? -6.492 14.906 4.363 1 98.75 51 LEU B CA 1
ATOM 2739 C C . LEU B 1 51 ? -5.742 14.75 3.047 1 98.75 51 LEU B C 1
ATOM 2741 O O . LEU B 1 51 ? -4.543 15.039 2.971 1 98.75 51 LEU B O 1
ATOM 2745 N N . ILE B 1 52 ? -6.449 14.289 2.043 1 98.81 52 ILE B N 1
ATOM 2746 C CA . ILE B 1 52 ? -5.832 14.102 0.737 1 98.81 52 ILE B CA 1
ATOM 2747 C C . ILE B 1 52 ? -5.422 15.453 0.155 1 98.81 52 ILE B C 1
ATOM 2749 O O . ILE B 1 52 ? -4.379 15.562 -0.495 1 98.81 52 ILE B O 1
ATOM 2753 N N . GLN B 1 53 ? -6.219 16.484 0.368 1 98.5 53 GLN B N 1
ATOM 2754 C CA . GLN B 1 53 ? -5.848 17.812 -0.083 1 98.5 53 GLN B CA 1
ATOM 2755 C C . GLN B 1 53 ? -4.551 18.281 0.575 1 98.5 53 GLN B C 1
ATOM 2757 O O . GLN B 1 53 ? -3.682 18.859 -0.086 1 98.5 53 GLN B O 1
ATOM 2762 N N . LEU B 1 54 ? -4.445 18.062 1.888 1 98.69 54 LEU B N 1
ATOM 2763 C CA . LEU B 1 54 ? -3.217 18.406 2.594 1 98.69 54 LEU B CA 1
ATOM 2764 C C . LEU B 1 54 ? -2.008 17.75 1.936 1 98.69 54 LEU B C 1
ATOM 2766 O O . LEU B 1 54 ? -1.032 18.422 1.604 1 98.69 54 LEU B O 1
ATOM 2770 N N . ARG B 1 55 ? -2.057 16.484 1.713 1 98.81 55 ARG B N 1
ATOM 2771 C CA . ARG B 1 55 ? -0.935 15.742 1.137 1 98.81 55 ARG B CA 1
ATOM 2772 C C . ARG B 1 55 ? -0.683 16.172 -0.305 1 98.81 55 ARG B C 1
ATOM 2774 O O . ARG B 1 55 ? 0.468 16.297 -0.73 1 98.81 55 ARG B O 1
ATOM 2781 N N . THR B 1 56 ? -1.736 16.391 -1.043 1 98.69 56 THR B N 1
ATOM 2782 C CA . THR B 1 56 ? -1.615 16.766 -2.447 1 98.69 56 THR B CA 1
ATOM 2783 C C . THR B 1 56 ? -0.916 18.125 -2.586 1 98.69 56 THR B C 1
ATOM 2785 O O . THR B 1 56 ? 0.007 18.266 -3.389 1 98.69 56 THR B O 1
ATOM 2788 N N . GLU B 1 57 ? -1.36 19.109 -1.813 1 98.62 57 GLU B N 1
ATOM 2789 C CA . GLU B 1 57 ? -0.706 20.406 -1.816 1 98.62 57 GLU B CA 1
ATOM 2790 C C . GLU B 1 57 ? 0.764 20.297 -1.421 1 98.62 57 GLU B C 1
ATOM 2792 O O . GLU B 1 57 ? 1.632 20.906 -2.047 1 98.62 57 GLU B O 1
ATOM 2797 N N . PHE B 1 58 ? 1.022 19.516 -0.41 1 98.88 58 PHE B N 1
ATOM 2798 C CA . PHE B 1 58 ? 2.379 19.281 0.078 1 98.88 58 PHE B CA 1
ATOM 2799 C C . PHE B 1 58 ? 3.256 18.688 -1.015 1 98.88 58 PHE B C 1
ATOM 2801 O O . PHE B 1 58 ? 4.324 19.219 -1.321 1 98.88 58 PHE B O 1
ATOM 2808 N N . PHE B 1 59 ? 2.77 17.656 -1.66 1 98.94 59 PHE B N 1
ATOM 2809 C CA . PHE B 1 59 ? 3.564 16.891 -2.621 1 98.94 59 PHE B CA 1
ATOM 2810 C C . PHE B 1 59 ? 3.742 17.688 -3.914 1 98.94 59 PHE B C 1
ATOM 2812 O O . PHE B 1 59 ? 4.852 17.766 -4.449 1 98.94 59 PHE B O 1
ATOM 2819 N N . LEU B 1 60 ? 2.725 18.281 -4.398 1 98.81 60 LEU B N 1
ATOM 2820 C CA . LEU B 1 60 ? 2.818 19.016 -5.656 1 98.81 60 LEU B CA 1
ATOM 2821 C C . LEU B 1 60 ? 3.691 20.25 -5.496 1 98.81 60 LEU B C 1
ATOM 2823 O O . LEU B 1 60 ? 4.566 20.516 -6.324 1 98.81 60 LEU B O 1
ATOM 2827 N N . ARG B 1 61 ? 3.525 21 -4.461 1 98.75 61 ARG B N 1
ATOM 2828 C CA . ARG B 1 61 ? 4.312 22.203 -4.258 1 98.75 61 ARG B CA 1
ATOM 2829 C C . ARG B 1 61 ? 5.777 21.875 -3.994 1 98.75 61 ARG B C 1
ATOM 2831 O O . ARG B 1 61 ? 6.676 22.578 -4.445 1 98.75 61 ARG B O 1
ATOM 2838 N N . ALA B 1 62 ? 5.992 20.797 -3.293 1 98.81 62 ALA B N 1
ATOM 2839 C CA . ALA B 1 62 ? 7.367 20.406 -2.979 1 98.81 62 ALA B CA 1
ATOM 2840 C C . ALA B 1 62 ? 8.086 19.875 -4.215 1 98.81 62 ALA B C 1
ATOM 2842 O O . ALA B 1 62 ? 9.297 20.047 -4.359 1 98.81 62 ALA B O 1
ATOM 2843 N N . SER B 1 63 ? 7.363 19.25 -5.109 1 98.75 63 SER B N 1
ATOM 2844 C CA . SER B 1 63 ? 8.016 18.562 -6.227 1 98.75 63 SER B CA 1
ATOM 2845 C C . SER B 1 63 ? 8.094 19.484 -7.449 1 98.75 63 SER B C 1
ATOM 2847 O O . SER B 1 63 ? 9.133 19.531 -8.117 1 98.75 63 SER B O 1
ATOM 2849 N N . ILE B 1 64 ? 6.965 20.203 -7.746 1 98.19 64 ILE B N 1
ATOM 2850 C CA . ILE B 1 64 ? 6.965 20.922 -9.016 1 98.19 64 ILE B CA 1
ATOM 2851 C C . ILE B 1 64 ? 6.449 22.344 -8.812 1 98.19 64 ILE B C 1
ATOM 2853 O O . ILE B 1 64 ? 6.27 23.094 -9.773 1 98.19 64 ILE B O 1
ATOM 2857 N N . GLY B 1 65 ? 6.07 22.766 -7.664 1 98.19 65 GLY B N 1
ATOM 2858 C CA . GLY B 1 65 ? 5.855 24.156 -7.32 1 98.19 65 GLY B CA 1
ATOM 2859 C C . GLY B 1 65 ? 4.465 24.656 -7.672 1 98.19 65 GLY B C 1
ATOM 2860 O O . GLY B 1 65 ? 4.246 25.859 -7.812 1 98.19 65 GLY B O 1
ATOM 2861 N N . VAL B 1 66 ? 3.479 23.734 -7.805 1 97.44 66 VAL B N 1
ATOM 2862 C CA . VAL B 1 66 ? 2.117 24.156 -8.125 1 97.44 66 VAL B CA 1
ATOM 2863 C C . VAL B 1 66 ? 1.136 23.5 -7.152 1 97.44 66 VAL B C 1
ATOM 2865 O O . VAL B 1 66 ? 1.521 22.641 -6.352 1 97.44 66 VAL B O 1
ATOM 2868 N N . GLY B 1 67 ? -0.106 23.938 -7.152 1 96.94 67 GLY B N 1
ATOM 2869 C CA . GLY B 1 67 ? -1.127 23.375 -6.277 1 96.94 67 GLY B CA 1
ATOM 2870 C C . GLY B 1 67 ? -2.199 22.609 -7.027 1 96.94 67 GLY B C 1
ATOM 2871 O O . GLY B 1 67 ? -2.1 22.422 -8.242 1 96.94 67 GLY B O 1
ATOM 2872 N N . ILE B 1 68 ? -3.191 22.188 -6.297 1 98 68 ILE B N 1
ATOM 2873 C CA . ILE B 1 68 ? -4.254 21.328 -6.805 1 98 68 ILE B CA 1
ATOM 2874 C C . ILE B 1 68 ? -4.965 22.016 -7.965 1 98 68 ILE B C 1
ATOM 2876 O O . ILE B 1 68 ? -5.164 21.422 -9.023 1 98 68 ILE B O 1
ATOM 2880 N N . ASN B 1 69 ? -5.289 23.312 -7.777 1 96.5 69 ASN B N 1
ATOM 2881 C CA . ASN B 1 69 ? -6.09 24 -8.781 1 96.5 69 ASN B CA 1
ATOM 2882 C C . ASN B 1 69 ? -5.266 24.344 -10.023 1 96.5 69 ASN B C 1
ATOM 2884 O O . ASN B 1 69 ? -5.82 24.672 -11.07 1 96.5 69 ASN B O 1
ATOM 2888 N N . ASP B 1 70 ? -3.977 24.281 -9.945 1 97.12 70 ASP B N 1
ATOM 2889 C CA . ASP B 1 70 ? -3.139 24.406 -11.141 1 97.12 70 ASP B CA 1
ATOM 2890 C C . ASP B 1 70 ? -3.242 23.156 -12.008 1 97.12 70 ASP B C 1
ATOM 2892 O O . ASP B 1 70 ? -3.088 23.234 -13.234 1 97.12 70 ASP B O 1
ATOM 2896 N N . ILE B 1 71 ? -3.473 22.047 -11.406 1 97.75 71 ILE B N 1
ATOM 2897 C CA . ILE B 1 71 ? -3.59 20.766 -12.109 1 97.75 71 ILE B CA 1
ATOM 2898 C C . ILE B 1 71 ? -5.035 20.562 -12.555 1 97.75 71 ILE B C 1
ATOM 2900 O O . ILE B 1 71 ? -5.281 20.109 -13.68 1 97.75 71 ILE B O 1
ATOM 2904 N N . SER B 1 72 ? -5.922 20.828 -11.648 1 97.12 72 SER B N 1
ATOM 2905 C CA . SER B 1 72 ? -7.348 20.656 -11.906 1 97.12 72 SER B CA 1
ATOM 2906 C C . SER B 1 72 ? -8.148 21.875 -11.445 1 97.12 72 SER B C 1
ATOM 2908 O O . SER B 1 72 ? -8.711 21.875 -10.352 1 97.12 72 SER B O 1
ATOM 2910 N N . PRO B 1 73 ? -8.297 22.844 -12.32 1 96.31 73 PRO B N 1
ATOM 2911 C CA . PRO B 1 73 ? -8.992 24.078 -11.945 1 96.31 73 PRO B CA 1
ATOM 2912 C C . PRO B 1 73 ? -10.422 23.844 -11.469 1 96.31 73 PRO B C 1
ATOM 2914 O O . PRO B 1 73 ? -11.172 23.094 -12.102 1 96.31 73 PRO B O 1
ATOM 2917 N N . GLY B 1 74 ? -10.789 24.406 -10.336 1 96 74 GLY B N 1
ATOM 2918 C CA . GLY B 1 74 ? -12.148 24.359 -9.836 1 96 74 GLY B CA 1
ATOM 2919 C C . GLY B 1 74 ? -12.43 23.125 -8.992 1 96 74 GLY B C 1
ATOM 2920 O O . GLY B 1 74 ? -13.531 22.984 -8.445 1 96 74 GLY B O 1
ATOM 2921 N N . LEU B 1 75 ? -11.461 22.266 -8.812 1 97 75 LEU B N 1
ATOM 2922 C CA . LEU B 1 75 ? -11.664 21.062 -8.023 1 97 75 LEU B CA 1
ATOM 2923 C C . LEU B 1 75 ? -11.844 21.406 -6.547 1 97 75 LEU B C 1
ATOM 2925 O O . LEU B 1 75 ? -12.703 20.828 -5.871 1 97 75 LEU B O 1
ATOM 2929 N N . VAL B 1 76 ? -10.953 22.312 -6.098 1 96.81 76 VAL B N 1
ATOM 2930 C CA . VAL B 1 76 ? -11.078 22.781 -4.727 1 96.81 76 VAL B CA 1
ATOM 2931 C C . VAL B 1 76 ? -11.359 24.281 -4.73 1 96.81 76 VAL B C 1
ATOM 2933 O O . VAL B 1 76 ? -11.094 24.969 -5.719 1 96.81 76 VAL B O 1
ATOM 2936 N N . GLN B 1 77 ? -11.898 24.797 -3.627 1 94.31 77 GLN B N 1
ATOM 2937 C CA . GLN B 1 77 ? -12.188 26.219 -3.496 1 94.31 77 GLN B CA 1
ATOM 2938 C C . GLN B 1 77 ? -10.922 27.047 -3.676 1 94.31 77 GLN B C 1
ATOM 2940 O O . GLN B 1 77 ? -9.812 26.578 -3.412 1 94.31 77 GLN B O 1
ATOM 2945 N N . ALA B 1 78 ? -11.055 28.25 -4.078 1 86.38 78 ALA B N 1
ATOM 2946 C CA . ALA B 1 78 ? -9.93 29.125 -4.379 1 86.38 78 ALA B CA 1
ATOM 2947 C C . ALA B 1 78 ? -9.148 29.469 -3.115 1 86.38 78 ALA B C 1
ATOM 2949 O O . ALA B 1 78 ? -7.93 29.656 -3.162 1 86.38 78 ALA B O 1
ATOM 2950 N N . GLY B 1 79 ? -9.781 29.703 -2.045 1 83.12 79 GLY B N 1
ATOM 2951 C CA . GLY B 1 79 ? -9.086 29.984 -0.799 1 83.12 79 GLY B CA 1
ATOM 2952 C C . GLY B 1 79 ? -9.664 29.234 0.388 1 83.12 79 GLY B C 1
ATOM 2953 O O . GLY B 1 79 ? -10.727 28.625 0.281 1 83.12 79 GLY B O 1
ATOM 2954 N N . PRO B 1 80 ? -8.75 29.172 1.34 1 89.38 80 PRO B N 1
ATOM 2955 C CA . PRO B 1 80 ? -7.445 29.812 1.492 1 89.38 80 PRO B CA 1
ATOM 2956 C C . PRO B 1 80 ? -6.328 29.047 0.793 1 89.38 80 PRO B C 1
ATOM 2958 O O . PRO B 1 80 ? -6.395 27.812 0.682 1 89.38 80 PRO B O 1
ATOM 2961 N N . ALA B 1 81 ? -5.293 29.75 0.349 1 88.88 81 ALA B N 1
ATOM 2962 C CA . ALA B 1 81 ? -4.117 29.125 -0.248 1 88.88 81 ALA B CA 1
ATOM 2963 C C . ALA B 1 81 ? -3.25 28.453 0.817 1 88.88 81 ALA B C 1
ATOM 2965 O O . ALA B 1 81 ? -3.205 28.922 1.962 1 88.88 81 ALA B O 1
ATOM 2966 N N . ALA B 1 82 ? -2.523 27.375 0.446 1 95 82 ALA B N 1
ATOM 2967 C CA . ALA B 1 82 ? -1.549 26.75 1.337 1 95 82 ALA B CA 1
ATOM 2968 C C . ALA B 1 82 ? -0.409 27.719 1.662 1 95 82 ALA B C 1
ATOM 2970 O O . ALA B 1 82 ? 0.032 28.484 0.8 1 95 82 ALA B O 1
ATOM 2971 N N . ILE B 1 83 ? 0.091 27.688 2.836 1 97.12 83 ILE B N 1
ATOM 2972 C CA . ILE B 1 83 ? 1.163 28.609 3.209 1 97.12 83 ILE B CA 1
ATOM 2973 C C . ILE B 1 83 ? 2.42 27.812 3.561 1 97.12 83 ILE B C 1
ATOM 2975 O O . ILE B 1 83 ? 2.334 26.656 3.982 1 97.12 83 ILE B O 1
ATOM 2979 N N . GLY B 1 84 ? 3.572 28.375 3.34 1 97.5 84 GLY B N 1
ATOM 2980 C CA . GLY B 1 84 ? 4.84 27.891 3.867 1 97.5 84 GLY B CA 1
ATOM 2981 C C . GLY B 1 84 ? 5.512 26.875 2.969 1 97.5 84 GLY B C 1
ATOM 2982 O O . GLY B 1 84 ? 6.645 26.453 3.227 1 97.5 84 GLY B O 1
ATOM 2983 N N . ALA B 1 85 ? 4.879 26.469 1.92 1 96.69 85 ALA B N 1
ATOM 2984 C CA . ALA B 1 85 ? 5.461 25.438 1.065 1 96.69 85 ALA B CA 1
ATOM 2985 C C . ALA B 1 85 ? 6.594 26 0.213 1 96.69 85 ALA B C 1
ATOM 2987 O O . ALA B 1 85 ? 6.527 27.156 -0.23 1 96.69 85 ALA B O 1
ATOM 2988 N N . THR B 1 86 ? 7.621 25.25 0.021 1 96.88 86 THR B N 1
ATOM 2989 C CA . THR B 1 86 ? 8.695 25.531 -0.927 1 96.88 86 THR B CA 1
ATOM 2990 C C . THR B 1 86 ? 9.023 24.281 -1.749 1 96.88 86 THR B C 1
ATOM 2992 O O . THR B 1 86 ? 8.688 23.172 -1.359 1 96.88 86 THR B O 1
ATOM 2995 N N . VAL B 1 87 ? 9.594 24.562 -2.953 1 98.56 87 VAL B N 1
ATOM 2996 C CA . VAL B 1 87 ? 10.102 23.422 -3.725 1 98.56 87 VAL B CA 1
ATOM 2997 C C . VAL B 1 87 ? 11.25 22.766 -2.971 1 98.56 87 VAL B C 1
ATOM 2999 O O . VAL B 1 87 ? 12.234 23.422 -2.627 1 98.56 87 VAL B O 1
ATOM 3002 N N . ALA B 1 88 ? 11.109 21.516 -2.73 1 98.69 88 ALA B N 1
ATOM 3003 C CA . ALA B 1 88 ? 12.07 20.797 -1.899 1 98.69 88 ALA B CA 1
ATOM 3004 C C . ALA B 1 88 ? 13.312 20.406 -2.703 1 98.69 88 ALA B C 1
ATOM 3006 O O . ALA B 1 88 ? 13.242 20.25 -3.924 1 98.69 88 ALA B O 1
ATOM 3007 N N . ASN B 1 89 ? 14.445 20.312 -2.004 1 98.44 89 ASN B N 1
ATOM 3008 C CA . ASN B 1 89 ? 15.688 19.812 -2.596 1 98.44 89 ASN B CA 1
ATOM 3009 C C . ASN B 1 89 ? 15.695 18.281 -2.672 1 98.44 89 ASN B C 1
ATOM 3011 O O . ASN B 1 89 ? 16.422 17.625 -1.933 1 98.44 89 ASN B O 1
ATOM 3015 N N . LEU B 1 90 ? 14.977 17.734 -3.648 1 98.5 90 LEU B N 1
ATOM 3016 C CA . LEU B 1 90 ? 14.82 16.297 -3.809 1 98.5 90 LEU B CA 1
ATOM 3017 C C . LEU B 1 90 ? 15.758 15.75 -4.879 1 98.5 90 LEU B C 1
ATOM 3019 O O . LEU B 1 90 ? 16.031 16.422 -5.875 1 98.5 90 LEU B O 1
ATOM 3023 N N . ASP B 1 91 ? 16.266 14.531 -4.629 1 98.06 91 ASP B N 1
ATOM 3024 C CA . ASP B 1 91 ? 16.922 13.859 -5.738 1 98.06 91 ASP B CA 1
ATOM 3025 C C . ASP B 1 91 ? 15.945 13.562 -6.871 1 98.06 91 ASP B C 1
ATOM 3027 O O . ASP B 1 91 ? 14.727 13.586 -6.664 1 98.06 91 ASP B O 1
ATOM 3031 N N . THR B 1 92 ? 16.391 13.266 -8.031 1 97.44 92 THR B N 1
ATOM 3032 C CA . THR B 1 92 ? 15.602 13.188 -9.258 1 97.44 92 THR B CA 1
ATOM 3033 C C . THR B 1 92 ? 14.539 12.094 -9.148 1 97.44 92 THR B C 1
ATOM 3035 O O . THR B 1 92 ? 13.375 12.312 -9.508 1 97.44 92 THR B O 1
ATOM 3038 N N . VAL B 1 93 ? 14.891 10.938 -8.625 1 97.62 93 VAL B N 1
ATOM 3039 C CA . VAL B 1 93 ? 13.969 9.812 -8.539 1 97.62 93 VAL B CA 1
ATOM 3040 C C . VAL B 1 93 ? 12.852 10.133 -7.555 1 97.62 93 VAL B C 1
ATOM 3042 O O . VAL B 1 93 ? 11.672 9.906 -7.852 1 97.62 93 VAL B O 1
ATOM 3045 N N . THR B 1 94 ? 13.234 10.664 -6.453 1 98.5 94 THR B N 1
ATOM 3046 C CA . THR B 1 94 ? 12.242 10.977 -5.434 1 98.5 94 THR B CA 1
ATOM 3047 C C . THR B 1 94 ? 11.32 12.102 -5.895 1 98.5 94 THR B C 1
ATOM 3049 O O . THR B 1 94 ? 10.117 12.078 -5.637 1 98.5 94 THR B O 1
ATOM 3052 N N . ARG B 1 95 ? 11.844 13.102 -6.555 1 98.69 95 ARG B N 1
ATOM 3053 C CA . ARG B 1 95 ? 11 14.164 -7.09 1 98.69 95 ARG B CA 1
ATOM 3054 C C . ARG B 1 95 ? 9.938 13.594 -8.023 1 98.69 95 ARG B C 1
ATOM 3056 O O . ARG B 1 95 ? 8.766 13.984 -7.953 1 98.69 95 ARG B O 1
ATOM 3063 N N . SER B 1 96 ? 10.359 12.703 -8.828 1 98.44 96 SER B N 1
ATOM 3064 C CA . SER B 1 96 ? 9.43 12.062 -9.758 1 98.44 96 SER B CA 1
ATOM 3065 C C . SER B 1 96 ? 8.336 11.305 -9.008 1 98.44 96 SER B C 1
ATOM 3067 O O . SER B 1 96 ? 7.16 11.398 -9.359 1 98.44 96 SER B O 1
ATOM 3069 N N . ILE B 1 97 ? 8.727 10.586 -7.992 1 98.75 97 ILE B N 1
ATOM 3070 C CA . ILE B 1 97 ? 7.793 9.797 -7.199 1 98.75 97 ILE B CA 1
ATOM 3071 C C . ILE B 1 97 ? 6.789 10.719 -6.516 1 98.75 97 ILE B C 1
ATOM 3073 O O . ILE B 1 97 ? 5.578 10.484 -6.578 1 98.75 97 ILE B O 1
ATOM 3077 N N . ILE B 1 98 ? 7.277 11.75 -5.922 1 98.88 98 ILE B N 1
ATOM 3078 C CA . ILE B 1 98 ? 6.43 12.664 -5.156 1 98.88 98 ILE B CA 1
ATOM 3079 C C . ILE B 1 98 ? 5.488 13.406 -6.102 1 98.88 98 ILE B C 1
ATOM 3081 O O . ILE B 1 98 ? 4.32 13.625 -5.777 1 98.88 98 ILE B O 1
ATOM 3085 N N . GLU B 1 99 ? 5.969 13.789 -7.25 1 98.88 99 GLU B N 1
ATOM 3086 C CA . GLU B 1 99 ? 5.113 14.391 -8.266 1 98.88 99 GLU B CA 1
ATOM 3087 C C . GLU B 1 99 ? 3.992 13.445 -8.68 1 98.88 99 GLU B C 1
ATOM 3089 O O . GLU B 1 99 ? 2.83 13.844 -8.758 1 98.88 99 GLU B O 1
ATOM 3094 N N . GLN B 1 100 ? 4.355 12.227 -8.945 1 98.81 100 GLN B N 1
ATOM 3095 C CA . GLN B 1 100 ? 3.363 11.227 -9.336 1 98.81 100 GLN B CA 1
ATOM 3096 C C . GLN B 1 100 ? 2.283 11.078 -8.266 1 98.81 100 GLN B C 1
ATOM 3098 O O . GLN B 1 100 ? 1.09 11.07 -8.578 1 98.81 100 GLN B O 1
ATOM 3103 N N . ILE B 1 101 ? 2.701 10.969 -7.047 1 98.88 101 ILE B N 1
ATOM 3104 C CA . ILE B 1 101 ? 1.751 10.758 -5.961 1 98.88 101 ILE B CA 1
ATOM 3105 C C . ILE B 1 101 ? 0.841 11.977 -5.832 1 98.88 101 ILE B C 1
ATOM 3107 O O . ILE B 1 101 ? -0.364 11.844 -5.605 1 98.88 101 ILE B O 1
ATOM 3111 N N . GLY B 1 102 ? 1.44 13.164 -5.945 1 98.88 102 GLY B N 1
ATOM 3112 C CA . GLY B 1 102 ? 0.619 14.367 -5.957 1 98.88 102 GLY B CA 1
ATOM 3113 C C . GLY B 1 102 ? -0.422 14.367 -7.062 1 98.88 102 GLY B C 1
ATOM 3114 O O . GLY B 1 102 ? -1.593 14.664 -6.816 1 98.88 102 GLY B O 1
ATOM 3115 N N . LEU B 1 103 ? -0.02 14.008 -8.211 1 98.81 103 LEU B N 1
ATOM 3116 C CA . LEU B 1 103 ? -0.919 13.969 -9.359 1 98.81 103 LEU B CA 1
ATOM 3117 C C . LEU B 1 103 ? -1.972 12.883 -9.188 1 98.81 103 LEU B C 1
ATOM 3119 O O . LEU B 1 103 ? -3.148 13.094 -9.492 1 98.81 103 LEU B O 1
ATOM 3123 N N . ASN B 1 104 ? -1.558 11.719 -8.734 1 98.75 104 ASN B N 1
ATOM 3124 C CA . ASN B 1 104 ? -2.506 10.656 -8.43 1 98.75 104 ASN B CA 1
ATOM 3125 C C . ASN B 1 104 ? -3.607 11.133 -7.488 1 98.75 104 ASN B C 1
ATOM 3127 O O . ASN B 1 104 ? -4.777 10.797 -7.668 1 98.75 104 ASN B O 1
ATOM 3131 N N . SER B 1 105 ? -3.195 11.891 -6.535 1 98.81 105 SER B N 1
ATOM 3132 C CA . SER B 1 105 ? -4.133 12.344 -5.516 1 98.81 105 SER B CA 1
ATOM 3133 C C . SER B 1 105 ? -5.172 13.297 -6.102 1 98.81 105 SER B C 1
ATOM 3135 O O . SER B 1 105 ? -6.312 13.344 -5.633 1 98.81 105 SER B O 1
ATOM 3137 N N . VAL B 1 106 ? -4.812 14.039 -7.121 1 98.69 106 VAL B N 1
ATOM 3138 C CA . VAL B 1 106 ? -5.781 14.891 -7.805 1 98.69 106 VAL B CA 1
ATOM 3139 C C . VAL B 1 106 ? -6.875 14.023 -8.43 1 98.69 106 VAL B C 1
ATOM 3141 O O . VAL B 1 106 ? -8.062 14.328 -8.297 1 98.69 106 VAL B O 1
ATOM 3144 N N . GLY B 1 107 ? -6.477 12.984 -9.094 1 98.38 107 GLY B N 1
ATOM 3145 C CA . GLY B 1 107 ? -7.441 12.047 -9.648 1 98.38 107 GLY B CA 1
ATOM 3146 C C . GLY B 1 107 ? -8.336 11.422 -8.594 1 98.38 107 GLY B C 1
ATOM 3147 O O . GLY B 1 107 ? -9.547 11.273 -8.805 1 98.38 107 GLY B O 1
ATOM 3148 N N . ILE B 1 108 ? -7.762 11.078 -7.508 1 98.81 108 ILE B N 1
ATOM 3149 C CA . ILE B 1 108 ? -8.516 10.461 -6.414 1 98.81 108 ILE B CA 1
ATOM 3150 C C . ILE B 1 108 ? -9.57 11.438 -5.906 1 98.81 108 ILE B C 1
ATOM 3152 O O . ILE B 1 108 ? -10.711 11.047 -5.648 1 98.81 108 ILE B O 1
ATOM 3156 N N . LEU B 1 109 ? -9.156 12.719 -5.73 1 98.62 109 LEU B N 1
ATOM 3157 C CA . LEU B 1 109 ? -10.125 13.719 -5.309 1 98.62 109 LEU B CA 1
ATOM 3158 C C . LEU B 1 109 ? -11.289 13.805 -6.289 1 98.62 109 LEU B C 1
ATOM 3160 O O . LEU B 1 109 ? -12.453 13.867 -5.879 1 98.62 109 LEU B O 1
ATOM 3164 N N . ARG B 1 110 ? -11.055 13.758 -7.578 1 97.81 110 ARG B N 1
ATOM 3165 C CA . ARG B 1 110 ? -12.109 13.797 -8.586 1 97.81 110 ARG B CA 1
ATOM 3166 C C . ARG B 1 110 ? -13.008 12.57 -8.5 1 97.81 110 ARG B C 1
ATOM 3168 O O . ARG B 1 110 ? -14.219 12.672 -8.672 1 97.81 110 ARG B O 1
ATOM 3175 N N . ALA B 1 111 ? -12.422 11.43 -8.281 1 98.12 111 ALA B N 1
ATOM 3176 C CA . ALA B 1 111 ? -13.195 10.203 -8.148 1 98.12 111 ALA B CA 1
ATOM 3177 C C . ALA B 1 111 ? -14.141 10.273 -6.957 1 98.12 111 ALA B C 1
ATOM 3179 O O . ALA B 1 111 ? -15.289 9.828 -7.035 1 98.12 111 ALA B O 1
ATOM 3180 N N . ILE B 1 112 ? -13.594 10.797 -5.832 1 98.56 112 ILE B N 1
ATOM 3181 C CA . ILE B 1 112 ? -14.43 10.922 -4.641 1 98.56 112 ILE B CA 1
ATOM 3182 C C . ILE B 1 112 ? -15.633 11.812 -4.941 1 98.56 112 ILE B C 1
ATOM 3184 O O . ILE B 1 112 ? -16.766 11.461 -4.617 1 98.56 112 ILE B O 1
ATOM 3188 N N . VAL B 1 113 ? -15.438 12.953 -5.59 1 97.44 113 VAL B N 1
ATOM 3189 C CA . VAL B 1 113 ? -16.516 13.883 -5.93 1 97.44 113 VAL B CA 1
ATOM 3190 C C . VAL B 1 113 ? -17.547 13.18 -6.809 1 97.44 113 VAL B C 1
ATOM 3192 O O . VAL B 1 113 ? -18.734 13.234 -6.535 1 97.44 113 VAL B O 1
ATOM 3195 N N . SER B 1 114 ? -17.062 12.492 -7.785 1 96.19 114 SER B N 1
ATOM 3196 C CA . SER B 1 114 ? -17.922 11.883 -8.789 1 96.19 114 SER B CA 1
ATOM 3197 C C . SER B 1 114 ? -18.766 10.766 -8.188 1 96.19 114 SER B C 1
ATOM 3199 O O . SER B 1 114 ? -19.969 10.664 -8.453 1 96.19 114 SER B O 1
ATOM 3201 N N . ILE B 1 115 ? -18.219 9.938 -7.344 1 95.56 115 ILE B N 1
ATOM 3202 C CA . ILE B 1 115 ? -18.875 8.719 -6.898 1 95.56 115 ILE B CA 1
ATOM 3203 C C . ILE B 1 115 ? -19.734 9.023 -5.664 1 95.56 115 ILE B C 1
ATOM 3205 O O . ILE B 1 115 ? -20.797 8.445 -5.484 1 95.56 115 ILE B O 1
ATOM 3209 N N . THR B 1 116 ? -19.281 9.93 -4.793 1 94.19 116 THR B N 1
ATOM 3210 C CA . THR B 1 116 ? -20 10.195 -3.553 1 94.19 116 THR B CA 1
ATOM 3211 C C . THR B 1 116 ? -20.922 11.398 -3.707 1 94.19 116 THR B C 1
ATOM 3213 O O . THR B 1 116 ? -21.656 11.742 -2.785 1 94.19 116 THR B O 1
ATOM 3216 N N . THR B 1 117 ? -20.844 12.047 -4.77 1 89.69 117 THR B N 1
ATOM 3217 C CA . THR B 1 117 ? -21.703 13.188 -5.125 1 89.69 117 THR B CA 1
ATOM 3218 C C . THR B 1 117 ? -21.5 14.336 -4.145 1 89.69 117 THR B C 1
ATOM 3220 O O . THR B 1 117 ? -22.469 14.969 -3.719 1 89.69 117 THR B O 1
ATOM 3223 N N . LEU B 1 118 ? -20.312 14.391 -3.693 1 88.25 118 LEU B N 1
ATOM 3224 C CA . LEU B 1 118 ? -19.953 15.594 -2.943 1 88.25 118 LEU B CA 1
ATOM 3225 C C . LEU B 1 118 ? -20.031 16.828 -3.832 1 88.25 118 LEU B C 1
ATOM 3227 O O . LEU B 1 118 ? -19.812 16.75 -5.043 1 88.25 118 LEU B O 1
ATOM 3231 N N . ASN B 1 119 ? -20.281 17.953 -3.232 1 84.75 119 ASN B N 1
ATOM 3232 C CA . ASN B 1 119 ? -20.328 19.219 -3.98 1 84.75 119 ASN B CA 1
ATOM 3233 C C . ASN B 1 119 ? -18.938 19.641 -4.43 1 84.75 119 ASN B C 1
ATOM 3235 O O . ASN B 1 119 ? -17.938 19.375 -3.75 1 84.75 119 ASN B O 1
ATOM 3239 N N . THR B 1 120 ? -18.953 20.281 -5.605 1 88.25 120 THR B N 1
ATOM 3240 C CA . THR B 1 120 ? -17.75 20.969 -6.082 1 88.25 120 THR B CA 1
ATOM 3241 C C . THR B 1 120 ? -18 22.469 -6.215 1 88.25 120 THR B C 1
ATOM 3243 O O . THR B 1 120 ? -19.109 22.891 -6.578 1 88.25 120 THR B O 1
ATOM 3246 N N . PRO B 1 121 ? -16.953 23.312 -5.926 1 94.56 121 PRO B N 1
ATOM 3247 C CA . PRO B 1 121 ? -15.617 22.906 -5.461 1 94.56 121 PRO B CA 1
ATOM 3248 C C . PRO B 1 121 ? -15.641 22.328 -4.051 1 94.56 121 PRO B C 1
ATOM 3250 O O . PRO B 1 121 ? -16.484 22.703 -3.232 1 94.56 121 PRO B O 1
ATOM 3253 N N . LEU B 1 122 ? -14.695 21.406 -3.82 1 95.81 122 LEU B N 1
ATOM 3254 C CA . LEU B 1 122 ? -14.484 20.891 -2.475 1 95.81 122 LEU B CA 1
ATOM 3255 C C . LEU B 1 122 ? -14.047 22 -1.523 1 95.81 122 LEU B C 1
ATOM 3257 O O . LEU B 1 122 ? -13.273 22.875 -1.902 1 95.81 122 LEU B O 1
ATOM 3261 N N . ALA B 1 123 ? -14.547 21.906 -0.272 1 94.81 123 ALA B N 1
ATOM 3262 C CA . ALA B 1 123 ? -14.062 22.828 0.752 1 94.81 123 ALA B CA 1
ATOM 3263 C C . ALA B 1 123 ? -12.555 22.734 0.919 1 94.81 123 ALA B C 1
ATOM 3265 O O . ALA B 1 123 ? -11.992 21.625 0.89 1 94.81 123 ALA B O 1
ATOM 3266 N N . ARG B 1 124 ? -11.961 23.812 1.025 1 95.81 124 ARG B N 1
ATOM 3267 C CA . ARG B 1 124 ? -10.508 23.891 1.131 1 95.81 124 ARG B CA 1
ATOM 3268 C C . ARG B 1 124 ? -10.078 24.453 2.484 1 95.81 124 ARG B C 1
ATOM 3270 O O . ARG B 1 124 ? -10.273 25.641 2.756 1 95.81 124 ARG B O 1
ATOM 3277 N N . PRO B 1 125 ? -9.461 23.656 3.326 1 95.81 125 PRO B N 1
ATOM 3278 C CA . PRO B 1 125 ? -8.945 24.188 4.586 1 95.81 125 PRO B CA 1
ATOM 3279 C C . PRO B 1 125 ? -7.629 24.953 4.41 1 95.81 125 PRO B C 1
ATOM 3281 O O . PRO B 1 125 ? -6.879 24.672 3.471 1 95.81 125 PRO B O 1
ATOM 3284 N N . LEU B 1 126 ? -7.418 25.906 5.34 1 96.88 126 LEU B N 1
ATOM 3285 C CA . LEU B 1 126 ? -6.07 26.453 5.406 1 96.88 126 LEU B CA 1
ATOM 3286 C C . LEU B 1 126 ? -5.066 25.391 5.84 1 96.88 126 LEU B C 1
ATOM 3288 O O . LEU B 1 126 ? -5.254 24.734 6.863 1 96.88 126 LEU B O 1
ATOM 3292 N N . VAL B 1 127 ? -4.031 25.188 5.031 1 98.06 127 VAL B N 1
ATOM 3293 C CA . VAL B 1 127 ? -2.984 24.25 5.391 1 98.06 127 VAL B CA 1
ATOM 3294 C C . VAL B 1 127 ? -1.654 24.969 5.551 1 98.06 127 VAL B C 1
ATOM 3296 O O . VAL B 1 127 ? -1.33 25.859 4.762 1 98.06 127 VAL B O 1
ATOM 3299 N N . ASN B 1 128 ? -0.993 24.703 6.617 1 98.56 128 ASN B N 1
ATOM 3300 C CA . ASN B 1 128 ? 0.358 25.188 6.883 1 98.56 128 ASN B CA 1
ATOM 3301 C C . ASN B 1 128 ? 1.407 24.141 6.527 1 98.56 128 ASN B C 1
ATOM 3303 O O . ASN B 1 128 ? 1.592 23.172 7.262 1 98.56 128 ASN B O 1
ATOM 3307 N N . LEU B 1 129 ? 2.133 24.406 5.441 1 98.56 129 LEU B N 1
ATOM 3308 C CA . LEU B 1 129 ? 3.105 23.453 4.922 1 98.56 129 LEU B CA 1
ATOM 3309 C C . LEU B 1 129 ? 4.527 23.906 5.234 1 98.56 129 LEU B C 1
ATOM 3311 O O . LEU B 1 129 ? 5.477 23.484 4.566 1 98.56 129 LEU B O 1
ATOM 3315 N N . GLY B 1 130 ? 4.621 24.75 6.176 1 98.19 130 GLY B N 1
ATOM 3316 C CA . GLY B 1 130 ? 5.93 25.266 6.547 1 98.19 130 GLY B CA 1
ATOM 3317 C C . GLY B 1 130 ? 6.773 24.25 7.293 1 98.19 130 GLY B C 1
ATOM 3318 O O . GLY B 1 130 ? 6.242 23.375 7.973 1 98.19 130 GLY B O 1
ATOM 3319 N N . ALA B 1 131 ? 8.086 24.422 7.191 1 97.31 131 ALA B N 1
ATOM 3320 C CA . ALA B 1 131 ? 9.039 23.516 7.852 1 97.31 131 ALA B CA 1
ATOM 3321 C C . ALA B 1 131 ? 8.789 23.469 9.352 1 97.31 131 ALA B C 1
ATOM 3323 O O . ALA B 1 131 ? 8.891 22.406 9.969 1 97.31 131 ALA B O 1
ATOM 3324 N N . GLU B 1 132 ? 8.445 24.547 9.953 1 96.38 132 GLU B N 1
ATOM 3325 C CA . GLU B 1 132 ? 8.234 24.609 11.391 1 96.38 132 GLU B CA 1
ATOM 3326 C C . GLU B 1 132 ? 7.012 23.797 11.812 1 96.38 132 GLU B C 1
ATOM 3328 O O . GLU B 1 132 ? 7.023 23.141 12.852 1 96.38 132 GLU B O 1
ATOM 3333 N N . ALA B 1 133 ? 5.969 23.938 11.062 1 96.94 133 ALA B N 1
ATOM 3334 C CA . ALA B 1 133 ? 4.762 23.172 11.359 1 96.94 133 ALA B CA 1
ATOM 3335 C C . ALA B 1 133 ? 5.047 21.672 11.359 1 96.94 133 ALA B C 1
ATOM 3337 O O . ALA B 1 133 ? 4.625 20.953 12.266 1 96.94 133 ALA B O 1
ATOM 3338 N N . PHE B 1 134 ? 5.777 21.203 10.383 1 96.88 134 PHE B N 1
ATOM 3339 C CA . PHE B 1 134 ? 6.102 19.781 10.289 1 96.88 134 PHE B CA 1
ATOM 3340 C C . PHE B 1 134 ? 7.074 19.375 11.391 1 96.88 134 PHE B C 1
ATOM 3342 O O . PHE B 1 134 ? 6.965 18.281 11.953 1 96.88 134 PHE B O 1
ATOM 3349 N N . ALA B 1 135 ? 8.078 20.234 11.641 1 96.12 135 ALA B N 1
ATOM 3350 C CA . ALA B 1 135 ? 8.992 19.922 12.727 1 96.12 135 ALA B CA 1
ATOM 3351 C C . ALA B 1 135 ? 8.242 19.703 14.039 1 96.12 135 ALA B C 1
ATOM 3353 O O . ALA B 1 135 ? 8.617 18.859 14.852 1 96.12 135 ALA B O 1
ATOM 3354 N N . GLY B 1 136 ? 7.215 20.469 14.25 1 94.44 136 GLY B N 1
ATOM 3355 C CA . GLY B 1 136 ? 6.371 20.328 15.43 1 94.44 136 GLY B CA 1
ATOM 3356 C C . GLY B 1 136 ? 5.602 19.016 15.453 1 94.44 136 GLY B C 1
ATOM 3357 O O . GLY B 1 136 ? 5.645 18.281 16.438 1 94.44 136 GLY B O 1
ATOM 3358 N N . VAL B 1 137 ? 4.93 18.703 14.391 1 94.62 137 VAL B N 1
ATOM 3359 C CA . VAL B 1 137 ? 4.117 17.5 14.281 1 94.62 137 VAL B CA 1
ATOM 3360 C C . VAL B 1 137 ? 5.004 16.266 14.43 1 94.62 137 VAL B C 1
ATOM 3362 O O . VAL B 1 137 ? 4.598 15.266 15.039 1 94.62 137 VAL B O 1
ATOM 3365 N N . LEU B 1 138 ? 6.23 16.312 13.906 1 94.5 138 LEU B N 1
ATOM 3366 C CA . LEU B 1 138 ? 7.145 15.172 13.883 1 94.5 138 LEU B CA 1
ATOM 3367 C C . LEU B 1 138 ? 7.98 15.125 15.164 1 94.5 138 LEU B C 1
ATOM 3369 O O . LEU B 1 138 ? 8.758 14.195 15.359 1 94.5 138 LEU B O 1
ATOM 3373 N N . ASN B 1 139 ? 7.848 16.172 16.016 1 93 139 ASN B N 1
ATOM 3374 C CA . ASN B 1 139 ? 8.609 16.281 17.25 1 93 139 ASN B CA 1
ATOM 3375 C C . ASN B 1 139 ? 10.109 16.359 16.984 1 93 139 ASN B C 1
ATOM 3377 O O . ASN B 1 139 ? 10.891 15.672 17.641 1 93 139 ASN B O 1
ATOM 3381 N N . LEU B 1 140 ? 10.43 17.156 16.031 1 92 140 LEU B N 1
ATOM 3382 C CA . LEU B 1 140 ? 11.828 17.359 15.656 1 92 140 LEU B CA 1
ATOM 3383 C C . LEU B 1 140 ? 12.234 18.812 15.82 1 92 140 LEU B C 1
ATOM 3385 O O . LEU B 1 140 ? 13.273 19.234 15.312 1 92 140 LEU B O 1
ATOM 3389 N N . SER B 1 141 ? 11.469 19.562 16.594 1 91.25 141 SER B N 1
ATOM 3390 C CA . SER B 1 141 ? 11.68 21 16.719 1 91.25 141 SER B CA 1
ATOM 3391 C C . SER B 1 141 ? 12.938 21.297 17.531 1 91.25 141 SER B C 1
ATOM 3393 O O . SER B 1 141 ? 13.492 22.391 17.453 1 91.25 141 SER B O 1
ATOM 3395 N N . ALA B 1 142 ? 13.445 20.328 18.25 1 91.25 142 ALA B N 1
ATOM 3396 C CA . ALA B 1 142 ? 14.57 20.562 19.156 1 91.25 142 ALA B CA 1
ATOM 3397 C C . ALA B 1 142 ? 15.898 20.406 18.422 1 91.25 142 ALA B C 1
ATOM 3399 O O . ALA B 1 142 ? 16.953 20.719 18.984 1 91.25 142 ALA B O 1
ATOM 3400 N N . LEU B 1 143 ? 15.797 19.922 17.25 1 91.69 143 LEU B N 1
ATOM 3401 C CA . LEU B 1 143 ? 17.031 19.703 16.5 1 91.69 143 LEU B CA 1
ATOM 3402 C C . LEU B 1 143 ? 17.703 21.047 16.156 1 91.69 143 LEU B C 1
ATOM 3404 O O . LEU B 1 143 ? 17.016 22.047 15.969 1 91.69 143 LEU B O 1
ATOM 3408 N N . VAL B 1 144 ? 19.062 21.062 16.125 1 93.38 144 VAL B N 1
ATOM 3409 C CA . VAL B 1 144 ? 19.891 22.203 15.742 1 93.38 144 VAL B CA 1
ATOM 3410 C C . VAL B 1 144 ? 20.828 21.812 14.609 1 93.38 144 VAL B C 1
ATOM 3412 O O . VAL B 1 144 ? 21.625 20.875 14.75 1 93.38 144 VAL B O 1
ATOM 3415 N N . PRO B 1 145 ? 20.766 22.531 13.555 1 94.38 145 PRO B N 1
ATOM 3416 C CA . PRO B 1 145 ? 19.812 23.578 13.203 1 94.38 145 PRO B CA 1
ATOM 3417 C C . PRO B 1 145 ? 18.375 23.062 13.117 1 94.38 145 PRO B C 1
ATOM 3419 O O . PRO B 1 145 ? 18.156 21.844 13.18 1 94.38 145 PRO B O 1
ATOM 3422 N N . PRO B 1 146 ? 17.469 24 12.969 1 94.81 146 PRO B N 1
ATOM 3423 C CA . PRO B 1 146 ? 16.062 23.562 12.922 1 94.81 146 PRO B CA 1
ATOM 3424 C C . PRO B 1 146 ? 15.789 22.594 11.773 1 94.81 146 PRO B C 1
ATOM 3426 O O . PRO B 1 146 ? 16.312 22.766 10.68 1 94.81 146 PRO B O 1
ATOM 3429 N N . PHE B 1 147 ? 15 21.641 12.141 1 95.5 147 PHE B N 1
ATOM 3430 C CA . PHE B 1 147 ? 14.664 20.625 11.148 1 95.5 147 PHE B CA 1
ATOM 3431 C C . PHE B 1 147 ? 13.875 21.234 10 1 95.5 147 PHE B C 1
ATOM 3433 O O . PHE B 1 147 ? 12.844 21.891 10.219 1 95.5 147 PHE B O 1
ATOM 3440 N N . ASP B 1 148 ? 14.336 21 8.797 1 96.38 148 ASP B N 1
ATOM 3441 C CA . ASP B 1 148 ? 13.703 21.516 7.582 1 96.38 148 ASP B CA 1
ATOM 3442 C C . ASP B 1 148 ? 13.383 20.391 6.605 1 96.38 148 ASP B C 1
ATOM 3444 O O . ASP B 1 148 ? 14.281 19.859 5.949 1 96.38 148 ASP B O 1
ATOM 3448 N N . ILE B 1 149 ? 12.156 20.125 6.379 1 96.19 149 ILE B N 1
ATOM 3449 C CA . ILE B 1 149 ? 11.695 19 5.574 1 96.19 149 ILE B CA 1
ATOM 3450 C C . ILE B 1 149 ? 12.023 19.25 4.102 1 96.19 149 ILE B C 1
ATOM 3452 O O . ILE B 1 149 ? 12.031 18.328 3.293 1 96.19 149 ILE B O 1
ATOM 3456 N N . TYR B 1 150 ? 12.344 20.469 3.76 1 97.88 150 TYR B N 1
ATOM 3457 C CA . TYR B 1 150 ? 12.547 20.797 2.354 1 97.88 150 TYR B CA 1
ATOM 3458 C C . TYR B 1 150 ? 14.031 20.766 1.991 1 97.88 150 TYR B C 1
ATOM 3460 O O . TYR B 1 150 ? 14.391 20.906 0.821 1 97.88 150 TYR B O 1
ATOM 3468 N N . SER B 1 151 ? 14.891 20.547 2.947 1 96.81 151 SER B N 1
ATOM 3469 C CA . SER B 1 151 ? 16.328 20.734 2.773 1 96.81 151 SER B CA 1
ATOM 3470 C C . SER B 1 151 ? 16.938 19.594 1.953 1 96.81 151 SER B C 1
ATOM 3472 O O . SER B 1 151 ? 17.938 19.797 1.267 1 96.81 151 SER B O 1
ATOM 3474 N N . ASN B 1 152 ? 16.391 18.422 2.121 1 96.88 152 ASN B N 1
ATOM 3475 C CA . ASN B 1 152 ? 16.922 17.266 1.403 1 96.88 152 ASN B CA 1
ATOM 3476 C C . ASN B 1 152 ? 15.883 16.141 1.308 1 96.88 152 ASN B C 1
ATOM 3478 O O . ASN B 1 152 ? 14.844 16.203 1.968 1 96.88 152 ASN B O 1
ATOM 3482 N N . THR B 1 153 ? 16.172 15.117 0.583 1 97.88 153 THR B N 1
ATOM 3483 C CA . THR B 1 153 ? 15.258 14.031 0.261 1 97.88 153 THR B CA 1
ATOM 3484 C C . THR B 1 153 ? 14.852 13.273 1.522 1 97.88 153 THR B C 1
ATOM 3486 O O . THR B 1 153 ? 13.664 13.016 1.739 1 97.88 153 THR B O 1
ATOM 3489 N N . LEU B 1 154 ? 15.773 12.93 2.338 1 97.81 154 LEU B N 1
ATOM 3490 C CA . LEU B 1 154 ? 15.492 12.094 3.498 1 97.81 154 LEU B CA 1
ATOM 3491 C C . LEU B 1 154 ? 14.617 12.836 4.508 1 97.81 154 LEU B C 1
ATOM 3493 O O . LEU B 1 154 ? 13.688 12.258 5.066 1 97.81 154 LEU B O 1
ATOM 3497 N N . SER B 1 155 ? 14.867 14.117 4.711 1 97.06 155 SER B N 1
ATOM 3498 C CA . SER B 1 155 ? 14.039 14.922 5.602 1 97.06 155 SER B CA 1
ATOM 3499 C C . SER B 1 155 ? 12.609 15.031 5.074 1 97.06 155 SER B C 1
ATOM 3501 O O . SER B 1 155 ? 11.648 14.922 5.84 1 97.06 155 SER B O 1
ATOM 3503 N N . PHE B 1 156 ? 12.5 15.258 3.801 1 98.25 156 PHE B N 1
ATOM 3504 C CA . PHE B 1 156 ? 11.188 15.383 3.18 1 98.25 156 PHE B CA 1
ATOM 3505 C C . PHE B 1 156 ? 10.391 14.094 3.33 1 98.25 156 PHE B C 1
ATOM 3507 O O . PHE B 1 156 ? 9.195 14.125 3.629 1 98.25 156 PHE B O 1
ATOM 3514 N N . LEU B 1 157 ? 11.102 12.984 3.172 1 98.5 157 LEU B N 1
ATOM 3515 C CA . LEU B 1 157 ? 10.438 11.688 3.18 1 98.5 157 LEU B CA 1
ATOM 3516 C C . LEU B 1 157 ? 9.891 11.359 4.566 1 98.5 157 LEU B C 1
ATOM 3518 O O . LEU B 1 157 ? 8.922 10.617 4.695 1 98.5 157 LEU B O 1
ATOM 3522 N N . MET B 1 158 ? 10.391 11.859 5.57 1 97.19 158 MET B N 1
ATOM 3523 C CA . MET B 1 158 ? 9.875 11.617 6.914 1 97.19 158 MET B CA 1
ATOM 3524 C C . MET B 1 158 ? 8.484 12.219 7.082 1 97.19 158 MET B C 1
ATOM 3526 O O . MET B 1 158 ? 7.578 11.57 7.609 1 97.19 158 MET B O 1
ATOM 3530 N N . ALA B 1 159 ? 8.383 13.43 6.641 1 98 159 ALA B N 1
ATOM 3531 C CA . ALA B 1 159 ? 7.074 14.07 6.695 1 98 159 ALA B CA 1
ATOM 3532 C C . ALA B 1 159 ? 6.082 13.375 5.762 1 98 159 ALA B C 1
ATOM 3534 O O . ALA B 1 159 ? 4.918 13.188 6.113 1 98 159 ALA B O 1
ATOM 3535 N N . ALA B 1 160 ? 6.574 13.023 4.566 1 98.81 160 ALA B N 1
ATOM 3536 C CA . ALA B 1 160 ? 5.738 12.312 3.6 1 98.81 160 ALA B CA 1
ATOM 3537 C C . ALA B 1 160 ? 5.23 10.992 4.172 1 98.81 160 ALA B C 1
ATOM 3539 O O . ALA B 1 160 ? 4.059 10.648 4.008 1 98.81 160 ALA B O 1
ATOM 3540 N N . ASN B 1 161 ? 6.125 10.281 4.812 1 98.75 161 ASN B N 1
ATOM 3541 C CA . ASN B 1 161 ? 5.777 9.016 5.449 1 98.75 161 ASN B CA 1
ATOM 3542 C C . ASN B 1 161 ? 4.691 9.195 6.504 1 98.75 161 ASN B C 1
ATOM 3544 O O . ASN B 1 161 ? 3.709 8.453 6.523 1 98.75 161 ASN B O 1
ATOM 3548 N N . THR B 1 162 ? 4.844 10.148 7.336 1 98.12 162 THR B N 1
ATOM 3549 C CA . THR B 1 162 ? 3.916 10.383 8.438 1 98.12 162 THR B CA 1
ATOM 3550 C C . THR B 1 162 ? 2.537 10.766 7.906 1 98.12 162 THR B C 1
ATOM 3552 O O . THR B 1 162 ? 1.526 10.195 8.312 1 98.12 162 THR B O 1
ATOM 3555 N N . LEU B 1 163 ? 2.5 11.703 7.004 1 98.5 163 LEU B N 1
ATOM 3556 C CA . LEU B 1 163 ? 1.225 12.164 6.469 1 98.5 163 LEU B CA 1
ATOM 3557 C C . LEU B 1 163 ? 0.503 11.039 5.734 1 98.5 163 LEU B C 1
ATOM 3559 O O . LEU B 1 163 ? -0.705 10.852 5.902 1 98.5 163 LEU B O 1
ATOM 3563 N N . THR B 1 164 ? 1.225 10.297 4.922 1 98.88 164 THR B N 1
ATOM 3564 C CA . THR B 1 164 ? 0.617 9.219 4.152 1 98.88 164 THR B CA 1
ATOM 3565 C C . THR B 1 164 ? 0.14 8.102 5.078 1 98.88 164 THR B C 1
ATOM 3567 O O . THR B 1 164 ? -0.923 7.516 4.855 1 98.88 164 THR B O 1
ATOM 3570 N N . SER B 1 165 ? 0.897 7.836 6.086 1 98.81 165 SER B N 1
ATOM 3571 C CA . SER B 1 165 ? 0.507 6.812 7.051 1 98.81 165 SER B CA 1
ATOM 3572 C C . SER B 1 165 ? -0.788 7.191 7.762 1 98.81 165 SER B C 1
ATOM 3574 O O . SER B 1 165 ? -1.647 6.34 7.992 1 98.81 165 SER B O 1
ATOM 3576 N N . ILE B 1 166 ? -0.943 8.414 8.156 1 98.69 166 ILE B N 1
ATOM 3577 C CA . ILE B 1 166 ? -2.145 8.891 8.828 1 98.69 166 ILE B CA 1
ATOM 3578 C C . ILE B 1 166 ? -3.357 8.703 7.926 1 98.69 166 ILE B C 1
ATOM 3580 O O . ILE B 1 166 ? -4.406 8.234 8.375 1 98.69 166 ILE B O 1
ATOM 3584 N N . ILE B 1 167 ? -3.205 9 6.648 1 98.88 167 ILE B N 1
ATOM 3585 C CA . ILE B 1 167 ? -4.289 8.852 5.684 1 98.88 167 ILE B CA 1
ATOM 3586 C C . ILE B 1 167 ? -4.668 7.383 5.551 1 98.88 167 ILE B C 1
ATOM 3588 O O . ILE B 1 167 ? -5.844 7.027 5.625 1 98.88 167 ILE B O 1
ATOM 3592 N N . VAL B 1 168 ? -3.688 6.539 5.418 1 98.94 168 VAL B N 1
ATOM 3593 C CA . VAL B 1 168 ? -3.906 5.113 5.199 1 98.94 168 VAL B CA 1
ATOM 3594 C C . VAL B 1 168 ? -4.559 4.496 6.434 1 98.94 168 VAL B C 1
ATOM 3596 O O . VAL B 1 168 ? -5.469 3.672 6.316 1 98.94 168 VAL B O 1
ATOM 3599 N N . THR B 1 169 ? -4.133 4.879 7.629 1 98.62 169 THR B N 1
ATOM 3600 C CA . THR B 1 169 ? -4.707 4.316 8.844 1 98.62 169 THR B CA 1
ATOM 3601 C C . THR B 1 169 ? -6.125 4.832 9.062 1 98.62 169 THR B C 1
ATOM 3603 O O . THR B 1 169 ? -6.973 4.117 9.602 1 98.62 169 THR B O 1
ATOM 3606 N N . PHE B 1 170 ? -6.453 6.059 8.633 1 98.69 170 PHE B N 1
ATOM 3607 C CA . PHE B 1 170 ? -7.824 6.547 8.695 1 98.69 170 PHE B CA 1
ATOM 3608 C C . PHE B 1 170 ? -8.727 5.75 7.754 1 98.69 170 PHE B C 1
ATOM 3610 O O . PHE B 1 170 ? -9.852 5.402 8.117 1 98.69 170 PHE B O 1
ATOM 3617 N N . GLU B 1 171 ? -8.211 5.48 6.566 1 98.56 171 GLU B N 1
ATOM 3618 C CA . GLU B 1 171 ? -8.984 4.688 5.609 1 98.56 171 GLU B CA 1
ATOM 3619 C C . GLU B 1 171 ? -9.344 3.322 6.188 1 98.56 171 GLU B C 1
ATOM 3621 O O . GLU B 1 171 ? -10.406 2.779 5.895 1 98.56 171 GLU B O 1
ATOM 3626 N N . GLY B 1 172 ? -8.414 2.785 6.969 1 97.19 172 GLY B N 1
ATOM 3627 C CA . GLY B 1 172 ? -8.734 1.552 7.668 1 97.19 172 GLY B CA 1
ATOM 3628 C C . GLY B 1 172 ? -9.945 1.674 8.57 1 97.19 172 GLY B C 1
ATOM 3629 O O . GLY B 1 172 ? -10.773 0.762 8.641 1 97.19 172 GLY B O 1
ATOM 3630 N N . ALA B 1 173 ? -10.086 2.795 9.242 1 95.69 173 ALA B N 1
ATOM 3631 C CA . ALA B 1 173 ? -11.211 3.021 10.141 1 95.69 173 ALA B CA 1
ATOM 3632 C C . ALA B 1 173 ? -12.508 3.227 9.367 1 95.69 173 ALA B C 1
ATOM 3634 O O . ALA B 1 173 ? -13.594 2.932 9.867 1 95.69 173 ALA B O 1
ATOM 3635 N N . MET B 1 174 ? -12.414 3.648 8.117 1 96.75 174 MET B N 1
ATOM 3636 C CA . MET B 1 174 ? -13.57 3.918 7.266 1 96.75 174 MET B CA 1
ATOM 3637 C C . MET B 1 174 ? -14.219 2.619 6.797 1 96.75 174 MET B C 1
ATOM 3639 O O . MET B 1 174 ? -15.43 2.568 6.574 1 96.75 174 MET B O 1
ATOM 3643 N N . ALA B 1 175 ? -13.453 1.609 6.68 1 94.94 175 ALA B N 1
ATOM 3644 C CA . ALA B 1 175 ? -13.82 0.425 5.906 1 94.94 175 ALA B CA 1
ATOM 3645 C C . ALA B 1 175 ? -15.133 -0.177 6.406 1 94.94 175 ALA B C 1
ATOM 3647 O O . ALA B 1 175 ? -16.062 -0.365 5.633 1 94.94 175 ALA B O 1
ATOM 3648 N N . PRO B 1 176 ? -15.297 -0.401 7.703 1 92.94 176 PRO B N 1
ATOM 3649 C CA . PRO B 1 176 ? -16.547 -1.014 8.141 1 92.94 176 PRO B CA 1
ATOM 3650 C C . PRO B 1 176 ? -17.703 -0.019 8.18 1 92.94 176 PRO B C 1
ATOM 3652 O O . PRO B 1 176 ? -18.875 -0.422 8.289 1 92.94 176 PRO B O 1
ATOM 3655 N N . ALA B 1 177 ? -17.438 1.285 8.047 1 94.75 177 ALA B N 1
ATOM 3656 C CA . ALA B 1 177 ? -18.469 2.311 8.234 1 94.75 177 ALA B CA 1
ATOM 3657 C C . ALA B 1 177 ? -19.031 2.775 6.895 1 94.75 177 ALA B C 1
ATOM 3659 O O . ALA B 1 177 ? -20.078 3.43 6.848 1 94.75 177 ALA B O 1
ATOM 3660 N N . VAL B 1 178 ? -18.359 2.457 5.816 1 96.25 178 VAL B N 1
ATOM 3661 C CA . VAL B 1 178 ? -18.781 2.91 4.496 1 96.25 178 VAL B CA 1
ATOM 3662 C C . VAL B 1 178 ? -19.906 2.016 3.988 1 96.25 178 VAL B C 1
ATOM 3664 O O . VAL B 1 178 ? -19.766 0.792 3.938 1 96.25 178 VAL B O 1
ATOM 3667 N N . ILE B 1 179 ? -20.984 2.67 3.619 1 94.62 179 ILE B N 1
ATOM 3668 C CA . ILE B 1 179 ? -22.156 1.974 3.123 1 94.62 179 ILE B CA 1
ATOM 3669 C C . ILE B 1 179 ? -22.312 2.219 1.624 1 94.62 179 ILE B C 1
ATOM 3671 O O . ILE B 1 179 ? -22.125 3.342 1.15 1 94.62 179 ILE B O 1
ATOM 3675 N N . GLY B 1 180 ? -22.641 1.137 0.848 1 94.56 180 GLY B N 1
ATOM 3676 C CA . GLY B 1 180 ? -22.844 1.211 -0.591 1 94.56 180 GLY B CA 1
ATOM 3677 C C . GLY B 1 180 ? -21.734 0.539 -1.382 1 94.56 180 GLY B C 1
ATOM 3678 O O . GLY B 1 180 ? -20.562 0.712 -1.079 1 94.56 180 GLY B O 1
ATOM 3679 N N . ASN B 1 181 ? -22.141 -0.219 -2.434 1 93.19 181 ASN B N 1
ATOM 3680 C CA . ASN B 1 181 ? -21.172 -0.983 -3.211 1 93.19 181 ASN B CA 1
ATOM 3681 C C . ASN B 1 181 ? -20.188 -0.068 -3.932 1 93.19 181 ASN B C 1
ATOM 3683 O O . ASN B 1 181 ? -18.984 -0.313 -3.914 1 93.19 181 ASN B O 1
ATOM 3687 N N . ALA B 1 182 ? -20.75 0.97 -4.551 1 95.62 182 ALA B N 1
ATOM 3688 C CA . ALA B 1 182 ? -19.875 1.89 -5.285 1 95.62 182 ALA B CA 1
ATOM 3689 C C . ALA B 1 182 ? -18.906 2.592 -4.348 1 95.62 182 ALA B C 1
ATOM 3691 O O . ALA B 1 182 ? -17.734 2.793 -4.695 1 95.62 182 ALA B O 1
ATOM 3692 N N . GLN B 1 183 ? -19.391 2.934 -3.133 1 97.31 183 GLN B N 1
ATOM 3693 C CA . GLN B 1 183 ? -18.562 3.615 -2.145 1 97.31 183 GLN B CA 1
ATOM 3694 C C . GLN B 1 183 ? -17.516 2.674 -1.571 1 97.31 183 GLN B C 1
ATOM 3696 O O . GLN B 1 183 ? -16.375 3.086 -1.308 1 97.31 183 GLN B O 1
ATOM 3701 N N . GLN B 1 184 ? -17.859 1.421 -1.404 1 96.44 184 GLN B N 1
ATOM 3702 C CA . GLN B 1 184 ? -16.906 0.434 -0.915 1 96.44 184 GLN B CA 1
ATOM 3703 C C . GLN B 1 184 ? -15.82 0.16 -1.951 1 96.44 184 GLN B C 1
ATOM 3705 O O . GLN B 1 184 ? -14.641 0.036 -1.606 1 96.44 184 GLN B O 1
ATOM 3710 N N . GLU B 1 185 ? -16.234 0.098 -3.176 1 96.12 185 GLU B N 1
ATOM 3711 C CA . GLU B 1 185 ? -15.266 -0.081 -4.254 1 96.12 185 GLU B CA 1
ATOM 3712 C C . GLU B 1 185 ? -14.336 1.124 -4.363 1 96.12 185 GLU B C 1
ATOM 3714 O O . GLU B 1 185 ? -13.125 0.968 -4.574 1 96.12 185 GLU B O 1
ATOM 3719 N N . LEU B 1 186 ? -14.922 2.293 -4.219 1 98.25 186 LEU B N 1
ATOM 3720 C CA . LEU B 1 186 ? -14.148 3.527 -4.242 1 98.25 186 LEU B CA 1
ATOM 3721 C C . LEU B 1 186 ? -13.102 3.535 -3.133 1 98.25 186 LEU B C 1
ATOM 3723 O O . LEU B 1 186 ? -11.914 3.752 -3.393 1 98.25 186 LEU B O 1
ATOM 3727 N N . LEU B 1 187 ? -13.531 3.248 -1.92 1 98.62 187 LEU B N 1
ATOM 3728 C CA . LEU B 1 187 ? -12.609 3.254 -0.79 1 98.62 187 LEU B CA 1
ATOM 3729 C C . LEU B 1 187 ? -11.523 2.199 -0.968 1 98.62 187 LEU B C 1
ATOM 3731 O O . LEU B 1 187 ? -10.352 2.447 -0.662 1 98.62 187 LEU B O 1
ATOM 3735 N N . SER B 1 188 ? -11.93 1.065 -1.443 1 98.31 188 SER B N 1
ATOM 3736 C CA . SER B 1 188 ? -10.961 0.001 -1.685 1 98.31 188 SER B CA 1
ATOM 3737 C C . SER B 1 188 ? -9.883 0.447 -2.666 1 98.31 188 SER B C 1
ATOM 3739 O O . SER B 1 188 ? -8.695 0.229 -2.428 1 98.31 188 SER B O 1
ATOM 3741 N N . GLY B 1 189 ? -10.273 1.021 -3.785 1 98.69 189 GLY B N 1
ATOM 3742 C CA . GLY B 1 189 ? -9.32 1.503 -4.773 1 98.69 189 GLY B CA 1
ATOM 3743 C C . GLY B 1 189 ? -8.406 2.588 -4.242 1 98.69 189 GLY B C 1
ATOM 3744 O O . GLY B 1 189 ? -7.199 2.564 -4.492 1 98.69 189 GLY B O 1
ATOM 3745 N N . ILE B 1 190 ? -8.953 3.504 -3.484 1 98.88 190 ILE B N 1
ATOM 3746 C CA . ILE B 1 190 ? -8.195 4.602 -2.893 1 98.88 190 ILE B CA 1
ATOM 3747 C C . ILE B 1 190 ? -7.191 4.047 -1.889 1 98.88 190 ILE B C 1
ATOM 3749 O O . ILE B 1 190 ? -6.012 4.41 -1.921 1 98.88 190 ILE B O 1
ATOM 3753 N N . SER B 1 191 ? -7.676 3.164 -1.049 1 98.88 191 SER B N 1
ATOM 3754 C CA . SER B 1 191 ? -6.863 2.641 0.046 1 98.88 191 SER B CA 1
ATOM 3755 C C . SER B 1 191 ? -5.684 1.831 -0.479 1 98.88 191 SER B C 1
ATOM 3757 O O . SER B 1 191 ? -4.574 1.928 0.049 1 98.88 191 SER B O 1
ATOM 3759 N N . ARG B 1 192 ? -5.887 1.061 -1.474 1 98.75 192 ARG B N 1
ATOM 3760 C CA . ARG B 1 192 ? -4.797 0.265 -2.029 1 98.75 192 ARG B CA 1
ATOM 3761 C C . ARG B 1 192 ? -3.758 1.155 -2.703 1 98.75 192 ARG B C 1
ATOM 3763 O O . ARG B 1 192 ? -2.555 0.917 -2.578 1 98.75 192 ARG B O 1
ATOM 3770 N N . THR B 1 193 ? -4.199 2.182 -3.363 1 98.88 193 THR B N 1
ATOM 3771 C CA . THR B 1 193 ? -3.266 3.117 -3.979 1 98.88 193 THR B CA 1
ATOM 3772 C C . THR B 1 193 ? -2.465 3.863 -2.914 1 98.88 193 THR B C 1
ATOM 3774 O O . THR B 1 193 ? -1.234 3.898 -2.967 1 98.88 193 THR B O 1
ATOM 3777 N N . ASN B 1 194 ? -3.168 4.414 -1.979 1 98.94 194 ASN B N 1
ATOM 3778 C CA . ASN B 1 194 ? -2.484 5.18 -0.938 1 98.94 194 ASN B CA 1
ATOM 3779 C C . ASN B 1 194 ? -1.543 4.297 -0.123 1 98.94 194 ASN B C 1
ATOM 3781 O O . ASN B 1 194 ? -0.459 4.734 0.267 1 98.94 194 ASN B O 1
ATOM 3785 N N . ALA B 1 195 ? -1.942 3.105 0.135 1 98.94 195 ALA B N 1
ATOM 3786 C CA . ALA B 1 195 ? -1.081 2.191 0.88 1 98.94 195 ALA B CA 1
ATOM 3787 C C . ALA B 1 195 ? 0.162 1.829 0.073 1 98.94 195 ALA B C 1
ATOM 3789 O O . ALA B 1 195 ? 1.262 1.732 0.625 1 98.94 195 ALA B O 1
ATOM 3790 N N . ALA B 1 196 ? -0.021 1.611 -1.189 1 98.94 196 ALA B N 1
ATOM 3791 C CA . ALA B 1 196 ? 1.136 1.347 -2.041 1 98.94 196 ALA B CA 1
ATOM 3792 C C . ALA B 1 196 ? 2.09 2.537 -2.055 1 98.94 196 ALA B C 1
ATOM 3794 O O . ALA B 1 196 ? 3.311 2.361 -2.023 1 98.94 196 ALA B O 1
ATOM 3795 N N . GLU B 1 197 ? 1.545 3.711 -2.156 1 98.94 197 GLU B N 1
ATOM 3796 C CA . GLU B 1 197 ? 2.367 4.918 -2.133 1 98.94 197 GLU B CA 1
ATOM 3797 C C . GLU B 1 197 ? 3.113 5.051 -0.808 1 98.94 197 GLU B C 1
ATOM 3799 O O . GLU B 1 197 ? 4.273 5.469 -0.781 1 98.94 197 GLU B O 1
ATOM 3804 N N . LEU B 1 198 ? 2.422 4.699 0.271 1 98.94 198 LEU B N 1
ATOM 3805 C CA . LEU B 1 198 ? 3.1 4.645 1.562 1 98.94 198 LEU B CA 1
ATOM 3806 C C . LEU B 1 198 ? 4.27 3.668 1.522 1 98.94 198 LEU B C 1
ATOM 3808 O O . LEU B 1 198 ? 5.348 3.961 2.045 1 98.94 198 LEU B O 1
ATOM 3812 N N . GLY B 1 199 ? 4.043 2.525 0.929 1 98.94 199 GLY B N 1
ATOM 3813 C CA . GLY B 1 199 ? 5.102 1.536 0.793 1 98.94 199 GLY B CA 1
ATOM 3814 C C . GLY B 1 199 ? 6.301 2.047 0.016 1 98.94 199 GLY B C 1
ATOM 3815 O O . GLY B 1 199 ? 7.445 1.774 0.38 1 98.94 199 GLY B O 1
ATOM 3816 N N . VAL B 1 200 ? 6.059 2.781 -1.054 1 98.94 200 VAL B N 1
ATOM 3817 C CA . VAL B 1 200 ? 7.133 3.357 -1.854 1 98.94 200 VAL B CA 1
ATOM 3818 C C . VAL B 1 200 ? 7.98 4.285 -0.986 1 98.94 200 VAL B C 1
ATOM 3820 O O . VAL B 1 200 ? 9.211 4.188 -0.982 1 98.94 200 VAL B O 1
ATOM 3823 N N . ILE B 1 201 ? 7.309 5.141 -0.234 1 98.88 201 ILE B N 1
ATOM 3824 C CA . ILE B 1 201 ? 7.98 6.137 0.599 1 98.88 201 ILE B CA 1
ATOM 3825 C C . ILE B 1 201 ? 8.758 5.434 1.713 1 98.88 201 ILE B C 1
ATOM 3827 O O . ILE B 1 201 ? 9.945 5.691 1.905 1 98.88 201 ILE B O 1
ATOM 3831 N N . ARG B 1 202 ? 8.094 4.562 2.354 1 98.62 202 ARG B N 1
ATOM 3832 C CA . ARG B 1 202 ? 8.711 3.877 3.484 1 98.62 202 ARG B CA 1
ATOM 3833 C C . ARG B 1 202 ? 9.836 2.953 3.021 1 98.62 202 ARG B C 1
ATOM 3835 O O . ARG B 1 202 ? 10.828 2.777 3.725 1 98.62 202 ARG B O 1
ATOM 3842 N N . GLY B 1 203 ? 9.672 2.334 1.833 1 98.69 203 GLY B N 1
ATOM 3843 C CA . GLY B 1 203 ? 10.742 1.542 1.249 1 98.69 203 GLY B CA 1
ATOM 3844 C C . GLY B 1 203 ? 12.008 2.338 1.005 1 98.69 203 GLY B C 1
ATOM 3845 O O . GLY B 1 203 ? 13.117 1.834 1.212 1 98.69 203 GLY B O 1
ATOM 3846 N N . GLN B 1 204 ? 11.875 3.572 0.551 1 98.25 204 GLN B N 1
ATOM 3847 C CA . GLN B 1 204 ? 13.039 4.43 0.348 1 98.25 204 GLN B CA 1
ATOM 3848 C C . GLN B 1 204 ? 13.727 4.746 1.673 1 98.25 204 GLN B C 1
ATOM 3850 O O . GLN B 1 204 ? 14.961 4.746 1.754 1 98.25 204 GLN B O 1
ATOM 3855 N N . LEU B 1 205 ? 12.891 5.047 2.668 1 98.56 205 LEU B N 1
ATOM 3856 C CA . LEU B 1 205 ? 13.461 5.293 3.988 1 98.56 205 LEU B CA 1
ATOM 3857 C C . LEU B 1 205 ? 14.18 4.055 4.512 1 98.56 205 LEU B C 1
ATOM 3859 O O . LEU B 1 205 ? 15.281 4.156 5.055 1 98.56 205 LEU B O 1
ATOM 3863 N N . PHE B 1 206 ? 13.609 2.914 4.316 1 98.62 206 PHE B N 1
ATOM 3864 C CA . PHE B 1 206 ? 14.188 1.666 4.809 1 98.62 206 PHE B CA 1
ATOM 3865 C C . PHE B 1 206 ? 15.5 1.362 4.102 1 98.62 206 PHE B C 1
ATOM 3867 O O . PHE B 1 206 ? 16.453 0.896 4.73 1 98.62 206 PHE B O 1
ATOM 3874 N N . ALA B 1 207 ? 15.57 1.584 2.787 1 97.12 207 ALA B N 1
ATOM 3875 C CA . ALA B 1 207 ? 16.797 1.365 2.021 1 97.12 207 ALA B CA 1
ATOM 3876 C C . ALA B 1 207 ? 17.938 2.232 2.547 1 97.12 207 ALA B C 1
ATOM 3878 O O . ALA B 1 207 ? 19.109 1.902 2.365 1 97.12 207 ALA B O 1
ATOM 3879 N N . ASN B 1 208 ? 17.609 3.312 3.252 1 97.44 208 ASN B N 1
ATOM 3880 C CA . ASN B 1 208 ? 18.578 4.254 3.783 1 97.44 208 ASN B CA 1
ATOM 3881 C C . ASN B 1 208 ? 18.609 4.238 5.309 1 97.44 208 ASN B C 1
ATOM 3883 O O . ASN B 1 208 ? 19 5.223 5.938 1 97.44 208 ASN B O 1
ATOM 3887 N N . VAL B 1 209 ? 18.156 3.164 5.863 1 98 209 VAL B N 1
ATOM 3888 C CA . VAL B 1 209 ? 17.891 3.096 7.297 1 98 209 VAL B CA 1
ATOM 3889 C C . VAL B 1 209 ? 19.156 3.422 8.078 1 98 209 VAL B C 1
ATOM 3891 O O . VAL B 1 209 ? 19.094 4.035 9.148 1 98 209 VAL B O 1
ATOM 3894 N N . ASN B 1 210 ? 20.359 3.174 7.547 1 97.19 210 ASN B N 1
ATOM 3895 C CA . ASN B 1 210 ? 21.625 3.369 8.258 1 97.19 210 ASN B CA 1
ATOM 3896 C C . ASN B 1 210 ? 22.328 4.652 7.82 1 97.19 210 ASN B C 1
ATOM 3898 O O . ASN B 1 210 ? 23.359 5.027 8.383 1 97.19 210 ASN B O 1
ATOM 3902 N N . ALA B 1 211 ? 21.766 5.289 6.84 1 96.75 211 ALA B N 1
ATOM 3903 C CA . ALA B 1 211 ? 22.359 6.535 6.371 1 96.75 211 ALA B CA 1
ATOM 3904 C C . ALA B 1 211 ? 22.156 7.66 7.379 1 96.75 211 ALA B C 1
ATOM 3906 O O . ALA B 1 211 ? 21.094 7.754 8.008 1 96.75 211 ALA B O 1
ATOM 3907 N N . THR B 1 212 ? 23.125 8.484 7.461 1 96.19 212 THR B N 1
ATOM 3908 C CA . THR B 1 212 ? 23 9.68 8.289 1 96.19 212 THR B CA 1
ATOM 3909 C C . THR B 1 212 ? 22.25 10.781 7.543 1 96.19 212 THR B C 1
ATOM 3911 O O . THR B 1 212 ? 22.453 10.977 6.344 1 96.19 212 THR B O 1
ATOM 3914 N N . VAL B 1 213 ? 21.453 11.555 8.297 1 94.75 213 VAL B N 1
ATOM 3915 C CA . VAL B 1 213 ? 20.703 12.648 7.699 1 94.75 213 VAL B CA 1
ATOM 3916 C C . VAL B 1 213 ? 21.391 13.977 7.973 1 94.75 213 VAL B C 1
ATOM 3918 O O . VAL B 1 213 ? 21.344 14.484 9.094 1 94.75 213 VAL B O 1
ATOM 3921 N N . PRO B 1 214 ? 22.031 14.539 6.98 1 89.94 214 PRO B N 1
ATOM 3922 C CA . PRO B 1 214 ? 22.672 15.836 7.199 1 89.94 214 PRO B CA 1
ATOM 3923 C C . PRO B 1 214 ? 21.672 16.938 7.535 1 89.94 214 PRO B C 1
ATOM 3925 O O . PRO B 1 214 ? 20.547 16.938 7.012 1 89.94 214 PRO B O 1
ATOM 3928 N N . PRO B 1 215 ? 22.016 17.828 8.297 1 90.81 215 PRO B N 1
ATOM 3929 C CA . PRO B 1 215 ? 23.281 18.031 9.031 1 90.81 215 PRO B CA 1
ATOM 3930 C C . PRO B 1 215 ? 23.266 17.359 10.398 1 90.81 215 PRO B C 1
ATOM 3932 O O . PRO B 1 215 ? 24.109 17.688 11.25 1 90.81 215 PRO B O 1
ATOM 3935 N N . TYR B 1 216 ? 22.359 16.453 10.461 1 91.12 216 TYR B N 1
ATOM 3936 C CA . TYR B 1 216 ? 22.219 15.844 11.781 1 91.12 216 TYR B CA 1
ATOM 3937 C C . TYR B 1 216 ? 23.094 14.602 11.891 1 91.12 216 TYR B C 1
ATOM 3939 O O . TYR B 1 216 ? 23.406 13.953 10.891 1 91.12 216 TYR B O 1
ATOM 3947 N N . ALA B 1 217 ? 23.609 14.281 13.023 1 91.94 217 ALA B N 1
ATOM 3948 C CA . ALA B 1 217 ? 24.406 13.07 13.25 1 91.94 217 ALA B CA 1
ATOM 3949 C C . ALA B 1 217 ? 23.5 11.898 13.633 1 91.94 217 ALA B C 1
ATOM 3951 O O . ALA B 1 217 ? 23.922 10.977 14.328 1 91.94 217 ALA B O 1
ATOM 3952 N N . LEU B 1 218 ? 22.312 11.914 13.195 1 96 218 LEU B N 1
ATOM 3953 C CA . LEU B 1 218 ? 21.328 10.859 13.422 1 96 218 LEU B CA 1
ATOM 3954 C C . LEU B 1 218 ? 21.031 10.094 12.133 1 96 218 LEU B C 1
ATOM 3956 O O . LEU B 1 218 ? 21.031 10.688 11.055 1 96 218 LEU B O 1
ATOM 3960 N N . THR B 1 219 ? 20.75 8.82 12.281 1 97.75 219 THR B N 1
ATOM 3961 C CA . THR B 1 219 ? 20.422 8 11.125 1 97.75 219 THR B CA 1
ATOM 3962 C C . THR B 1 219 ? 18.938 8.156 10.758 1 97.75 219 THR B C 1
ATOM 3964 O O . THR B 1 219 ? 18.156 8.648 11.57 1 97.75 219 THR B O 1
ATOM 3967 N N . VAL B 1 220 ? 18.641 7.695 9.57 1 98.12 220 VAL B N 1
ATOM 3968 C CA . VAL B 1 220 ? 17.25 7.629 9.141 1 98.12 220 VAL B CA 1
ATOM 3969 C C . VAL B 1 220 ? 16.438 6.77 10.109 1 98.12 220 VAL B C 1
ATOM 3971 O O . VAL B 1 220 ? 15.336 7.145 10.508 1 98.12 220 VAL B O 1
ATOM 3974 N N . GLY B 1 221 ? 17.016 5.621 10.492 1 97.88 221 GLY B N 1
ATOM 3975 C CA . GLY B 1 221 ? 16.344 4.75 11.438 1 97.88 221 GLY B CA 1
ATOM 3976 C C . GLY B 1 221 ? 16 5.438 12.742 1 97.88 221 GLY B C 1
ATOM 3977 O O . GLY B 1 221 ? 14.883 5.316 13.242 1 97.88 221 GLY B O 1
ATOM 3978 N N . GLU B 1 222 ? 16.891 6.176 13.273 1 97.12 222 GLU B N 1
ATOM 3979 C CA . GLU B 1 222 ? 16.688 6.887 14.531 1 97.12 222 GLU B CA 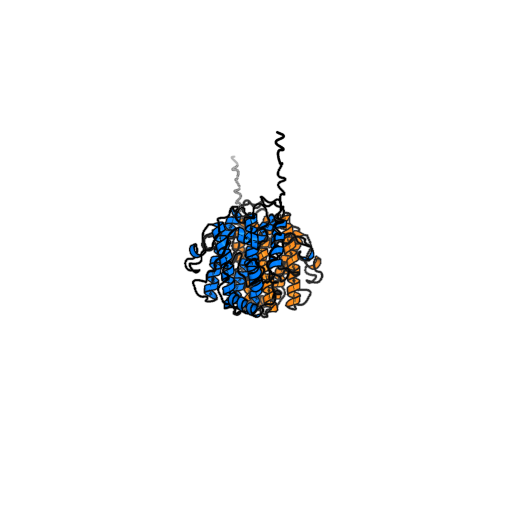1
ATOM 3980 C C . GLU B 1 222 ? 15.625 7.969 14.391 1 97.12 222 GLU B C 1
ATOM 3982 O O . GLU B 1 222 ? 14.75 8.094 15.25 1 97.12 222 GLU B O 1
ATOM 3987 N N . LEU B 1 223 ? 15.719 8.711 13.352 1 97.12 223 LEU B N 1
ATOM 3988 C CA . LEU B 1 223 ? 14.805 9.828 13.156 1 97.12 223 LEU B CA 1
ATOM 3989 C C . LEU B 1 223 ? 13.383 9.328 12.898 1 97.12 223 LEU B C 1
ATOM 3991 O O . LEU B 1 223 ? 12.414 9.891 13.414 1 97.12 223 LEU B O 1
ATOM 3995 N N . VAL B 1 224 ? 13.242 8.258 12.094 1 97.69 224 VAL B N 1
ATOM 3996 C CA . VAL B 1 224 ? 11.914 7.707 11.828 1 97.69 224 VAL B CA 1
ATOM 3997 C C . VAL B 1 224 ? 11.328 7.133 13.117 1 97.69 224 VAL B C 1
ATOM 3999 O O . VAL B 1 224 ? 10.125 7.23 13.359 1 97.69 224 VAL B O 1
ATOM 4002 N N . ASN B 1 225 ? 12.133 6.543 13.945 1 97.31 225 ASN B N 1
ATOM 4003 C CA . ASN B 1 225 ? 11.656 6.043 15.234 1 97.31 225 ASN B CA 1
ATOM 4004 C C . ASN B 1 225 ? 11.148 7.176 16.125 1 97.31 225 ASN B C 1
ATOM 4006 O O . ASN B 1 225 ? 10.133 7.031 16.797 1 97.31 225 ASN B O 1
ATOM 4010 N N . ILE B 1 226 ? 11.867 8.297 16.125 1 96.5 226 ILE B N 1
ATOM 4011 C CA . ILE B 1 226 ? 11.445 9.469 16.891 1 96.5 226 ILE B CA 1
ATOM 4012 C C . ILE B 1 226 ? 10.086 9.953 16.375 1 96.5 226 ILE B C 1
ATOM 4014 O O . ILE B 1 226 ? 9.188 10.234 17.172 1 96.5 226 ILE B O 1
ATOM 4018 N N . THR B 1 227 ? 9.938 10.047 15.109 1 97.31 227 THR B N 1
ATOM 4019 C CA . THR B 1 227 ? 8.695 10.547 14.516 1 97.31 227 THR B CA 1
ATOM 4020 C C . THR B 1 227 ? 7.543 9.594 14.805 1 97.31 227 THR B C 1
ATOM 4022 O O . THR B 1 227 ? 6.426 10.031 15.086 1 97.31 227 THR B O 1
ATOM 4025 N N . ALA B 1 228 ? 7.816 8.273 14.688 1 97.81 228 ALA B N 1
ATOM 4026 C CA . ALA B 1 228 ? 6.777 7.281 14.969 1 97.81 228 ALA B CA 1
ATOM 4027 C C . ALA B 1 228 ? 6.297 7.391 16.406 1 97.81 228 ALA B C 1
ATOM 4029 O O . ALA B 1 228 ? 5.094 7.332 16.672 1 97.81 228 ALA B O 1
ATOM 4030 N N . GLU B 1 229 ? 7.16 7.539 17.312 1 96.56 229 GLU B N 1
ATOM 4031 C CA . GLU B 1 229 ? 6.812 7.691 18.719 1 96.56 229 GLU B CA 1
ATOM 4032 C C . GLU B 1 229 ? 6 8.961 18.953 1 96.56 229 GLU B C 1
ATOM 4034 O O . GLU B 1 229 ? 5.043 8.961 19.734 1 96.56 229 GLU B O 1
ATOM 4039 N N . ALA B 1 230 ? 6.406 10.039 18.312 1 96.25 230 ALA B N 1
ATOM 4040 C CA . ALA B 1 230 ? 5.695 11.312 18.422 1 96.25 230 ALA B CA 1
ATOM 4041 C C . ALA B 1 230 ? 4.246 11.172 17.969 1 96.25 230 ALA B C 1
ATOM 4043 O O . ALA B 1 230 ? 3.334 11.695 18.625 1 96.25 230 ALA B O 1
ATOM 4044 N N . VAL B 1 231 ? 4.047 10.531 16.891 1 97.5 231 VAL B N 1
ATOM 4045 C CA . VAL B 1 231 ? 2.719 10.328 16.312 1 97.5 231 VAL B CA 1
ATOM 4046 C C . VAL B 1 231 ? 1.867 9.492 17.281 1 97.5 231 VAL B C 1
ATOM 4048 O O . VAL B 1 231 ? 0.699 9.812 17.516 1 97.5 231 VAL B O 1
ATOM 4051 N N . ASN B 1 232 ? 2.484 8.453 17.812 1 97.44 232 ASN B N 1
ATOM 4052 C CA . ASN B 1 232 ? 1.761 7.621 18.766 1 97.44 232 ASN B CA 1
ATOM 4053 C C . ASN B 1 232 ? 1.403 8.398 20.031 1 97.44 232 ASN B C 1
ATOM 4055 O O . ASN B 1 232 ? 0.298 8.258 20.562 1 97.44 232 ASN B O 1
ATOM 4059 N N . LEU B 1 233 ? 2.309 9.148 20.531 1 95.62 233 LEU B N 1
ATOM 4060 C CA . LEU B 1 233 ? 2.072 9.938 21.734 1 95.62 233 LEU B CA 1
ATOM 4061 C C . LEU B 1 233 ? 0.94 10.938 21.5 1 95.62 233 LEU B C 1
ATOM 4063 O O . LEU B 1 233 ? 0.089 11.125 22.375 1 95.62 233 LEU B O 1
ATOM 4067 N N . ARG B 1 234 ? 0.926 11.555 20.391 1 96.12 234 ARG B N 1
ATOM 4068 C CA . ARG B 1 234 ? -0.098 12.555 20.094 1 96.12 234 ARG B CA 1
ATOM 4069 C C . ARG B 1 234 ? -1.441 11.891 19.797 1 96.12 234 ARG B C 1
ATOM 4071 O O . ARG B 1 234 ? -2.494 12.438 20.125 1 96.12 234 ARG B O 1
ATOM 4078 N N . GLY B 1 235 ? -1.379 10.781 19.156 1 96.19 235 GLY B N 1
ATOM 4079 C CA . GLY B 1 235 ? -2.605 10.039 18.906 1 96.19 235 GLY B CA 1
ATOM 4080 C C . GLY B 1 235 ? -3.295 9.578 20.172 1 96.19 235 GLY B C 1
ATOM 4081 O O . GLY B 1 235 ? -4.523 9.477 20.219 1 96.19 235 GLY B O 1
ATOM 4082 N N . ARG B 1 236 ? -2.492 9.156 21.188 1 95.69 236 ARG B N 1
ATOM 4083 C CA . ARG B 1 236 ? -2.9 8.82 22.547 1 95.69 236 ARG B CA 1
ATOM 4084 C C . ARG B 1 236 ? -3.738 7.547 22.562 1 95.69 236 ARG B C 1
ATOM 4086 O O . ARG B 1 236 ? -4.555 7.348 23.469 1 95.69 236 ARG B O 1
ATOM 4093 N N . CYS B 1 237 ? -3.688 6.754 21.594 1 95.94 237 CYS B N 1
ATOM 4094 C CA . CYS B 1 237 ? -4.453 5.516 21.531 1 95.94 237 CYS B CA 1
ATOM 4095 C C . CYS B 1 237 ? -3.547 4.328 21.234 1 95.94 237 CYS B C 1
ATOM 4097 O O . CYS B 1 237 ? -3.922 3.432 20.469 1 95.94 237 CYS B O 1
ATOM 4099 N N . GLY B 1 238 ? -2.332 4.367 21.797 1 94.75 238 GLY B N 1
ATOM 4100 C CA . GLY B 1 238 ? -1.415 3.242 21.688 1 94.75 238 GLY B CA 1
ATOM 4101 C C . GLY B 1 238 ? -0.554 3.303 20.438 1 94.75 238 GLY B C 1
ATOM 4102 O O . GLY B 1 238 ? -0.401 4.367 19.828 1 94.75 238 GLY B O 1
ATOM 4103 N N . VAL B 1 239 ? 0.03 2.17 20.078 1 96 239 VAL B N 1
ATOM 4104 C CA . VAL B 1 239 ? 0.972 2.084 18.969 1 96 239 VAL B CA 1
ATOM 4105 C C . VAL B 1 239 ? 0.217 1.816 17.656 1 96 239 VAL B C 1
ATOM 4107 O O . VAL B 1 239 ? -0.428 0.775 17.516 1 96 239 VAL B O 1
ATOM 4110 N N . LYS B 1 240 ? 0.358 2.799 16.797 1 96.88 240 LYS B N 1
ATOM 4111 C CA . LYS B 1 240 ? -0.252 2.652 15.477 1 96.88 240 LYS B CA 1
ATOM 4112 C C . LYS B 1 240 ? 0.676 3.17 14.383 1 96.88 240 LYS B C 1
ATOM 4114 O O . LYS B 1 240 ? 0.291 3.232 13.219 1 96.88 240 LYS B O 1
ATOM 4119 N N . GLU B 1 241 ? 1.747 3.654 14.805 1 97.19 241 GLU B N 1
ATOM 4120 C CA . GLU B 1 241 ? 2.889 4.004 13.969 1 97.19 241 GLU B CA 1
ATOM 4121 C C . GLU B 1 241 ? 4.156 3.295 14.438 1 97.19 241 GLU B C 1
ATOM 4123 O O . GLU B 1 241 ? 4.445 3.25 15.633 1 97.19 241 GLU B O 1
ATOM 4128 N N . GLU B 1 242 ? 4.855 2.746 13.492 1 97.62 242 GLU B N 1
ATOM 4129 C CA . GLU B 1 242 ? 6.074 2.029 13.852 1 97.62 242 GLU B CA 1
ATOM 4130 C C . GLU B 1 242 ? 7.289 2.615 13.141 1 97.62 242 GLU B C 1
ATOM 4132 O O . GLU B 1 242 ? 7.18 3.107 12.016 1 97.62 242 GLU B O 1
ATOM 4137 N N . GLY B 1 243 ? 8.438 2.582 13.852 1 97.88 243 GLY B N 1
ATOM 4138 C CA . GLY B 1 243 ? 9.695 2.953 13.219 1 97.88 243 GLY B CA 1
ATOM 4139 C C . GLY B 1 243 ? 10.203 1.91 12.242 1 97.88 243 GLY B C 1
ATOM 4140 O O . GLY B 1 243 ? 9.477 0.986 11.875 1 97.88 243 GLY B O 1
ATOM 4141 N N . LEU B 1 244 ? 11.406 2.076 11.789 1 98.38 244 LEU B N 1
ATOM 4142 C CA . LEU B 1 244 ? 12.039 1.137 10.875 1 98.38 244 LEU B CA 1
ATOM 4143 C C . LEU B 1 244 ? 12.844 0.093 11.633 1 98.38 244 LEU B C 1
ATOM 4145 O O . LEU B 1 244 ? 12.984 -1.044 11.18 1 98.38 244 LEU B O 1
ATOM 4149 N N . VAL B 1 245 ? 13.469 0.535 12.68 1 97.94 245 VAL B N 1
ATOM 4150 C CA . VAL B 1 245 ? 14.125 -0.345 13.641 1 97.94 245 VAL B CA 1
ATOM 4151 C C . VAL B 1 245 ? 13.25 -0.505 14.883 1 97.94 245 VAL B C 1
ATOM 4153 O O . VAL B 1 245 ? 12.984 0.468 15.594 1 97.94 245 VAL B O 1
ATOM 4156 N N . VAL B 1 246 ? 12.844 -1.673 15.102 1 96.69 246 VAL B N 1
ATOM 4157 C CA . VAL B 1 246 ? 11.82 -1.869 16.125 1 96.69 246 VAL B CA 1
ATOM 4158 C C . VAL B 1 246 ? 12.242 -2.992 17.062 1 96.69 246 VAL B C 1
ATOM 4160 O O . VAL B 1 246 ? 13.141 -3.775 16.75 1 96.69 246 VAL B O 1
ATOM 4163 N N . ALA B 1 247 ? 11.594 -3.043 18.25 1 94.88 247 ALA B N 1
ATOM 4164 C CA . ALA B 1 247 ? 11.742 -4.195 19.125 1 94.88 247 ALA B CA 1
ATOM 4165 C C . ALA B 1 247 ? 11.203 -5.465 18.484 1 94.88 247 ALA B C 1
ATOM 4167 O O . ALA B 1 247 ? 10.359 -5.395 17.578 1 94.88 247 ALA B O 1
ATOM 4168 N N . LEU B 1 248 ? 11.664 -6.574 18.953 1 95.25 248 LEU B N 1
ATOM 4169 C CA . LEU B 1 248 ? 11.312 -7.871 18.375 1 95.25 248 LEU B CA 1
ATOM 4170 C C . LEU B 1 248 ? 9.805 -8.078 18.391 1 95.25 248 LEU B C 1
ATOM 4172 O O . LEU B 1 248 ? 9.25 -8.688 17.469 1 95.25 248 LEU B O 1
ATOM 4176 N N . GLN B 1 249 ? 9.086 -7.562 19.375 1 93.12 249 GLN B N 1
ATOM 4177 C CA . GLN B 1 249 ? 7.652 -7.762 19.547 1 93.12 249 GLN B CA 1
ATOM 4178 C C . GLN B 1 249 ? 6.852 -7.027 18.484 1 93.12 249 GLN B C 1
ATOM 4180 O O . GLN B 1 249 ? 5.695 -7.363 18.219 1 93.12 249 GLN B O 1
ATOM 4185 N N . LEU B 1 250 ? 7.562 -6.035 17.844 1 92.69 250 LEU B N 1
ATOM 4186 C CA . LEU B 1 250 ? 6.891 -5.258 16.797 1 92.69 250 LEU B CA 1
ATOM 4187 C C . LEU B 1 250 ? 7.297 -5.742 15.414 1 92.69 250 LEU B C 1
ATOM 4189 O O . LEU B 1 250 ? 6.719 -5.316 14.406 1 92.69 250 LEU B O 1
ATOM 4193 N N . GLY B 1 251 ? 8.289 -6.66 15.391 1 94.88 251 GLY B N 1
ATOM 4194 C CA . GLY B 1 251 ? 8.719 -7.215 14.117 1 94.88 251 GLY B CA 1
ATOM 4195 C C . GLY B 1 251 ? 7.852 -8.367 13.648 1 94.88 251 GLY B C 1
ATOM 4196 O O . GLY B 1 251 ? 7.098 -8.945 14.438 1 94.88 251 GLY B O 1
ATOM 4197 N N . ALA B 1 252 ? 7.945 -8.672 12.391 1 95.12 252 ALA B N 1
ATOM 4198 C CA . ALA B 1 252 ? 7.129 -9.719 11.781 1 95.12 252 ALA B CA 1
ATOM 4199 C C . ALA B 1 252 ? 7.324 -11.047 12.508 1 95.12 252 ALA B C 1
ATOM 4201 O O . ALA B 1 252 ? 8.445 -11.539 12.625 1 95.12 252 ALA B O 1
ATOM 4202 N N . GLU B 1 253 ? 6.25 -11.625 13.055 1 96.62 253 GLU B N 1
ATOM 4203 C CA . GLU B 1 253 ? 6.234 -12.914 13.734 1 96.62 253 GLU B CA 1
ATOM 4204 C C . GLU B 1 253 ? 7.191 -12.922 14.922 1 96.62 253 GLU B C 1
ATOM 4206 O O . GLU B 1 253 ? 7.695 -13.977 15.32 1 96.62 253 GLU B O 1
ATOM 4211 N N . ASN B 1 254 ? 7.547 -11.719 15.391 1 96.19 254 ASN B N 1
ATOM 4212 C CA . ASN B 1 254 ? 8.508 -11.586 16.484 1 96.19 254 ASN B CA 1
ATOM 4213 C C . ASN B 1 254 ? 9.867 -12.156 16.094 1 96.19 254 ASN B C 1
ATOM 4215 O O . ASN B 1 254 ? 10.539 -12.781 16.922 1 96.19 254 ASN B O 1
ATOM 4219 N N . ARG B 1 255 ? 10.242 -11.953 14.898 1 97.12 255 ARG B N 1
ATOM 4220 C CA . ARG B 1 255 ? 11.469 -12.586 14.422 1 97.12 255 ARG B CA 1
ATOM 4221 C C . ARG B 1 255 ? 12.406 -11.555 13.797 1 97.12 255 ARG B C 1
ATOM 4223 O O . ARG B 1 255 ? 13.555 -11.859 13.469 1 97.12 255 ARG B O 1
ATOM 4230 N N . THR B 1 256 ? 11.883 -10.375 13.586 1 97.06 256 THR B N 1
ATOM 4231 C CA . THR B 1 256 ? 12.703 -9.328 12.992 1 97.06 256 THR B CA 1
ATOM 4232 C C . THR B 1 256 ? 12.758 -8.102 13.898 1 97.06 256 THR B C 1
ATOM 4234 O O . THR B 1 256 ? 11.844 -7.871 14.695 1 97.06 256 THR B O 1
ATOM 4237 N N . ARG B 1 257 ? 13.781 -7.297 13.758 1 97.5 257 ARG B N 1
ATOM 4238 C CA . ARG B 1 257 ? 13.945 -6.059 14.516 1 97.5 257 ARG B CA 1
ATOM 4239 C C . ARG B 1 257 ? 13.852 -4.844 13.602 1 97.5 257 ARG B C 1
ATOM 4241 O O . ARG B 1 257 ? 14.312 -3.756 13.961 1 97.5 257 ARG B O 1
ATOM 4248 N N . VAL B 1 258 ? 13.43 -5.105 12.398 1 97.44 258 VAL B N 1
ATOM 4249 C CA . VAL B 1 258 ? 13.148 -4.066 11.406 1 97.44 258 VAL B CA 1
ATOM 4250 C C . VAL B 1 258 ? 11.758 -4.27 10.82 1 97.44 258 VAL B C 1
ATOM 4252 O O . VAL B 1 258 ? 11.219 -5.379 10.859 1 97.44 258 VAL B O 1
ATOM 4255 N N . ASN B 1 259 ? 11.203 -3.18 10.422 1 97 259 ASN B N 1
ATOM 4256 C CA . ASN B 1 259 ? 9.852 -3.201 9.875 1 97 259 ASN B CA 1
ATOM 4257 C C . ASN B 1 259 ? 9.711 -2.238 8.695 1 97 259 ASN B C 1
ATOM 4259 O O . ASN B 1 259 ? 9.758 -1.021 8.875 1 97 259 ASN B O 1
ATOM 4263 N N . VAL B 1 260 ? 9.477 -2.766 7.539 1 97.88 260 VAL B N 1
ATOM 4264 C CA . VAL B 1 260 ? 9.336 -1.909 6.367 1 97.88 260 VAL B CA 1
ATOM 4265 C C . VAL B 1 260 ? 7.867 -1.524 6.176 1 97.88 260 VAL B C 1
ATOM 4267 O O . VAL B 1 260 ? 7.566 -0.464 5.625 1 97.88 260 VAL B O 1
ATOM 4270 N N . VAL B 1 261 ? 6.957 -2.377 6.527 1 98.31 261 VAL B N 1
ATOM 4271 C CA . VAL B 1 261 ? 5.527 -2.092 6.539 1 98.31 261 VAL B CA 1
ATOM 4272 C C . VAL B 1 261 ? 4.965 -2.332 7.938 1 98.31 261 VAL B C 1
ATOM 4274 O O . VAL B 1 261 ? 5.043 -3.445 8.461 1 98.31 261 VAL B O 1
ATOM 4277 N N . ALA B 1 262 ? 4.383 -1.347 8.523 1 96.56 262 ALA B N 1
ATOM 4278 C CA . ALA B 1 262 ? 3.873 -1.429 9.891 1 96.56 262 ALA B CA 1
ATOM 4279 C C . ALA B 1 262 ? 2.555 -2.195 9.938 1 96.56 262 ALA B C 1
ATOM 4281 O O . ALA B 1 262 ? 1.707 -2.041 9.055 1 96.56 262 ALA B O 1
ATOM 4282 N N . GLY B 1 263 ? 2.375 -2.98 10.945 1 96.69 263 GLY B N 1
ATOM 4283 C CA . GLY B 1 263 ? 1.156 -3.729 11.203 1 96.69 263 GLY B CA 1
ATOM 4284 C C . GLY B 1 263 ? 1.111 -4.336 12.594 1 96.69 263 GLY B C 1
ATOM 4285 O O . GLY B 1 263 ? 2.131 -4.395 13.289 1 96.69 263 GLY B O 1
ATOM 4286 N N . ASP B 1 264 ? -0.004 -4.77 12.984 1 95.81 264 ASP B N 1
ATOM 4287 C CA . ASP B 1 264 ? -0.165 -5.359 14.305 1 95.81 264 ASP B CA 1
ATOM 4288 C C . ASP B 1 264 ? 0.46 -6.75 14.367 1 95.81 264 ASP B C 1
ATOM 4290 O O . ASP B 1 264 ? 1.272 -7.109 13.516 1 95.81 264 ASP B O 1
ATOM 4294 N N . ALA B 1 265 ? 0.156 -7.508 15.383 1 94.25 265 ALA B N 1
ATOM 4295 C CA . ALA B 1 265 ? 0.816 -8.789 15.641 1 94.25 265 ALA B CA 1
ATOM 4296 C C . ALA B 1 265 ? 0.598 -9.75 14.477 1 94.25 265 ALA B C 1
ATOM 4298 O O . ALA B 1 265 ? 1.415 -10.648 14.242 1 94.25 265 ALA B O 1
ATOM 4299 N N . ASN B 1 266 ? -0.501 -9.586 13.727 1 96.5 266 ASN B N 1
ATOM 4300 C CA . ASN B 1 266 ? -0.787 -10.43 12.562 1 96.5 266 ASN B CA 1
ATOM 4301 C C . ASN B 1 266 ? -0.537 -9.68 11.258 1 96.5 266 ASN B C 1
ATOM 4303 O O . ASN B 1 266 ? -1.017 -10.094 10.203 1 96.5 266 ASN B O 1
ATOM 4307 N N . SER B 1 267 ? 0.097 -8.539 11.367 1 97.5 267 SER B N 1
ATOM 4308 C CA . SER B 1 267 ? 0.521 -7.734 10.227 1 97.5 267 SER B CA 1
ATOM 4309 C C . SER B 1 267 ? -0.676 -7.129 9.5 1 97.5 267 SER B C 1
ATOM 4311 O O . SER B 1 267 ? -0.639 -6.93 8.289 1 97.5 267 SER B O 1
ATOM 4313 N N . LEU B 1 268 ? -1.735 -6.961 10.242 1 98.19 268 LEU B N 1
ATOM 4314 C CA . LEU B 1 268 ? -2.842 -6.164 9.719 1 98.19 268 LEU B CA 1
ATOM 4315 C C . LEU B 1 268 ? -2.58 -4.676 9.914 1 98.19 268 LEU B C 1
ATOM 4317 O O . LEU B 1 268 ? -2.088 -4.258 10.969 1 98.19 268 LEU B O 1
ATOM 4321 N N . GLY B 1 269 ? -2.887 -3.932 8.859 1 98.19 269 GLY B N 1
ATOM 4322 C CA . GLY B 1 269 ? -2.695 -2.494 8.953 1 98.19 269 GLY B CA 1
ATOM 4323 C C . GLY B 1 269 ? -3.467 -1.864 10.102 1 98.19 269 GLY B C 1
ATOM 4324 O O . GLY B 1 269 ? -4.613 -2.234 10.359 1 98.19 269 GLY B O 1
ATOM 4325 N N . TYR B 1 270 ? -2.9 -0.923 10.766 1 97.81 270 TYR B N 1
ATOM 4326 C CA . TYR B 1 270 ? -3.516 -0.219 11.891 1 97.81 270 TYR B CA 1
ATOM 4327 C C . TYR B 1 270 ? -4.641 0.69 11.414 1 97.81 270 TYR B C 1
ATOM 4329 O O . TYR B 1 270 ? -4.758 0.967 10.211 1 97.81 270 TYR B O 1
ATOM 4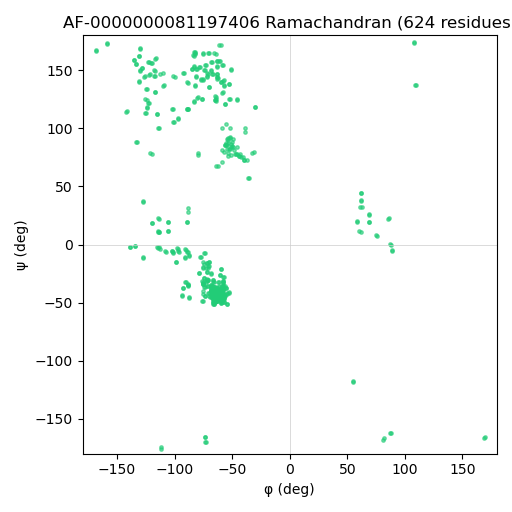337 N N . ILE B 1 271 ? -5.449 1.128 12.344 1 97.38 271 ILE B N 1
ATOM 4338 C CA . ILE B 1 271 ? -6.52 2.055 11.992 1 97.38 271 ILE B CA 1
ATOM 4339 C C . ILE B 1 271 ? -6.492 3.254 12.938 1 97.38 271 ILE B C 1
ATOM 4341 O O . ILE B 1 271 ? -6.102 3.125 14.102 1 97.38 271 ILE B O 1
ATOM 4345 N N . ARG B 1 272 ? -6.922 4.406 12.461 1 97.12 272 ARG B N 1
ATOM 4346 C CA . ARG B 1 272 ? -7.047 5.617 13.258 1 97.12 272 ARG B CA 1
ATOM 4347 C C . ARG B 1 272 ? -8.414 6.266 13.062 1 97.12 272 ARG B C 1
ATOM 4349 O O . ARG B 1 272 ? -8.922 6.316 11.938 1 97.12 272 ARG B O 1
ATOM 4356 N N . THR B 1 273 ? -8.938 6.742 14.148 1 95.88 273 THR B N 1
ATOM 4357 C CA . THR B 1 273 ? -10.188 7.5 14.109 1 95.88 273 THR B CA 1
ATOM 4358 C C . THR B 1 273 ? -9.922 8.953 13.727 1 95.88 273 THR B C 1
ATOM 4360 O O . THR B 1 273 ? -8.789 9.43 13.805 1 95.88 273 THR B O 1
ATOM 4363 N N . PRO B 1 274 ? -11.023 9.664 13.328 1 96.19 274 PRO B N 1
ATOM 4364 C CA . PRO B 1 274 ? -10.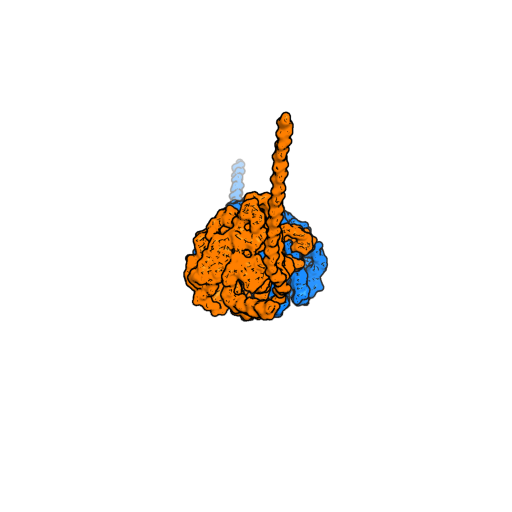859 11.094 13.055 1 96.19 274 PRO B CA 1
ATOM 4365 C C . PRO B 1 274 ? -10.281 11.859 14.242 1 96.19 274 PRO B C 1
ATOM 4367 O O . PRO B 1 274 ? -9.484 12.781 14.062 1 96.19 274 PRO B O 1
ATOM 4370 N N . LEU B 1 275 ? -10.633 11.484 15.461 1 95.06 275 LEU B N 1
ATOM 4371 C CA . LEU B 1 275 ? -10.117 12.148 16.656 1 95.06 275 LEU B CA 1
ATOM 4372 C C . LEU B 1 275 ? -8.609 11.992 16.766 1 95.06 275 LEU B C 1
ATOM 4374 O O . LEU B 1 275 ? -7.895 12.961 17.031 1 95.06 275 LEU B O 1
ATOM 4378 N N . GLU B 1 276 ? -8.148 10.797 16.609 1 96.38 276 GLU B N 1
ATOM 4379 C CA . GLU B 1 276 ? -6.715 10.539 16.641 1 96.38 276 GLU B CA 1
ATOM 4380 C C . GLU B 1 276 ? -5.98 11.336 15.57 1 96.38 276 GLU B C 1
ATOM 4382 O O . GLU B 1 276 ? -4.926 11.922 15.836 1 96.38 276 GLU B O 1
ATOM 4387 N N . VAL B 1 277 ? -6.562 11.336 14.391 1 97.75 277 VAL B N 1
ATOM 4388 C CA . VAL B 1 277 ? -5.965 12.039 13.266 1 97.75 277 VAL B CA 1
ATOM 4389 C C . VAL B 1 277 ? -5.824 13.523 13.594 1 97.75 277 VAL B C 1
ATOM 4391 O O . VAL B 1 277 ? -4.758 14.109 13.391 1 97.75 277 VAL B O 1
ATOM 4394 N N . LEU B 1 278 ? -6.859 14.117 14.125 1 96.62 278 LEU B N 1
ATOM 4395 C CA . LEU B 1 278 ? -6.852 15.539 14.445 1 96.62 278 LEU B CA 1
ATOM 4396 C C . LEU B 1 278 ? -5.855 15.836 15.562 1 96.62 278 LEU B C 1
ATOM 4398 O O . LEU B 1 278 ? -5.137 16.844 15.508 1 96.62 278 LEU B O 1
ATOM 4402 N N . ARG B 1 279 ? -5.73 14.969 16.547 1 95.62 279 ARG B N 1
ATOM 4403 C CA . ARG B 1 279 ? -4.77 15.164 17.625 1 95.62 279 ARG B CA 1
ATOM 4404 C C . ARG B 1 279 ? -3.346 15.219 17.094 1 95.62 279 ARG B C 1
ATOM 4406 O O . ARG B 1 279 ? -2.523 16 17.578 1 95.62 279 ARG B O 1
ATOM 4413 N N . ILE B 1 280 ? -3.076 14.414 16.125 1 97.5 280 ILE B N 1
ATOM 4414 C CA . ILE B 1 280 ? -1.736 14.328 15.547 1 97.5 280 ILE B CA 1
ATOM 4415 C C . ILE B 1 280 ? -1.472 15.547 14.664 1 97.5 280 ILE B C 1
ATOM 4417 O O . ILE B 1 280 ? -0.488 16.266 14.859 1 97.5 280 ILE B O 1
ATOM 4421 N N . LEU B 1 281 ? -2.406 15.883 13.766 1 98 281 LEU B N 1
ATOM 4422 C CA . LEU B 1 281 ? -2.146 16.875 12.727 1 98 281 LEU B CA 1
ATOM 4423 C C . LEU B 1 281 ? -2.248 18.281 13.289 1 98 281 LEU B C 1
ATOM 4425 O O . LEU B 1 281 ? -1.617 19.219 12.773 1 98 281 LEU B O 1
ATOM 4429 N N . PHE B 1 282 ? -3.014 18.453 14.391 1 95.62 282 PHE B N 1
ATOM 4430 C CA . PHE B 1 282 ? -3.055 19.75 15.062 1 95.62 282 PHE B CA 1
ATOM 4431 C C . PHE B 1 282 ? -1.777 19.984 15.852 1 95.62 282 PHE B C 1
ATOM 4433 O O . PHE B 1 282 ? -1.465 21.125 16.203 1 95.62 282 PHE B O 1
ATOM 4440 N N . GLY B 1 283 ? -1.062 18.906 16.141 1 93.69 283 GLY B N 1
ATOM 4441 C CA . GLY B 1 283 ? 0.193 19.031 16.875 1 93.69 283 GLY B CA 1
ATOM 4442 C C . GLY B 1 283 ? 0.005 19.312 18.344 1 93.69 283 GLY B C 1
ATOM 4443 O O . GLY B 1 283 ? 0.979 19.531 19.078 1 93.69 283 GLY B O 1
ATOM 4444 N N . THR B 1 284 ? -1.226 19.266 18.891 1 89 284 THR B N 1
ATOM 4445 C CA . THR B 1 284 ? -1.513 19.688 20.266 1 89 284 THR B CA 1
ATOM 4446 C C . THR B 1 284 ? -1.975 18.5 21.109 1 89 284 THR B C 1
ATOM 4448 O O . THR B 1 284 ? -2.326 18.656 22.281 1 89 284 THR B O 1
ATOM 4451 N N . ALA B 1 285 ? -2.078 17.359 20.484 1 90.75 285 ALA B N 1
ATOM 4452 C CA . ALA B 1 285 ? -2.637 16.172 21.125 1 90.75 285 ALA B CA 1
ATOM 4453 C C . ALA B 1 285 ? -4.082 16.406 21.562 1 90.75 285 ALA B C 1
ATOM 4455 O O . ALA B 1 285 ? -4.621 15.656 22.375 1 90.75 285 ALA B O 1
ATOM 4456 N N . ASN B 1 286 ? -4.648 17.5 21.094 1 91.44 286 ASN B N 1
ATOM 4457 C CA . ASN B 1 286 ? -6.031 17.891 21.359 1 91.44 286 ASN B CA 1
ATOM 4458 C C . ASN B 1 286 ? -6.805 18.109 20.062 1 91.44 286 ASN B C 1
ATOM 4460 O O . ASN B 1 286 ? -6.5 19.031 19.297 1 91.44 286 ASN B O 1
ATOM 4464 N N . ALA B 1 287 ? -7.812 17.328 19.891 1 93.06 287 ALA B N 1
ATOM 4465 C CA . ALA B 1 287 ? -8.555 17.328 18.641 1 93.06 287 ALA B CA 1
ATOM 4466 C C . ALA B 1 287 ? -9.438 18.562 18.516 1 93.06 287 ALA B C 1
ATOM 4468 O O . ALA B 1 287 ? -9.977 18.859 17.438 1 93.06 287 ALA B O 1
ATOM 4469 N N . THR B 1 288 ? -9.547 19.359 19.531 1 92.19 288 THR B N 1
ATOM 4470 C CA . THR B 1 288 ? -10.43 20.516 19.5 1 92.19 288 THR B CA 1
ATOM 4471 C C . THR B 1 288 ? -9.625 21.812 19.422 1 92.19 288 THR B C 1
ATOM 4473 O O . THR B 1 288 ? -10.195 22.891 19.266 1 92.19 288 THR B O 1
ATOM 4476 N N . VAL B 1 289 ? -8.367 21.719 19.5 1 93 289 VAL B N 1
ATOM 4477 C CA . VAL B 1 289 ? -7.512 22.906 19.438 1 93 289 VAL B CA 1
ATOM 4478 C C . VAL B 1 289 ? -6.66 22.859 18.172 1 93 289 VAL B C 1
ATOM 4480 O O . VAL B 1 289 ? -5.602 22.219 18.156 1 93 289 VAL B O 1
ATOM 4483 N N . PRO B 1 290 ? -7.082 23.578 17.188 1 95 290 PRO B N 1
ATOM 4484 C CA . PRO B 1 290 ? -6.344 23.562 15.922 1 95 290 PRO B CA 1
ATOM 4485 C C . PRO B 1 290 ? -4.902 24.047 16.062 1 95 290 PRO B C 1
ATOM 4487 O O . PRO B 1 290 ? -4.59 24.781 17.016 1 95 290 PRO B O 1
ATOM 4490 N N . GLY B 1 291 ? -4.047 23.688 15.164 1 96.38 291 GLY B N 1
ATOM 4491 C CA . GLY B 1 291 ? -2.629 23.984 15.094 1 96.38 291 GLY B CA 1
ATOM 4492 C C . GLY B 1 291 ? -1.893 23.188 14.039 1 96.38 291 GLY B C 1
ATOM 4493 O O . GLY B 1 291 ? -2.504 22.688 13.094 1 96.38 291 GLY B O 1
ATOM 4494 N N . GLY B 1 292 ? -0.613 23.188 14.125 1 96.56 292 GLY B N 1
ATOM 4495 C CA . GLY B 1 292 ? 0.208 22.391 13.234 1 96.56 292 GLY B CA 1
ATOM 4496 C C . GLY B 1 292 ? -0.071 22.656 11.766 1 96.56 292 GLY B C 1
ATOM 4497 O O . GLY B 1 292 ? -0.017 23.797 11.312 1 96.56 292 GLY B O 1
ATOM 4498 N N . VAL B 1 293 ? -0.531 21.562 11.109 1 98.25 293 VAL B N 1
ATOM 4499 C CA . VAL B 1 293 ? -0.684 21.672 9.664 1 98.25 293 VAL B CA 1
ATOM 4500 C C . VAL B 1 293 ? -2.094 22.156 9.328 1 98.25 293 VAL B C 1
ATOM 4502 O O . VAL B 1 293 ? -2.379 22.516 8.188 1 98.25 293 VAL B O 1
ATOM 4505 N N . PHE B 1 294 ? -2.936 22.156 10.312 1 97.94 294 PHE B N 1
ATOM 4506 C CA . PHE B 1 294 ? -4.262 22.75 10.195 1 97.94 294 PHE B CA 1
ATOM 4507 C C . PHE B 1 294 ? -4.449 23.859 11.234 1 97.94 294 PHE B C 1
ATOM 4509 O O . PHE B 1 294 ? -5.227 23.703 12.18 1 97.94 294 PHE B O 1
ATOM 4516 N N . PRO B 1 295 ? -3.912 25.016 10.969 1 97.12 295 PRO B N 1
ATOM 4517 C CA . PRO B 1 295 ? -3.867 26.047 12.008 1 97.12 295 PRO B CA 1
ATOM 4518 C C . PRO B 1 295 ? -5.234 26.656 12.289 1 97.12 295 PRO B C 1
ATOM 4520 O O . PRO B 1 295 ? -5.449 27.234 13.359 1 97.12 295 PRO B O 1
ATOM 4523 N N . ALA B 1 296 ? -6.227 26.562 11.383 1 96.25 296 ALA B N 1
ATOM 4524 C CA . ALA B 1 296 ? -7.539 27.172 11.547 1 96.25 296 ALA B CA 1
ATOM 4525 C C . ALA B 1 296 ? -8.625 26.109 11.688 1 96.25 296 ALA B C 1
ATOM 4527 O O . ALA B 1 296 ? -9.812 26.406 11.523 1 96.25 296 ALA B O 1
ATOM 4528 N N . GLY B 1 297 ? -8.219 24.844 11.875 1 95.38 297 GLY B N 1
ATOM 4529 C CA . GLY B 1 297 ? -9.188 23.766 11.945 1 95.38 297 GLY B CA 1
ATOM 4530 C C . GLY B 1 297 ? -9.648 23.281 10.586 1 95.38 297 GLY B C 1
ATOM 4531 O O . GLY B 1 297 ? -8.969 23.5 9.578 1 95.38 297 GLY B O 1
ATOM 4532 N N . LEU B 1 298 ? -10.75 22.484 10.633 1 96.44 298 LEU B N 1
ATOM 4533 C CA . LEU B 1 298 ? -11.242 21.859 9.398 1 96.44 298 LEU B CA 1
ATOM 4534 C C . LEU B 1 298 ? -12.719 22.172 9.195 1 96.44 298 LEU B C 1
ATOM 4536 O O . LEU B 1 298 ? -13.477 22.297 10.156 1 96.44 298 LEU B O 1
ATOM 4540 N N . PRO B 1 299 ? -13.078 22.344 7.98 1 95.06 299 PRO B N 1
ATOM 4541 C CA . PRO B 1 299 ? -14.516 22.406 7.699 1 95.06 299 PRO B CA 1
ATOM 4542 C C . PRO B 1 299 ? -15.172 21.031 7.754 1 95.06 299 PRO B C 1
ATOM 4544 O O . PRO B 1 299 ? -14.484 20 7.793 1 95.06 299 PRO B O 1
ATOM 4547 N N . GLY B 1 300 ? -16.547 21.031 7.836 1 93.19 300 GLY B N 1
ATOM 4548 C CA . GLY B 1 300 ? -17.312 19.797 7.695 1 93.19 300 GLY B CA 1
ATOM 4549 C C . GLY B 1 300 ? -17.906 19.312 9 1 93.19 300 GLY B C 1
ATOM 4550 O O . GLY B 1 300 ? -17.547 19.797 10.07 1 93.19 300 GLY B O 1
ATOM 4551 N N . ASN B 1 301 ? -18.672 18.297 8.875 1 92.12 301 ASN B N 1
ATOM 4552 C CA . ASN B 1 301 ? -19.5 17.812 9.977 1 92.12 301 ASN B CA 1
ATOM 4553 C C . ASN B 1 301 ? -18.672 17.078 11.016 1 92.12 301 ASN B C 1
ATOM 4555 O O . ASN B 1 301 ? -18.953 17.141 12.219 1 92.12 301 ASN B O 1
ATOM 4559 N N . ILE B 1 302 ? -17.641 16.391 10.555 1 92.25 302 ILE B N 1
ATOM 4560 C CA . ILE B 1 302 ? -16.875 15.578 11.492 1 92.25 302 ILE B CA 1
ATOM 4561 C C . ILE B 1 302 ? -16.172 16.484 12.5 1 92.25 302 ILE B C 1
ATOM 4563 O O . ILE B 1 302 ? -16.281 16.281 13.711 1 92.25 302 ILE B O 1
ATOM 4567 N N . TYR B 1 303 ? -15.539 17.484 12.062 1 93.56 303 TYR B N 1
ATOM 4568 C CA . TYR B 1 303 ? -14.844 18.391 12.969 1 93.56 303 TYR B CA 1
ATOM 4569 C C . TYR B 1 303 ? -15.828 19.172 13.828 1 93.56 303 TYR B C 1
ATOM 4571 O O . TYR B 1 303 ? -15.602 19.344 15.031 1 93.56 303 TYR B O 1
ATOM 4579 N N . ARG B 1 304 ? -16.922 19.531 13.281 1 92.38 304 ARG B N 1
ATOM 4580 C CA . ARG B 1 304 ? -17.953 20.234 14.031 1 92.38 304 ARG B CA 1
ATOM 4581 C C . ARG B 1 304 ? -18.469 19.375 15.18 1 92.38 304 ARG B C 1
ATOM 4583 O O . ARG B 1 304 ? -18.641 19.859 16.297 1 92.38 304 ARG B O 1
ATOM 4590 N N . LEU B 1 305 ? -18.688 18.156 14.867 1 88.81 305 LEU B N 1
ATOM 4591 C CA . LEU B 1 305 ? -19.219 17.25 15.875 1 88.81 305 LEU B CA 1
ATOM 4592 C C . LEU B 1 305 ? -18.188 17 16.969 1 88.81 305 LEU B C 1
ATOM 4594 O O . LEU B 1 305 ? -18.531 16.922 18.156 1 88.81 305 LEU B O 1
ATOM 4598 N N . ILE B 1 306 ? -16.969 16.875 16.609 1 88.12 306 ILE B N 1
ATOM 4599 C CA . ILE B 1 306 ? -15.891 16.656 17.578 1 88.12 306 ILE B CA 1
ATOM 4600 C C . ILE B 1 306 ? -15.766 17.875 18.484 1 88.12 306 ILE B C 1
ATOM 4602 O O . ILE B 1 306 ? -15.578 17.734 19.703 1 88.12 306 ILE B O 1
ATOM 4606 N N . GLN B 1 307 ? -15.961 19.031 17.984 1 88.25 307 GLN B N 1
ATOM 4607 C CA . GLN B 1 307 ? -15.93 20.266 18.781 1 88.25 307 GLN B CA 1
ATOM 4608 C C . GLN B 1 307 ? -17.078 20.297 19.781 1 88.25 307 GLN B C 1
ATOM 4610 O O . GLN B 1 307 ? -16.906 20.734 20.922 1 88.25 307 GLN B O 1
ATOM 4615 N N . THR B 1 308 ? -18.172 19.812 19.328 1 85.56 308 THR B N 1
ATOM 4616 C CA . THR B 1 308 ? -19.359 19.875 20.156 1 85.56 308 THR B CA 1
ATOM 4617 C C . THR B 1 308 ? -19.297 18.828 21.266 1 85.56 308 THR B C 1
ATOM 4619 O O . THR B 1 308 ? -19.734 19.094 22.391 1 85.56 308 THR B O 1
ATOM 4622 N N . LEU B 1 309 ? -18.812 17.625 20.938 1 77.69 309 LEU B N 1
ATOM 4623 C CA . LEU B 1 309 ? -18.75 16.547 21.922 1 77.69 309 LEU B CA 1
ATOM 4624 C C . LEU B 1 309 ? -17.75 16.875 23.016 1 77.69 309 LEU B C 1
ATOM 4626 O O . LEU B 1 309 ? -17.922 16.469 24.172 1 77.69 309 LEU B O 1
ATOM 4630 N N . TYR B 1 310 ? -16.766 17.531 22.75 1 68 310 TYR B N 1
ATOM 4631 C CA . TYR B 1 310 ? -15.734 17.828 23.75 1 68 310 TYR B CA 1
ATOM 4632 C C . TYR B 1 310 ? -16.062 19.109 24.516 1 68 310 TYR B C 1
ATOM 4634 O O . TYR B 1 310 ? -15.68 19.25 25.672 1 68 310 TYR B O 1
ATOM 4642 N N . VAL B 1 311 ? -16.641 20.078 23.938 1 52.88 311 VAL B N 1
ATOM 4643 C CA . VAL B 1 311 ? -17.109 21.219 24.703 1 52.88 311 VAL B CA 1
ATOM 4644 C C . VAL B 1 311 ? -18.094 20.75 25.781 1 52.88 311 VAL B C 1
ATOM 4646 O O . VAL B 1 311 ? -18.109 21.266 26.891 1 52.88 311 VAL B O 1
ATOM 4649 N N . ARG B 1 312 ? -18.75 19.719 25.391 1 49.75 312 ARG B N 1
ATOM 4650 C CA . ARG B 1 312 ? -19.719 19.25 26.375 1 49.75 312 ARG B CA 1
ATOM 4651 C C . ARG B 1 312 ? -19.031 18.5 27.516 1 49.75 312 ARG B C 1
ATOM 4653 O O . ARG B 1 312 ? -19.5 18.516 28.641 1 49.75 312 ARG B O 1
ATOM 4660 N N . ASN B 1 313 ? -17.984 17.891 27.109 1 45 313 ASN B N 1
ATOM 4661 C CA . ASN B 1 313 ? -17.344 17.141 28.172 1 45 313 ASN B CA 1
ATOM 4662 C C . ASN B 1 313 ? -16.297 17.984 28.906 1 45 313 ASN B C 1
ATOM 4664 O O . ASN B 1 313 ? -15.641 17.5 29.828 1 45 313 ASN B O 1
ATOM 4668 N N . ALA B 1 314 ? -16.047 19.25 28.422 1 42.06 314 ALA B N 1
ATOM 4669 C CA . ALA B 1 314 ? -15.234 20.188 29.172 1 42.06 314 ALA B CA 1
ATOM 4670 C C . ALA B 1 314 ? -16.078 20.984 30.156 1 42.06 314 ALA B C 1
ATOM 4672 O O . ALA B 1 314 ? -17.25 21.25 29.906 1 42.06 314 ALA B O 1
#

Nearest PDB structures (foldseek):
  1dps-assembly1_E  TM=5.214E-01  e=1.554E-01  Escherichia coli
  8pv9-assembly1_A  TM=5.070E-01  e=2.021E-01  Escherichia coli
  1dps-assembly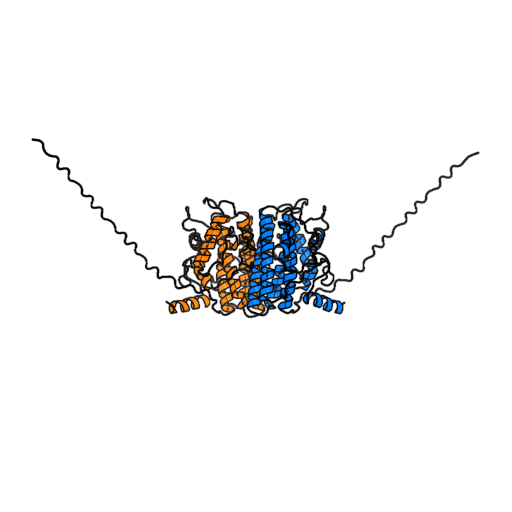1_E  TM=5.213E-01  e=1.412E-01  Escherichia coli
  8pv9-assembly1_A  TM=5.069E-01  e=1.839E-01  Escherichia coli